Protein AF-0000000068957264 (afdb_homodimer)

Structure (mmCIF, N/CA/C/O backbone):
data_AF-0000000068957264-model_v1
#
loop_
_entity.id
_entity.type
_entity.pdbx_description
1 polymer Amidohydrolase
#
loop_
_atom_site.group_PDB
_atom_site.id
_atom_site.type_symbol
_atom_site.label_atom_id
_atom_site.label_alt_id
_atom_site.label_comp_id
_atom_site.label_asym_id
_atom_site.label_entity_id
_atom_site.label_seq_id
_atom_site.pdbx_PDB_ins_code
_atom_site.Cartn_x
_atom_site.Cartn_y
_atom_site.Cartn_z
_atom_site.occupancy
_atom_site.B_iso_or_equiv
_atom_site.auth_seq_id
_atom_site.auth_comp_id
_atom_site.auth_asym_id
_atom_site.auth_atom_id
_atom_site.pdbx_PDB_model_num
ATOM 1 N N . MET A 1 1 ? -30.234 2.955 11.898 1 55.25 1 MET A N 1
ATOM 2 C CA . MET A 1 1 ? -29.828 4.086 11.07 1 55.25 1 MET A CA 1
ATOM 3 C C . MET A 1 1 ? -28.438 3.869 10.5 1 55.25 1 MET A C 1
ATOM 5 O O . MET A 1 1 ? -27.562 3.332 11.18 1 55.25 1 MET A O 1
ATOM 9 N N . SER A 1 2 ? -28.219 4.117 9.203 1 70.31 2 SER A N 1
ATOM 10 C CA . SER A 1 2 ? -26.938 3.895 8.531 1 70.31 2 SER A CA 1
ATOM 11 C C . SER A 1 2 ? -25.844 4.762 9.141 1 70.31 2 SER A C 1
ATOM 13 O O . SER A 1 2 ? -26.094 5.895 9.555 1 70.31 2 SER A O 1
ATOM 15 N N . ARG A 1 3 ? -24.859 4.129 9.477 1 89.56 3 ARG A N 1
ATOM 16 C CA . ARG A 1 3 ? -23.719 4.848 10.047 1 89.56 3 ARG A CA 1
ATOM 17 C C . ARG A 1 3 ? -22.875 5.477 8.945 1 89.56 3 ARG A C 1
ATOM 19 O O . ARG A 1 3 ? -21.75 5.035 8.695 1 89.56 3 ARG A O 1
ATOM 26 N N . ASN A 1 4 ? -23.484 6.531 8.336 1 95.88 4 ASN A N 1
ATOM 27 C CA . ASN A 1 4 ? -22.812 7.266 7.27 1 95.88 4 ASN A CA 1
ATOM 28 C C . ASN A 1 4 ? -22.438 8.68 7.715 1 95.88 4 ASN A C 1
ATOM 30 O O . ASN A 1 4 ? -23.141 9.289 8.516 1 95.88 4 ASN A O 1
ATOM 34 N N . PHE A 1 5 ? -21.375 9.102 7.301 1 98 5 PHE A N 1
ATOM 35 C CA . PHE A 1 5 ? -20.969 10.484 7.52 1 98 5 PHE A CA 1
ATOM 36 C C . PHE A 1 5 ? -20.078 10.977 6.383 1 98 5 PHE A C 1
ATOM 38 O O . PHE A 1 5 ? -19.578 10.172 5.594 1 98 5 PHE A O 1
ATOM 45 N N . THR A 1 6 ? -19.984 12.281 6.258 1 98.5 6 THR A N 1
ATOM 46 C CA . THR A 1 6 ? -19.234 12.891 5.16 1 98.5 6 THR A CA 1
ATOM 47 C C . THR A 1 6 ? -17.906 13.453 5.656 1 98.5 6 THR A C 1
ATOM 49 O O . THR A 1 6 ? -17.844 14.086 6.711 1 98.5 6 THR A O 1
ATOM 52 N N . VAL A 1 7 ? -16.875 13.188 4.898 1 98.69 7 VAL A N 1
ATOM 53 C CA . VAL A 1 7 ? -15.539 13.703 5.184 1 98.69 7 VAL A CA 1
ATOM 54 C C . VAL A 1 7 ? -15.078 14.609 4.043 1 98.69 7 VAL A C 1
ATOM 56 O O . VAL A 1 7 ? -15.297 14.297 2.869 1 98.69 7 VAL A O 1
ATOM 59 N N . SER A 1 8 ? -14.516 15.734 4.379 1 98.94 8 SER A N 1
ATOM 60 C CA . SER A 1 8 ? -13.875 16.609 3.396 1 98.94 8 SER A CA 1
ATOM 61 C C . SER A 1 8 ? -12.398 16.797 3.709 1 98.94 8 SER A C 1
ATOM 63 O O . SER A 1 8 ? -12.023 16.984 4.867 1 98.94 8 SER A O 1
ATOM 65 N N . ALA A 1 9 ? -11.586 16.672 2.715 1 98.94 9 ALA A N 1
ATOM 66 C CA . ALA A 1 9 ? -10.156 16.953 2.826 1 98.94 9 ALA A CA 1
ATOM 67 C C . ALA A 1 9 ? -9.797 18.25 2.107 1 98.94 9 ALA A C 1
ATOM 69 O O . ALA A 1 9 ? -10.102 18.422 0.926 1 98.94 9 ALA A O 1
ATOM 70 N N . CYS A 1 10 ? -9.18 19.156 2.828 1 98.94 10 CYS A N 1
ATOM 71 C CA . CYS A 1 10 ? -8.75 20.438 2.281 1 98.94 10 CYS A CA 1
ATOM 72 C C . CYS A 1 10 ? -7.301 20.391 1.825 1 98.94 10 CYS A C 1
ATOM 74 O O . CYS A 1 10 ? -6.383 20.547 2.633 1 98.94 10 CYS A O 1
ATOM 76 N N . GLN A 1 11 ? -7.102 20.172 0.553 1 98.94 11 GLN A N 1
ATOM 77 C CA . GLN A 1 11 ? -5.75 20.281 0.013 1 98.94 11 GLN A CA 1
ATOM 78 C C . GLN A 1 11 ? -5.277 21.734 -0.002 1 98.94 11 GLN A C 1
ATOM 80 O O . GLN A 1 11 ? -5.789 22.547 -0.768 1 98.94 11 GLN A O 1
ATOM 85 N N . TYR A 1 12 ? -4.336 22.047 0.824 1 98.81 12 TYR A N 1
ATOM 86 C CA . TYR A 1 12 ? -3.877 23.406 1.085 1 98.81 12 TYR A CA 1
ATOM 87 C C . TYR A 1 12 ? -2.584 23.703 0.334 1 98.81 12 TYR A C 1
ATOM 89 O O . TYR A 1 12 ? -1.635 22.906 0.388 1 98.81 12 TYR A O 1
ATOM 97 N N . ILE A 1 13 ? -2.516 24.812 -0.377 1 98.62 13 ILE A N 1
ATOM 98 C CA . ILE A 1 13 ? -1.314 25.25 -1.086 1 98.62 13 ILE A CA 1
ATOM 99 C C . ILE A 1 13 ? -0.651 26.391 -0.325 1 98.62 13 ILE A C 1
ATOM 101 O O . ILE A 1 13 ? -1.209 27.484 -0.231 1 98.62 13 ILE A O 1
ATOM 105 N N . VAL A 1 14 ? 0.519 26.188 0.191 1 98.12 14 VAL A N 1
ATOM 106 C CA . VAL A 1 14 ? 1.249 27.172 0.968 1 98.12 14 VAL A CA 1
ATOM 107 C C . VAL A 1 14 ? 1.747 28.281 0.048 1 98.12 14 VAL A C 1
ATOM 109 O O . VAL A 1 14 ? 2.32 28.016 -1.01 1 98.12 14 VAL A O 1
ATOM 112 N N . THR A 1 15 ? 1.509 29.484 0.454 1 96.62 15 THR A N 1
ATOM 113 C CA . THR A 1 15 ? 1.99 30.688 -0.228 1 96.62 15 THR A CA 1
ATOM 114 C C . THR A 1 15 ? 2.502 31.703 0.777 1 96.62 15 THR A C 1
ATOM 116 O O . THR A 1 15 ? 2.295 31.562 1.983 1 96.62 15 THR A O 1
ATOM 119 N N . GLU A 1 16 ? 3.217 32.656 0.261 1 96.81 16 GLU A N 1
ATOM 120 C CA . GLU A 1 16 ? 3.576 33.781 1.132 1 96.81 16 GLU A CA 1
ATOM 121 C C . GLU A 1 16 ? 2.355 34.625 1.484 1 96.81 16 GLU A C 1
ATOM 123 O O . GLU A 1 16 ? 1.523 34.906 0.621 1 96.81 16 GLU A O 1
ATOM 128 N N . ILE A 1 17 ? 2.254 34.938 2.748 1 97.69 17 ILE A N 1
ATOM 129 C CA . ILE A 1 17 ? 1.162 35.781 3.215 1 97.69 17 ILE A CA 1
ATOM 130 C C . ILE A 1 17 ? 1.726 36.969 3.979 1 97.69 17 ILE A C 1
ATOM 132 O O . ILE A 1 17 ? 2.91 37 4.324 1 97.69 17 ILE A O 1
ATOM 136 N N . ASN A 1 18 ? 0.83 37.969 4.246 1 97.31 18 ASN A N 1
ATOM 137 C CA . ASN A 1 18 ? 1.313 39.219 4.855 1 97.31 18 ASN A CA 1
ATOM 138 C C . ASN A 1 18 ? 0.809 39.375 6.285 1 97.31 18 ASN A C 1
ATOM 140 O O . ASN A 1 18 ? 1.416 40.062 7.086 1 97.31 18 ASN A O 1
ATOM 144 N N . THR A 1 19 ? -0.306 38.844 6.559 1 98.12 19 THR A N 1
ATOM 145 C CA . THR A 1 19 ? -0.905 38.969 7.883 1 98.12 19 THR A CA 1
ATOM 146 C C . THR A 1 19 ? -1.527 37.625 8.32 1 98.12 19 THR A C 1
ATOM 148 O O . THR A 1 19 ? -1.755 36.75 7.488 1 98.12 19 THR A O 1
ATOM 151 N N . PHE A 1 20 ? -1.786 37.5 9.625 1 98.31 20 PHE A N 1
ATOM 152 C CA . PHE A 1 20 ? -2.514 36.312 10.117 1 98.31 20 PHE A CA 1
ATOM 153 C C . PHE A 1 20 ? -3.922 36.281 9.531 1 98.31 20 PHE A C 1
ATOM 155 O O . PHE A 1 20 ? -4.477 35.188 9.32 1 98.31 20 PHE A O 1
ATOM 162 N N . GLU A 1 21 ? -4.496 37.469 9.227 1 98.5 21 GLU A N 1
ATOM 163 C CA . GLU A 1 21 ? -5.816 37.531 8.609 1 98.5 21 GLU A CA 1
ATOM 164 C C . GLU A 1 21 ? -5.82 36.875 7.23 1 98.5 21 GLU A C 1
ATOM 166 O O . GLU A 1 21 ? -6.816 36.281 6.82 1 98.5 21 GLU A O 1
ATOM 171 N N . ASP A 1 22 ? -4.742 37.031 6.465 1 98.5 22 ASP A N 1
ATOM 172 C CA . ASP A 1 22 ? -4.625 36.312 5.188 1 98.5 22 ASP A CA 1
ATOM 173 C C . ASP A 1 22 ? -4.742 34.812 5.375 1 98.5 22 ASP A C 1
ATOM 175 O O . ASP A 1 22 ? -5.387 34.125 4.57 1 98.5 22 ASP A O 1
ATOM 179 N N . PHE A 1 23 ? -4.105 34.375 6.406 1 98.5 23 PHE A N 1
ATOM 180 C CA . PHE A 1 23 ? -4.172 32.969 6.758 1 98.5 23 PHE A CA 1
ATOM 181 C C . PHE A 1 23 ? -5.605 32.562 7.055 1 98.5 23 PHE A C 1
ATOM 183 O O . PHE A 1 23 ? -6.09 31.547 6.527 1 98.5 23 PHE A O 1
ATOM 190 N N . ILE A 1 24 ? -6.285 33.312 7.887 1 98.75 24 ILE A N 1
ATOM 191 C CA . ILE A 1 24 ? -7.672 33.031 8.258 1 98.75 24 ILE A CA 1
ATOM 192 C C . ILE A 1 24 ? -8.539 33 7 1 98.75 24 ILE A C 1
ATOM 194 O O . ILE A 1 24 ? -9.383 32.125 6.855 1 98.75 24 ILE A O 1
ATOM 198 N N . THR A 1 25 ? -8.328 33.906 6.133 1 98.56 25 THR A N 1
ATOM 199 C CA . THR A 1 25 ? -9.125 34 4.914 1 98.56 25 THR A CA 1
ATOM 200 C C . THR A 1 25 ? -8.969 32.75 4.066 1 98.56 25 THR A C 1
ATOM 202 O O . THR A 1 25 ? -9.953 32.188 3.58 1 98.56 25 THR A O 1
ATOM 205 N N . LYS A 1 26 ? -7.762 32.312 3.916 1 98.12 26 LYS A N 1
ATOM 206 C CA . LYS A 1 26 ? -7.5 31.109 3.141 1 98.12 26 LYS A CA 1
ATOM 207 C C . LYS A 1 26 ? -8.156 29.891 3.785 1 98.12 26 LYS A C 1
ATOM 209 O O . LYS A 1 26 ? -8.781 29.078 3.098 1 98.12 26 LYS A O 1
ATOM 214 N N . VAL A 1 27 ? -8.016 29.734 5.066 1 98.75 27 VAL A N 1
ATOM 215 C CA . VAL A 1 27 ? -8.617 28.625 5.809 1 98.75 27 VAL A CA 1
ATOM 216 C C . VAL A 1 27 ? -10.133 28.656 5.617 1 98.75 27 VAL A C 1
ATOM 218 O O . VAL A 1 27 ? -10.742 27.625 5.324 1 98.75 27 VAL A O 1
ATOM 221 N N . ARG A 1 28 ? -10.711 29.812 5.73 1 98.69 28 ARG A N 1
ATOM 222 C CA . ARG A 1 28 ? -12.164 29.938 5.652 1 98.69 28 ARG A CA 1
ATOM 223 C C . ARG A 1 28 ? -12.664 29.641 4.242 1 98.69 28 ARG A C 1
ATOM 225 O O . ARG A 1 28 ? -13.742 29.078 4.062 1 98.69 28 ARG A O 1
ATOM 232 N N . ILE A 1 29 ? -11.891 30.031 3.205 1 98.56 29 ILE A N 1
ATOM 233 C CA . ILE A 1 29 ? -12.25 29.688 1.832 1 98.56 29 ILE A CA 1
ATOM 234 C C . ILE A 1 29 ? -12.414 28.172 1.696 1 98.56 29 ILE A C 1
ATOM 236 O O . ILE A 1 29 ? -13.398 27.703 1.123 1 98.56 29 ILE A O 1
ATOM 240 N N . LEU A 1 30 ? -11.539 27.406 2.254 1 98.75 30 LEU A N 1
ATOM 241 C CA . LEU A 1 30 ? -11.586 25.938 2.176 1 98.75 30 LEU A CA 1
ATOM 242 C C . LEU A 1 30 ? -12.703 25.391 3.053 1 98.75 30 LEU A C 1
ATOM 244 O O . LEU A 1 30 ? -13.406 24.453 2.65 1 98.75 30 LEU A O 1
ATOM 248 N N . LEU A 1 31 ? -12.836 25.969 4.254 1 98.75 31 LEU A N 1
ATOM 249 C CA . LEU A 1 31 ? -13.906 25.531 5.137 1 98.75 31 LEU A CA 1
ATOM 250 C C . LEU A 1 31 ? -15.273 25.797 4.508 1 98.75 31 LEU A C 1
ATOM 252 O O . LEU A 1 31 ? -16.203 25 4.676 1 98.75 31 LEU A O 1
ATOM 256 N N . ASN A 1 32 ? -15.391 26.922 3.797 1 98.62 32 ASN A N 1
ATOM 257 C CA . ASN A 1 32 ? -16.641 27.234 3.117 1 98.62 32 ASN A CA 1
ATOM 258 C C . ASN A 1 32 ? -16.984 26.203 2.051 1 98.62 32 ASN A C 1
ATOM 260 O O . ASN A 1 32 ? -18.156 25.875 1.843 1 98.62 32 ASN A O 1
ATOM 264 N N . LYS A 1 33 ? -15.992 25.703 1.403 1 98.44 33 LYS A N 1
ATOM 265 C CA . LYS A 1 33 ? -16.188 24.688 0.375 1 98.44 33 LYS A CA 1
ATOM 266 C C . LYS A 1 33 ? -16.484 23.328 0.997 1 98.44 33 LYS A C 1
ATOM 268 O O . LYS A 1 33 ? -16.891 22.391 0.3 1 98.44 33 LYS A O 1
ATOM 273 N N . SER A 1 34 ? -16.281 23.188 2.281 1 98.12 34 SER A N 1
ATOM 274 C CA . SER A 1 34 ? -16.484 21.922 2.988 1 98.12 34 SER A CA 1
ATOM 275 C C . SER A 1 34 ? -17.781 21.922 3.775 1 98.12 34 SER A C 1
ATOM 277 O O . SER A 1 34 ? -17.969 21.109 4.688 1 98.12 34 SER A O 1
ATOM 279 N N . GLN A 1 35 ? -18.578 22.875 3.457 1 95.06 35 GLN A N 1
ATOM 280 C CA . GLN A 1 35 ? -19.859 22.969 4.168 1 95.06 35 GLN A CA 1
ATOM 281 C C . GLN A 1 35 ? -20.656 21.688 4.039 1 95.06 35 GLN A C 1
ATOM 283 O O . GLN A 1 35 ? -20.719 21.094 2.959 1 95.06 35 GLN A O 1
ATOM 288 N N . GLY A 1 36 ? -21.219 21.203 5.113 1 93.25 36 GLY A N 1
ATOM 289 C CA . GLY A 1 36 ? -22.031 20 5.094 1 93.25 36 GLY A CA 1
ATOM 290 C C . GLY A 1 36 ? -21.281 18.75 5.516 1 93.25 36 GLY A C 1
ATOM 291 O O . GLY A 1 36 ? -21.891 17.734 5.863 1 93.25 36 GLY A O 1
ATOM 292 N N . ALA A 1 37 ? -19.984 18.797 5.445 1 98 37 ALA A N 1
ATOM 293 C CA . ALA A 1 37 ? -19.203 17.656 5.906 1 98 37 ALA A CA 1
ATOM 294 C C . ALA A 1 37 ? -19.281 17.5 7.422 1 98 37 ALA A C 1
ATOM 296 O O . ALA A 1 37 ? -19.422 18.5 8.141 1 98 37 ALA A O 1
ATOM 297 N N . ASP A 1 38 ? -19.266 16.297 7.867 1 98.25 38 ASP A N 1
ATOM 298 C CA . ASP A 1 38 ? -19.219 16.031 9.297 1 98.25 38 ASP A CA 1
ATOM 299 C C . ASP A 1 38 ? -17.812 16.219 9.852 1 98.25 38 ASP A C 1
ATOM 301 O O . ASP A 1 38 ? -17.641 16.625 11 1 98.25 38 ASP A O 1
ATOM 305 N N . VAL A 1 39 ? -16.859 15.906 9.031 1 98.44 39 VAL A N 1
ATOM 306 C CA . VAL A 1 39 ? -15.438 15.992 9.375 1 98.44 39 VAL A CA 1
ATOM 307 C C . VAL A 1 39 ? -14.68 16.734 8.273 1 98.44 39 VAL A C 1
ATOM 309 O O . VAL A 1 39 ? -14.844 16.422 7.094 1 98.44 39 VAL A O 1
ATOM 312 N N . VAL A 1 40 ? -13.906 17.719 8.633 1 98.88 40 VAL A N 1
ATOM 313 C CA . VAL A 1 40 ? -13.023 18.422 7.711 1 98.88 40 VAL A CA 1
ATOM 314 C C . VAL A 1 40 ? -11.578 18.297 8.18 1 98.88 40 VAL A C 1
ATOM 316 O O . VAL A 1 40 ? -11.281 18.453 9.367 1 98.88 40 VAL A O 1
ATOM 319 N N . ILE A 1 41 ? -10.656 18.031 7.25 1 98.94 41 ILE A N 1
ATOM 320 C CA . ILE A 1 41 ? -9.273 17.812 7.66 1 98.94 41 ILE A CA 1
ATOM 321 C C . ILE A 1 41 ? -8.352 18.703 6.828 1 98.94 41 ILE A C 1
ATOM 323 O O . ILE A 1 41 ? -8.539 18.844 5.617 1 98.94 41 ILE A O 1
ATOM 327 N N . PHE A 1 42 ? -7.379 19.344 7.441 1 98.94 42 PHE A N 1
ATOM 328 C CA . PHE A 1 42 ? -6.293 20.094 6.832 1 98.94 42 PHE A CA 1
ATOM 329 C C . PHE A 1 42 ? -4.992 19.312 6.867 1 98.94 42 PHE A C 1
ATOM 331 O O . PHE A 1 42 ? -4.879 18.328 7.613 1 98.94 42 PHE A O 1
ATOM 338 N N . PRO A 1 43 ? -3.967 19.688 6.09 1 98.94 43 PRO A N 1
ATOM 339 C CA . PRO A 1 43 ? -2.744 18.891 5.953 1 98.94 43 PRO A CA 1
ATOM 340 C C . PRO A 1 43 ? -1.794 19.062 7.137 1 98.94 43 PRO A C 1
ATOM 342 O O . PRO A 1 43 ? -1.937 20 7.918 1 98.94 43 PRO A O 1
ATOM 345 N N . GLU A 1 44 ? -0.861 18.109 7.199 1 98.81 44 GLU A N 1
ATOM 346 C CA . GLU A 1 44 ? 0.281 18.234 8.102 1 98.81 44 GLU A CA 1
ATOM 347 C C . GLU A 1 44 ? 1.051 19.531 7.828 1 98.81 44 GLU A C 1
ATOM 349 O O . GLU A 1 44 ? 1.33 19.859 6.672 1 98.81 44 GLU A O 1
ATOM 354 N N . LEU A 1 45 ? 1.392 20.297 8.867 1 97.44 45 LEU A N 1
ATOM 355 C CA . LEU A 1 45 ? 2.332 21.422 8.828 1 97.44 45 LEU A CA 1
ATOM 356 C C . LEU A 1 45 ? 1.814 22.531 7.918 1 97.44 45 LEU A C 1
ATOM 358 O O . LEU A 1 45 ? 2.596 23.344 7.414 1 97.44 45 LEU A O 1
ATOM 362 N N . PHE A 1 46 ? 0.504 22.516 7.629 1 97.81 46 PHE A N 1
ATOM 363 C CA . PHE A 1 46 ? 0.029 23.547 6.719 1 97.81 46 PHE A CA 1
ATOM 364 C C . PHE A 1 46 ? 0.233 24.938 7.316 1 97.81 46 PHE A C 1
ATOM 366 O O . PHE A 1 46 ? 0.318 25.922 6.586 1 97.81 46 PHE A O 1
ATOM 373 N N . THR A 1 47 ? 0.477 25.062 8.633 1 97.94 47 THR A N 1
ATOM 374 C CA . THR A 1 47 ? 0.704 26.297 9.352 1 97.94 47 THR A CA 1
ATOM 375 C C . THR A 1 47 ? 2.119 26.812 9.109 1 97.94 47 THR A C 1
ATOM 377 O O . THR A 1 47 ? 2.453 27.938 9.492 1 97.94 47 THR A O 1
ATOM 380 N N . ILE A 1 48 ? 2.99 26.078 8.445 1 96.31 48 ILE A N 1
ATOM 381 C CA . ILE A 1 48 ? 4.316 26.578 8.109 1 96.31 48 ILE A CA 1
ATOM 382 C C . ILE A 1 48 ? 4.191 27.844 7.277 1 96.31 48 ILE A C 1
ATOM 384 O O . ILE A 1 48 ? 5.145 28.625 7.172 1 96.31 48 ILE A O 1
ATOM 388 N N . GLU A 1 49 ? 3.033 27.953 6.648 1 97.75 49 GLU A N 1
ATOM 389 C CA . GLU A 1 49 ? 2.752 29.188 5.938 1 97.75 49 GLU A CA 1
ATOM 390 C C . GLU A 1 49 ? 2.953 30.406 6.84 1 97.75 49 GLU A C 1
ATOM 392 O O . GLU A 1 49 ? 3.375 31.469 6.383 1 97.75 49 GLU A O 1
ATOM 397 N N . LEU A 1 50 ? 2.699 30.312 8.133 1 98.25 50 LEU A N 1
ATOM 398 C CA . LEU A 1 50 ? 2.812 31.406 9.109 1 98.25 50 LEU A CA 1
ATOM 399 C C . LEU A 1 50 ? 4.266 31.812 9.281 1 98.25 50 LEU A C 1
ATOM 401 O O . LEU A 1 50 ? 4.547 32.906 9.773 1 98.25 50 LEU A O 1
ATOM 405 N N . PHE A 1 51 ? 5.191 30.922 8.898 1 97.75 51 PHE A N 1
ATOM 406 C CA . PHE A 1 51 ? 6.609 31.266 8.938 1 97.75 51 PHE A CA 1
ATOM 407 C C . PHE A 1 51 ? 6.902 32.469 8.047 1 97.75 51 PHE A C 1
ATOM 409 O O . PHE A 1 51 ? 7.809 33.25 8.336 1 97.75 51 PHE A O 1
ATOM 416 N N . THR A 1 52 ? 6.09 32.656 7.031 1 97.69 52 THR A N 1
ATOM 417 C CA . THR A 1 52 ? 6.316 33.75 6.074 1 97.69 52 THR A CA 1
ATOM 418 C C . THR A 1 52 ? 5.977 35.094 6.695 1 97.69 52 THR A C 1
ATOM 420 O O . THR A 1 52 ? 6.273 36.125 6.113 1 97.69 52 THR A O 1
ATOM 423 N N . LEU A 1 53 ? 5.375 35.125 7.836 1 97.94 53 LEU A N 1
ATOM 424 C CA . LEU A 1 53 ? 5.055 36.375 8.539 1 97.94 53 LEU A CA 1
ATOM 425 C C . LEU A 1 53 ? 6.254 36.875 9.336 1 97.94 53 LEU A C 1
ATOM 427 O O . LEU A 1 53 ? 6.262 38 9.805 1 97.94 53 LEU A O 1
ATOM 431 N N . LEU A 1 54 ? 7.25 36 9.508 1 97.44 54 LEU A N 1
ATOM 432 C CA . LEU A 1 54 ? 8.414 36.375 10.297 1 97.44 54 LEU A CA 1
ATOM 433 C C . LEU A 1 54 ? 9.312 37.344 9.516 1 97.44 54 LEU A C 1
ATOM 435 O O . LEU A 1 54 ? 9.461 37.219 8.305 1 97.44 54 LEU A O 1
ATOM 439 N N . LYS A 1 55 ? 9.922 38.281 10.289 1 96.44 55 LYS A N 1
ATOM 440 C CA . LYS A 1 55 ? 10.875 39.188 9.664 1 96.44 55 LYS A CA 1
ATOM 441 C C . LYS A 1 55 ? 12.023 38.438 9.008 1 96.44 55 LYS A C 1
ATOM 443 O O . LYS A 1 55 ? 12.625 37.531 9.625 1 96.44 55 LYS A O 1
ATOM 448 N N . LYS A 1 56 ? 12.383 38.688 7.719 1 96.38 56 LYS A N 1
ATOM 449 C CA . LYS A 1 56 ? 13.469 38.094 6.945 1 96.38 56 LYS A CA 1
ATOM 450 C C . LYS A 1 56 ? 13.359 36.562 6.945 1 96.38 56 LYS A C 1
ATOM 452 O O . LYS A 1 56 ? 14.359 35.875 7.16 1 96.38 56 LYS A O 1
ATOM 457 N N . TRP A 1 57 ? 12.164 36.094 6.781 1 95.88 57 TRP A N 1
ATOM 458 C CA . TRP A 1 57 ? 11.93 34.656 6.891 1 95.88 57 TRP A CA 1
ATOM 459 C C . TRP A 1 57 ? 12.75 33.906 5.863 1 95.88 57 TRP A C 1
ATOM 461 O O . TRP A 1 57 ? 13.219 32.781 6.137 1 95.88 57 TRP A O 1
ATOM 471 N N . GLN A 1 58 ? 12.992 34.406 4.699 1 95.31 58 GLN A N 1
ATOM 472 C CA . GLN A 1 58 ? 13.695 33.719 3.617 1 95.31 58 GLN A CA 1
ATOM 473 C C . GLN A 1 58 ? 15.156 33.469 3.986 1 95.31 58 GLN A C 1
ATOM 475 O O . GLN A 1 58 ? 15.789 32.562 3.426 1 95.31 58 GLN A O 1
ATOM 480 N N . GLU A 1 59 ? 15.695 34.219 4.898 1 95.75 59 GLU A N 1
ATOM 481 C CA . GLU A 1 59 ? 17.094 34.125 5.285 1 95.75 59 GLU A CA 1
ATOM 482 C C . GLU A 1 59 ? 17.266 33.25 6.516 1 95.75 59 GLU A C 1
ATOM 484 O O . GLU A 1 59 ? 18.406 32.938 6.902 1 95.75 59 GLU A O 1
ATOM 489 N N . ARG A 1 60 ? 16.234 32.938 7.07 1 95.06 60 ARG A N 1
ATOM 490 C CA . ARG A 1 60 ? 16.297 32.125 8.281 1 95.06 60 ARG A CA 1
ATOM 491 C C . ARG A 1 60 ? 16.594 30.656 7.949 1 95.06 60 ARG A C 1
ATOM 493 O O . ARG A 1 60 ? 16.172 30.156 6.91 1 95.06 60 ARG A O 1
ATOM 500 N N . PRO A 1 61 ? 17.344 30.016 8.867 1 93.12 61 PRO A N 1
ATOM 501 C CA . PRO A 1 61 ? 17.547 28.578 8.664 1 93.12 61 PRO A CA 1
ATOM 502 C C . PRO A 1 61 ? 16.281 27.766 8.914 1 93.12 61 PRO A C 1
ATOM 504 O O . PRO A 1 61 ? 15.398 28.203 9.648 1 93.12 61 PRO A O 1
ATOM 507 N N . ILE A 1 62 ? 16.156 26.578 8.328 1 89.94 62 ILE A N 1
ATOM 508 C CA . ILE A 1 62 ? 15 25.703 8.438 1 89.94 62 ILE A CA 1
ATOM 509 C C . ILE A 1 62 ? 14.797 25.297 9.898 1 89.94 62 ILE A C 1
ATOM 511 O O . ILE A 1 62 ? 13.672 25.047 10.336 1 89.94 62 ILE A O 1
ATOM 515 N N . SER A 1 63 ? 15.852 25.297 10.68 1 89.75 63 SER A N 1
ATOM 516 C CA . SER A 1 63 ? 15.789 24.953 12.102 1 89.75 63 SER A CA 1
ATOM 517 C C . SER A 1 63 ? 14.93 25.953 12.867 1 89.75 63 SER A C 1
ATOM 519 O O . SER A 1 63 ? 14.508 25.688 13.992 1 89.75 63 SER A O 1
ATOM 521 N N . HIS A 1 64 ? 14.648 27.109 12.266 1 93.5 64 HIS A N 1
ATOM 522 C CA . HIS A 1 64 ? 13.828 28.125 12.914 1 93.5 64 HIS A CA 1
ATOM 523 C C . HIS A 1 64 ? 12.344 27.906 12.641 1 93.5 64 HIS A C 1
ATOM 525 O O . HIS A 1 64 ? 11.508 28.688 13.07 1 93.5 64 HIS A O 1
ATOM 531 N N . LEU A 1 65 ? 12.016 26.812 12.07 1 93.94 65 LEU A N 1
ATOM 532 C CA . LEU A 1 65 ? 10.625 26.562 11.719 1 93.94 65 LEU A CA 1
ATOM 533 C C . LEU A 1 65 ? 9.758 26.516 12.977 1 93.94 65 LEU A C 1
ATOM 535 O O . LEU A 1 65 ? 8.578 26.891 12.938 1 93.94 65 LEU A O 1
ATOM 539 N N . THR A 1 66 ? 10.297 26.141 14.102 1 94.5 66 THR A N 1
ATOM 540 C CA . THR A 1 66 ? 9.562 26.031 15.352 1 94.5 66 THR A CA 1
ATOM 541 C C . THR A 1 66 ? 9.117 27.406 15.852 1 94.5 66 THR A C 1
ATOM 543 O O . THR A 1 66 ? 8.273 27.5 16.734 1 94.5 66 THR A O 1
ATOM 546 N N . LEU A 1 67 ? 9.617 28.484 15.234 1 95.94 67 LEU A N 1
ATOM 547 C CA . LEU A 1 67 ? 9.234 29.844 15.633 1 95.94 67 LEU A CA 1
ATOM 548 C C . LEU A 1 67 ? 7.754 30.078 15.352 1 95.94 67 LEU A C 1
ATOM 550 O O . LEU A 1 67 ? 7.168 31.031 15.883 1 95.94 67 LEU A O 1
ATOM 554 N N . ILE A 1 68 ? 7.16 29.25 14.555 1 97.06 68 ILE A N 1
ATOM 555 C CA . ILE A 1 68 ? 5.734 29.406 14.289 1 97.06 68 ILE A CA 1
ATOM 556 C C . ILE A 1 68 ? 4.934 29.125 15.555 1 97.06 68 ILE A C 1
ATOM 558 O O . ILE A 1 68 ? 3.742 29.422 15.625 1 97.06 68 ILE A O 1
ATOM 562 N N . ASP A 1 69 ? 5.559 28.594 16.562 1 97.56 69 ASP A N 1
ATOM 563 C CA . ASP A 1 69 ? 4.926 28.359 17.844 1 97.56 69 ASP A CA 1
ATOM 564 C C . ASP A 1 69 ? 4.328 29.641 18.406 1 97.56 69 ASP A C 1
ATOM 566 O O . ASP A 1 69 ? 3.369 29.594 19.188 1 97.56 69 ASP A O 1
ATOM 570 N N . GLN A 1 70 ? 4.883 30.766 18.062 1 97.88 70 GLN A N 1
ATOM 571 C CA . GLN A 1 70 ? 4.379 32.062 18.547 1 97.88 70 GLN A CA 1
ATOM 572 C C . GLN A 1 70 ? 2.939 32.281 18.094 1 97.88 70 GLN A C 1
ATOM 574 O O . GLN A 1 70 ? 2.232 33.094 18.672 1 97.88 70 GLN A O 1
ATOM 579 N N . PHE A 1 71 ? 2.461 31.5 17.094 1 98.44 71 PHE A N 1
ATOM 580 C CA . PHE A 1 71 ? 1.109 31.656 16.562 1 98.44 71 PHE A CA 1
ATOM 581 C C . PHE A 1 71 ? 0.191 30.562 17.094 1 98.44 71 PHE A C 1
ATOM 583 O O . PHE A 1 71 ? -0.966 30.469 16.672 1 98.44 71 PHE A O 1
ATOM 590 N N . THR A 1 72 ? 0.609 29.734 18.016 1 98.5 72 THR A N 1
ATOM 591 C CA . THR A 1 72 ? -0.112 28.547 18.469 1 98.5 72 THR A CA 1
ATOM 592 C C . THR A 1 72 ? -1.472 28.922 19.047 1 98.5 72 THR A C 1
ATOM 594 O O . THR A 1 72 ? -2.492 28.344 18.688 1 98.5 72 THR A O 1
ATOM 597 N N . ASP A 1 73 ? -1.492 29.891 19.922 1 98.31 73 ASP A N 1
ATOM 598 C CA . ASP A 1 73 ? -2.744 30.281 20.562 1 98.31 73 ASP A CA 1
ATOM 599 C C . ASP A 1 73 ? -3.75 30.797 19.531 1 98.31 73 ASP A C 1
ATOM 601 O O . ASP A 1 73 ? -4.93 30.438 19.578 1 98.31 73 ASP A O 1
ATOM 605 N N . ALA A 1 74 ? -3.305 31.672 18.625 1 98.5 74 ALA A N 1
ATOM 606 C CA . ALA A 1 74 ? -4.176 32.219 17.594 1 98.5 74 ALA A CA 1
ATOM 607 C C . ALA A 1 74 ? -4.707 31.109 16.688 1 98.5 74 ALA A C 1
ATOM 609 O O . ALA A 1 74 ? -5.883 31.109 16.312 1 98.5 74 ALA A O 1
ATOM 610 N N . TYR A 1 75 ? -3.832 30.219 16.312 1 98.19 75 TYR A N 1
ATOM 611 C CA . TYR A 1 75 ? -4.168 29.062 15.5 1 98.19 75 TYR A CA 1
ATOM 612 C C . TYR A 1 75 ? -5.223 28.203 16.188 1 98.19 75 TYR A C 1
ATOM 614 O O . TYR A 1 75 ? -6.234 27.844 15.578 1 98.19 75 TYR A O 1
ATOM 622 N N . LYS A 1 76 ? -5.016 27.844 17.438 1 98.5 76 LYS A N 1
ATOM 623 C CA . LYS A 1 76 ? -5.953 27 18.172 1 98.5 76 LYS A CA 1
ATOM 624 C C . LYS A 1 76 ? -7.305 27.703 18.328 1 98.5 76 LYS A C 1
ATOM 626 O O . LYS A 1 76 ? -8.352 27.062 18.156 1 98.5 76 LYS A O 1
ATOM 631 N N . GLN A 1 77 ? -7.273 28.969 18.656 1 98.5 77 GLN A N 1
ATOM 632 C CA . GLN A 1 77 ? -8.508 29.734 18.828 1 98.5 77 GLN A CA 1
ATOM 633 C C . GLN A 1 77 ? -9.312 29.766 17.531 1 98.5 77 GLN A C 1
ATOM 635 O O . GLN A 1 77 ? -10.539 29.625 17.562 1 98.5 77 GLN A O 1
ATOM 640 N N . LEU A 1 78 ? -8.648 29.969 16.438 1 98.69 78 LEU A N 1
ATOM 641 C CA . LEU A 1 78 ? -9.297 30.016 15.133 1 98.69 78 LEU A CA 1
ATOM 642 C C . LEU A 1 78 ? -10.109 28.734 14.891 1 98.69 78 LEU A C 1
ATOM 644 O O . LEU A 1 78 ? -11.305 28.812 14.594 1 98.69 78 LEU A O 1
ATOM 648 N N . PHE A 1 79 ? -9.547 27.594 15.047 1 98.75 79 PHE A N 1
ATOM 649 C CA . PHE A 1 79 ? -10.195 26.359 14.656 1 98.75 79 PHE A CA 1
ATOM 650 C C . PHE A 1 79 ? -11.227 25.938 15.695 1 98.75 79 PHE A C 1
ATOM 652 O O . PHE A 1 79 ? -12.25 25.328 15.352 1 98.75 79 PHE A O 1
ATOM 659 N N . GLN A 1 80 ? -10.945 26.219 17 1 98.62 80 GLN A N 1
ATOM 660 C CA . GLN A 1 80 ? -11.977 26 18 1 98.62 80 GLN A CA 1
ATOM 661 C C . GLN A 1 80 ? -13.25 26.766 17.656 1 98.62 80 GLN A C 1
ATOM 663 O O . GLN A 1 80 ? -14.344 26.203 17.719 1 98.62 80 GLN A O 1
ATOM 668 N N . GLN A 1 81 ? -13.07 28.047 17.312 1 98.56 81 GLN A N 1
ATOM 669 C CA . GLN A 1 81 ? -14.203 28.891 16.969 1 98.56 81 GLN A CA 1
ATOM 670 C C . GLN A 1 81 ? -14.891 28.406 15.688 1 98.56 81 GLN A C 1
ATOM 672 O O . GLN A 1 81 ? -16.125 28.359 15.625 1 98.56 81 GLN A O 1
ATOM 677 N N . GLU A 1 82 ? -14.109 28.109 14.641 1 98.69 82 GLU A N 1
ATOM 678 C CA . GLU A 1 82 ? -14.68 27.641 13.383 1 98.69 82 GLU A CA 1
ATOM 679 C C . GLU A 1 82 ? -15.492 26.359 13.586 1 98.69 82 GLU A C 1
ATOM 681 O O . GLU A 1 82 ? -16.562 26.203 13 1 98.69 82 GLU A O 1
ATOM 686 N N . ALA A 1 83 ? -14.93 25.406 14.383 1 98.62 83 ALA A N 1
ATOM 687 C CA . ALA A 1 83 ? -15.641 24.156 14.641 1 98.62 83 ALA A CA 1
ATOM 688 C C . ALA A 1 83 ? -17 24.422 15.281 1 98.62 83 ALA A C 1
ATOM 690 O O . ALA A 1 83 ? -18 23.828 14.883 1 98.62 83 ALA A O 1
ATOM 691 N N . LYS A 1 84 ? -16.984 25.297 16.25 1 98.19 84 LYS A N 1
ATOM 692 C CA . LYS A 1 84 ? -18.203 25.656 16.969 1 98.19 84 LYS A CA 1
ATOM 693 C C . LYS A 1 84 ? -19.203 26.328 16.031 1 98.19 84 LYS A C 1
ATOM 695 O O . LYS A 1 84 ? -20.375 25.938 15.969 1 98.19 84 LYS A O 1
ATOM 700 N N . GLU A 1 85 ? -18.781 27.266 15.312 1 98.06 85 GLU A N 1
ATOM 701 C CA . GLU A 1 85 ? -19.656 28.078 14.461 1 98.06 85 GLU A CA 1
ATOM 702 C C . GLU A 1 85 ? -20.219 27.234 13.312 1 98.06 85 GLU A C 1
ATOM 704 O O . GLU A 1 85 ? -21.359 27.438 12.898 1 98.06 85 GLU A O 1
ATOM 709 N N . ARG A 1 86 ? -19.484 26.281 12.805 1 98.25 86 ARG A N 1
ATOM 710 C CA . ARG A 1 86 ? -19.875 25.547 11.617 1 98.25 86 ARG A CA 1
ATOM 711 C C . ARG A 1 86 ? -20.578 24.234 11.992 1 98.25 86 ARG A C 1
ATOM 713 O O . ARG A 1 86 ? -21.203 23.594 11.148 1 98.25 86 ARG A O 1
ATOM 720 N N . GLY A 1 87 ? -20.469 23.844 13.219 1 98 87 GLY A N 1
ATOM 721 C CA . GLY A 1 87 ? -21.078 22.594 13.656 1 98 87 GLY A CA 1
ATOM 722 C C . GLY A 1 87 ? -20.391 21.375 13.078 1 98 87 GLY A C 1
ATOM 723 O O . GLY A 1 87 ? -21.047 20.391 12.719 1 98 87 GLY A O 1
ATOM 724 N N . GLN A 1 88 ? -19.141 21.453 12.875 1 98.25 88 GLN A N 1
ATOM 725 C CA . GLN A 1 88 ? -18.344 20.406 12.25 1 98.25 88 GLN A CA 1
ATOM 726 C C . GLN A 1 88 ? -17.203 19.969 13.156 1 98.25 88 GLN A C 1
ATOM 728 O O . GLN A 1 88 ? -16.781 20.734 14.031 1 98.25 88 GLN A O 1
ATOM 733 N N . PHE A 1 89 ? -16.781 18.703 13.094 1 98.81 89 PHE A N 1
ATOM 734 C CA . PHE A 1 89 ? -15.461 18.344 13.609 1 98.81 89 PHE A CA 1
ATOM 735 C C . PHE A 1 89 ? -14.367 18.75 12.633 1 98.81 89 PHE A C 1
ATOM 737 O O . PHE A 1 89 ? -14.406 18.406 11.453 1 98.81 89 PHE A O 1
ATOM 744 N N . ILE A 1 90 ? -13.398 19.516 13.109 1 98.88 90 ILE A N 1
ATOM 745 C CA . ILE A 1 90 ? -12.344 20.016 12.234 1 98.88 90 ILE A CA 1
ATOM 746 C C . ILE A 1 90 ? -10.992 19.484 12.711 1 98.88 90 ILE A C 1
ATOM 748 O O . ILE A 1 90 ? -10.578 19.766 13.844 1 98.88 90 ILE A O 1
ATOM 752 N N . ILE A 1 91 ? -10.344 18.656 11.867 1 98.88 91 ILE A N 1
ATOM 753 C CA . ILE A 1 91 ? -8.945 18.297 12.016 1 98.88 91 ILE A CA 1
ATOM 754 C C . ILE A 1 91 ? -8.055 19.422 11.477 1 98.88 91 ILE A C 1
ATOM 756 O O . ILE A 1 91 ? -7.906 19.562 10.266 1 98.88 91 ILE A O 1
ATOM 760 N N . ALA A 1 92 ? -7.492 20.125 12.328 1 98.25 92 ALA A N 1
ATOM 761 C CA . ALA A 1 92 ? -6.777 21.359 11.977 1 98.25 92 ALA A CA 1
ATOM 762 C C . ALA A 1 92 ? -5.355 21.047 11.516 1 98.25 92 ALA A C 1
ATOM 764 O O . ALA A 1 92 ? -4.41 21.734 11.914 1 98.25 92 ALA A O 1
ATOM 765 N N . GLY A 1 93 ? -5.203 19.906 10.672 1 97.69 93 GLY A N 1
ATOM 766 C CA . GLY A 1 93 ? -3.865 19.516 10.266 1 97.69 93 GLY A CA 1
ATOM 767 C C . GLY A 1 93 ? -2.938 19.25 11.438 1 97.69 93 GLY A C 1
ATOM 768 O O . GLY A 1 93 ? -3.303 18.547 12.383 1 97.69 93 GLY A O 1
ATOM 769 N N . SER A 1 94 ? -1.693 19.656 11.266 1 98.06 94 SER A N 1
ATOM 770 C CA . SER A 1 94 ? -0.789 19.625 12.414 1 98.06 94 SER A CA 1
ATOM 771 C C . SER A 1 94 ? 0.073 20.875 12.477 1 98.06 94 SER A C 1
ATOM 773 O O . SER A 1 94 ? 0.111 21.656 11.523 1 98.06 94 SER A O 1
ATOM 775 N N . HIS A 1 95 ? 0.57 21.156 13.602 1 98 95 HIS A N 1
ATOM 776 C CA . HIS A 1 95 ? 1.307 22.359 13.953 1 98 95 HIS A CA 1
ATOM 777 C C . HIS A 1 95 ? 2.502 22.047 14.844 1 98 95 HIS A C 1
ATOM 779 O O . HIS A 1 95 ? 2.445 21.109 15.656 1 98 95 HIS A O 1
ATOM 785 N N . LEU A 1 96 ? 3.625 22.781 14.57 1 96.88 96 LEU A N 1
ATOM 786 C CA . LEU A 1 96 ? 4.75 22.688 15.5 1 96.88 96 LEU A CA 1
ATOM 787 C C . LEU A 1 96 ? 4.52 23.562 16.719 1 96.88 96 LEU A C 1
ATOM 789 O O . LEU A 1 96 ? 4.395 24.781 16.609 1 96.88 96 LEU A O 1
ATOM 793 N N . GLU A 1 97 ? 4.453 22.922 17.844 1 97.12 97 GLU A N 1
ATOM 794 C CA . GLU A 1 97 ? 4.203 23.703 19.062 1 97.12 97 GLU A CA 1
ATOM 795 C C . GLU A 1 97 ? 5.051 23.203 20.219 1 97.12 97 GLU A C 1
ATOM 797 O O . GLU A 1 97 ? 5.496 22.047 20.234 1 97.12 97 GLU A O 1
ATOM 802 N N . GLN A 1 98 ? 5.27 24.125 21.109 1 96.5 98 GLN A N 1
ATOM 803 C CA . GLN A 1 98 ? 6.008 23.781 22.312 1 96.5 98 GLN A CA 1
ATOM 804 C C . GLN A 1 98 ? 5.141 22.984 23.281 1 96.5 98 GLN A C 1
ATOM 806 O O . GLN A 1 98 ? 4.035 23.406 23.625 1 96.5 98 GLN A O 1
ATOM 811 N N . THR A 1 99 ? 5.688 21.828 23.672 1 95.19 99 THR A N 1
ATOM 812 C CA . THR A 1 99 ? 4.914 20.969 24.547 1 95.19 99 THR A CA 1
ATOM 813 C C . THR A 1 99 ? 5.594 20.844 25.906 1 95.19 99 THR A C 1
ATOM 815 O O . THR A 1 99 ? 5.047 20.219 26.828 1 95.19 99 THR A O 1
ATOM 818 N N . GLY A 1 100 ? 6.695 21.344 26.078 1 91.88 100 GLY A N 1
ATOM 819 C CA . GLY A 1 100 ? 7.488 21.359 27.297 1 91.88 100 GLY A CA 1
ATOM 820 C C . GLY A 1 100 ? 8.711 22.25 27.203 1 91.88 100 GLY A C 1
ATOM 821 O O . GLY A 1 100 ? 8.93 22.906 26.188 1 91.88 100 GLY A O 1
ATOM 822 N N . ALA A 1 101 ? 9.445 22.281 28.312 1 90.69 101 ALA A N 1
ATOM 823 C CA . ALA A 1 101 ? 10.656 23.094 28.297 1 90.69 101 ALA A CA 1
ATOM 824 C C . ALA A 1 101 ? 11.594 22.656 27.172 1 90.69 101 ALA A C 1
ATOM 826 O O . ALA A 1 101 ? 12.062 21.516 27.156 1 90.69 101 ALA A O 1
ATOM 827 N N . ASP A 1 102 ? 11.797 23.531 26.234 1 88.12 102 ASP A N 1
ATOM 828 C CA . ASP A 1 102 ? 12.68 23.312 25.094 1 88.12 102 ASP A CA 1
ATOM 829 C C . ASP A 1 102 ? 12.25 22.094 24.281 1 88.12 102 ASP A C 1
ATOM 831 O O . ASP A 1 102 ? 13.086 21.312 23.844 1 88.12 102 ASP A O 1
ATOM 835 N N . ARG A 1 103 ? 10.992 21.812 24.328 1 92.62 103 ARG A N 1
ATOM 836 C CA . ARG A 1 103 ? 10.453 20.656 23.609 1 92.62 103 ARG A CA 1
ATOM 837 C C . ARG A 1 103 ? 9.375 21.094 22.625 1 92.62 103 ARG A C 1
ATOM 839 O O . ARG A 1 103 ? 8.414 21.766 23 1 92.62 103 ARG A O 1
ATOM 846 N N . TYR A 1 104 ? 9.664 20.719 21.375 1 95.69 104 TYR A N 1
ATOM 847 C CA . TYR A 1 104 ? 8.68 20.969 20.328 1 95.69 104 TYR A CA 1
ATOM 848 C C . TYR A 1 104 ? 8.203 19.656 19.719 1 95.69 104 TYR A C 1
ATOM 850 O O . TYR A 1 104 ? 8.969 18.688 19.609 1 95.69 104 TYR A O 1
ATOM 858 N N . GLU A 1 105 ? 6.961 19.578 19.422 1 97.31 105 GLU A N 1
ATOM 859 C CA . GLU A 1 105 ? 6.375 18.422 18.766 1 97.31 105 GLU A CA 1
ATOM 860 C C . GLU A 1 105 ? 5.5 18.844 17.594 1 97.31 105 GLU A C 1
ATOM 862 O O . GLU A 1 105 ? 5.109 20 17.484 1 97.31 105 GLU A O 1
ATOM 867 N N . ASN A 1 106 ? 5.348 17.953 16.656 1 97.81 106 ASN A N 1
ATOM 868 C CA . ASN A 1 106 ? 4.344 18.062 15.602 1 97.81 106 ASN A CA 1
ATOM 869 C C . ASN A 1 106 ? 2.994 17.516 16.062 1 97.81 106 ASN A C 1
ATOM 871 O O . ASN A 1 106 ? 2.805 16.297 16.125 1 97.81 106 ASN A O 1
ATOM 875 N N . VAL A 1 107 ? 2.033 18.438 16.312 1 98.5 107 VAL A N 1
ATOM 876 C CA . VAL A 1 107 ? 0.805 18.047 17 1 98.5 107 VAL A CA 1
ATOM 877 C C . VAL A 1 107 ? -0.395 18.297 16.094 1 98.5 107 VAL A C 1
ATOM 879 O O . VAL A 1 107 ? -0.528 19.375 15.516 1 98.5 107 VAL A O 1
ATOM 882 N N . ALA A 1 108 ? -1.212 17.281 15.906 1 98.75 108 ALA A N 1
ATOM 883 C CA . ALA A 1 108 ? -2.492 17.422 15.211 1 98.75 108 ALA A CA 1
ATOM 884 C C . ALA A 1 108 ? -3.639 17.562 16.203 1 98.75 108 ALA A C 1
ATOM 886 O O . ALA A 1 108 ? -3.662 16.875 17.234 1 98.75 108 ALA A O 1
ATOM 887 N N . HIS A 1 109 ? -4.586 18.453 15.898 1 98.75 109 HIS A N 1
ATOM 888 C CA . HIS A 1 109 ? -5.715 18.75 16.781 1 98.75 109 HIS A CA 1
ATOM 889 C C . HIS A 1 109 ? -7.043 18.469 16.078 1 98.75 109 HIS A C 1
ATOM 891 O O . HIS A 1 109 ? -7.176 18.719 14.875 1 98.75 109 HIS A O 1
ATOM 897 N N . ILE A 1 110 ? -8 17.938 16.844 1 98.81 110 ILE A N 1
ATOM 898 C CA . ILE A 1 110 ? -9.406 17.875 16.438 1 98.81 110 ILE A CA 1
ATOM 899 C C . ILE A 1 110 ? -10.242 18.781 17.328 1 98.81 110 ILE A C 1
ATOM 901 O O . ILE A 1 110 ? -10.18 18.688 18.562 1 98.81 110 ILE A O 1
ATOM 905 N N . TRP A 1 111 ? -11.008 19.656 16.75 1 98.75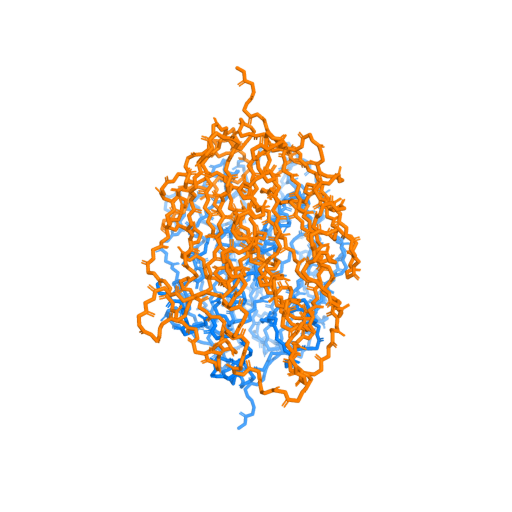 111 TRP A N 1
ATOM 906 C CA . TRP A 1 111 ? -12 20.438 17.484 1 98.75 111 TRP A CA 1
ATOM 907 C C . TRP A 1 111 ? -13.414 20.062 17.047 1 98.75 111 TRP A C 1
ATOM 909 O O . TRP A 1 111 ? -13.68 19.859 15.859 1 98.75 111 TRP A O 1
ATOM 919 N N . GLY A 1 112 ? -14.281 19.906 18.016 1 98.44 112 GLY A N 1
ATOM 920 C CA . GLY A 1 112 ? -15.672 19.609 17.734 1 98.44 112 GLY A CA 1
ATOM 921 C C . GLY A 1 112 ? -16.609 20.781 17.969 1 98.44 112 GLY A C 1
ATOM 922 O O . GLY A 1 112 ? -16.188 21.812 18.5 1 98.44 112 GLY A O 1
ATOM 923 N N . PRO A 1 113 ? -17.828 20.625 17.547 1 98 113 PRO A N 1
ATOM 924 C CA . PRO A 1 113 ? -18.781 21.734 17.609 1 98 113 PRO A CA 1
ATOM 925 C C . PRO A 1 113 ? -19.219 22.047 19.031 1 98 113 PRO A C 1
ATOM 927 O O . PRO A 1 113 ? -19.688 23.156 19.312 1 98 113 PRO A O 1
ATOM 930 N N . ASP A 1 114 ? -19.062 21.156 19.969 1 97.25 114 ASP A N 1
ATOM 931 C CA . ASP A 1 114 ? -19.531 21.375 21.328 1 97.25 114 ASP A CA 1
ATOM 932 C C . ASP A 1 114 ? -18.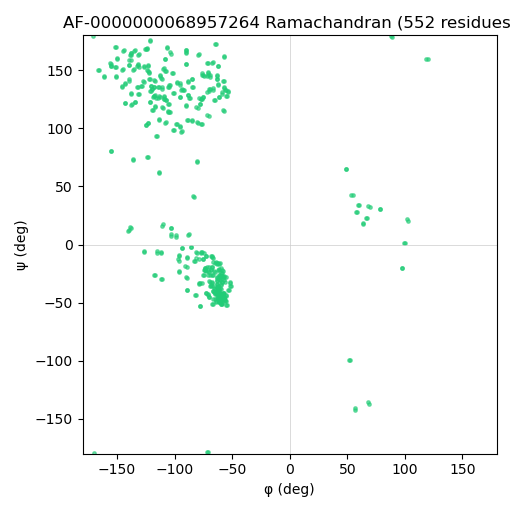375 21.562 22.297 1 97.25 114 ASP A C 1
ATOM 934 O O . ASP A 1 114 ? -18.5 21.312 23.5 1 97.25 114 ASP A O 1
ATOM 938 N N . GLY A 1 115 ? -17.25 21.844 21.734 1 95.94 115 GLY A N 1
ATOM 939 C CA . GLY A 1 115 ? -16.109 22.125 22.578 1 95.94 115 GLY A CA 1
ATOM 940 C C . GLY A 1 115 ? -15.172 20.953 22.75 1 95.94 115 GLY A C 1
ATOM 941 O O . GLY A 1 115 ? -14.156 21.047 23.438 1 95.94 115 GLY A O 1
ATOM 942 N N . GLU A 1 116 ? -15.484 19.812 22.094 1 97.5 116 GLU A N 1
ATOM 943 C CA . GLU A 1 116 ? -14.562 18.672 22.109 1 97.5 116 GLU A CA 1
ATOM 944 C C . GLU A 1 116 ? -13.188 19.062 21.578 1 97.5 116 GLU A C 1
ATOM 946 O O . GLU A 1 116 ? -13.094 19.844 20.609 1 97.5 116 GLU A O 1
ATOM 951 N N . HIS A 1 117 ? -12.195 18.531 22.219 1 98.56 117 HIS A N 1
ATOM 952 C CA . HIS A 1 117 ? -10.828 18.734 21.75 1 98.56 117 HIS A CA 1
ATOM 953 C C . HIS A 1 117 ? -9.977 17.484 21.953 1 98.56 117 HIS A C 1
ATOM 955 O O . HIS A 1 117 ? -9.93 16.938 23.062 1 98.56 117 HIS A O 1
ATOM 961 N N . TYR A 1 118 ? -9.438 16.969 20.906 1 98.56 118 TYR A N 1
ATOM 962 C CA . TYR A 1 118 ? -8.492 15.859 20.938 1 98.56 118 TYR A CA 1
ATOM 963 C C . TYR A 1 118 ? -7.18 16.25 20.25 1 98.56 118 TYR A C 1
ATOM 965 O O . TYR A 1 118 ? -7.152 17.156 19.422 1 98.56 118 TYR A O 1
ATOM 973 N N . ALA A 1 119 ? -6.109 15.609 20.641 1 98.5 119 ALA A N 1
ATOM 974 C CA . ALA A 1 119 ? -4.812 15.914 20.031 1 98.5 119 ALA A CA 1
ATOM 975 C C . ALA A 1 119 ? -3.955 14.656 19.922 1 98.5 119 ALA A C 1
ATOM 977 O O . ALA A 1 119 ? -4.125 13.711 20.703 1 98.5 119 ALA A O 1
ATOM 978 N N . HIS A 1 120 ? -3.125 14.594 18.984 1 98.75 120 HIS A N 1
ATOM 979 C CA . HIS A 1 120 ? -2.143 13.547 18.734 1 98.75 120 HIS A CA 1
ATOM 980 C C . HIS A 1 120 ? -0.775 14.141 18.406 1 98.75 120 HIS A C 1
ATOM 982 O O . HIS A 1 120 ? -0.649 14.969 17.516 1 98.75 120 HIS A O 1
ATOM 988 N N . SER A 1 121 ? 0.249 13.742 19.219 1 98.56 121 SER A N 1
ATOM 989 C CA . SER A 1 121 ? 1.636 14.078 18.906 1 98.56 121 SER A CA 1
ATOM 990 C C . SER A 1 121 ? 2.27 13.023 18 1 98.56 121 SER A C 1
ATOM 992 O O . SER A 1 121 ? 2.25 11.836 18.312 1 98.56 121 SER A O 1
ATOM 994 N N . LYS A 1 122 ? 2.846 13.492 16.922 1 98.19 122 LYS A N 1
ATOM 995 C CA . LYS A 1 122 ? 3.453 12.586 15.961 1 98.19 122 LYS A CA 1
ATOM 996 C C . LYS A 1 122 ? 4.477 11.672 16.625 1 98.19 122 LYS A C 1
ATOM 998 O O . LYS A 1 122 ? 5.406 12.148 17.281 1 98.19 122 LYS A O 1
ATOM 1003 N N . THR A 1 123 ? 4.305 10.367 16.391 1 97.69 123 THR A N 1
ATOM 1004 C CA . THR A 1 123 ? 5.121 9.406 17.125 1 97.69 123 THR A CA 1
ATOM 1005 C C . THR A 1 123 ? 6.34 9 16.297 1 97.69 123 THR A C 1
ATOM 1007 O O . THR A 1 123 ? 7.297 8.445 16.844 1 97.69 123 THR A O 1
ATOM 1010 N N . HIS A 1 124 ? 6.305 9.117 15.039 1 97.06 124 HIS A N 1
ATOM 1011 C CA . HIS A 1 124 ? 7.414 8.891 14.125 1 97.06 124 HIS A CA 1
ATOM 1012 C C . HIS A 1 124 ? 7.691 10.133 13.281 1 97.06 124 HIS A C 1
ATOM 1014 O O . HIS A 1 124 ? 6.969 10.406 12.32 1 97.06 124 HIS A O 1
ATOM 1020 N N . ILE A 1 125 ? 8.695 10.789 13.625 1 94.12 125 ILE A N 1
ATOM 1021 C CA . ILE A 1 125 ? 9.023 11.984 12.859 1 94.12 125 ILE A CA 1
ATOM 1022 C C . ILE A 1 125 ? 9.852 11.594 11.641 1 94.12 125 ILE A C 1
ATOM 1024 O O . ILE A 1 125 ? 10.672 10.664 11.703 1 94.12 125 ILE A O 1
ATOM 1028 N N . PHE A 1 126 ? 9.586 12.289 10.523 1 93.5 126 PHE A N 1
ATOM 1029 C CA . PHE A 1 126 ? 10.383 12.086 9.32 1 93.5 126 PHE A CA 1
ATOM 1030 C C . PHE A 1 126 ? 11.836 12.477 9.555 1 93.5 126 PHE A C 1
ATOM 1032 O O . PHE A 1 126 ? 12.117 13.453 10.258 1 93.5 126 PHE A O 1
ATOM 1039 N N . PRO A 1 127 ? 12.797 11.75 8.984 1 88.38 127 PRO A N 1
ATOM 1040 C CA . PRO A 1 127 ? 14.211 11.992 9.273 1 88.38 127 PRO A CA 1
ATOM 1041 C C . PRO A 1 127 ? 14.609 13.453 9.094 1 88.38 127 PRO A C 1
ATOM 1043 O O . PRO A 1 127 ? 15.352 14 9.906 1 88.38 127 PRO A O 1
ATOM 1046 N N . ALA A 1 128 ? 14.062 14.109 8.172 1 84.75 128 ALA A N 1
ATOM 1047 C CA . ALA A 1 128 ? 14.391 15.508 7.914 1 84.75 128 ALA A CA 1
ATOM 1048 C C . ALA A 1 128 ? 13.93 16.406 9.055 1 84.75 128 ALA A C 1
ATOM 1050 O O . ALA A 1 128 ? 14.508 17.453 9.305 1 84.75 128 ALA A O 1
ATOM 1051 N N . GLU A 1 129 ? 12.945 16 9.75 1 86.56 129 GLU A N 1
ATOM 1052 C CA . GLU A 1 129 ? 12.359 16.797 10.828 1 86.56 129 GLU A CA 1
ATOM 1053 C C . GLU A 1 129 ? 13.266 16.812 12.055 1 86.56 129 GLU A C 1
ATOM 1055 O O . GLU A 1 129 ? 13.102 17.656 12.938 1 86.56 129 GLU A O 1
ATOM 1060 N N . ARG A 1 130 ? 14.141 15.844 12.125 1 82.12 130 ARG A N 1
ATOM 1061 C CA . ARG A 1 130 ? 15.062 15.82 13.25 1 82.12 130 ARG A CA 1
ATOM 1062 C C . ARG A 1 130 ? 15.875 17.109 13.328 1 82.12 130 ARG A C 1
ATOM 1064 O O . ARG A 1 130 ? 16.219 17.562 14.422 1 82.12 130 ARG A O 1
ATOM 1071 N N . GLY A 1 131 ? 16.047 17.672 12.18 1 81.75 131 GLY A N 1
ATOM 1072 C CA . GLY A 1 131 ? 16.797 18.922 12.125 1 81.75 131 GLY A CA 1
ATOM 1073 C C . GLY A 1 131 ? 16.016 20.109 12.602 1 81.75 131 GLY A C 1
ATOM 1074 O O . GLY A 1 131 ? 16.562 21.203 12.758 1 81.75 131 GLY A O 1
ATOM 1075 N N . TRP A 1 132 ? 14.703 19.906 12.883 1 82.81 132 TRP A N 1
ATOM 1076 C CA . TRP A 1 132 ? 13.836 21 13.305 1 82.81 132 TRP A CA 1
ATOM 1077 C C . TRP A 1 132 ? 13.664 21.016 14.82 1 82.81 132 TRP A C 1
ATOM 1079 O O . TRP A 1 132 ? 12.859 21.781 15.352 1 82.81 132 TRP A O 1
ATOM 1089 N N . TYR A 1 133 ? 14.297 20.297 15.594 1 83.19 133 TYR A N 1
ATOM 1090 C CA . TYR A 1 133 ? 14.219 20.172 17.047 1 83.19 133 TYR A CA 1
ATOM 1091 C C . TYR A 1 133 ? 12.875 19.594 17.469 1 83.19 133 TYR A C 1
ATOM 1093 O O . TYR A 1 133 ? 12.367 19.922 18.547 1 83.19 133 TYR A O 1
ATOM 1101 N N . THR A 1 134 ? 12.281 18.938 16.625 1 91.56 134 THR A N 1
ATOM 1102 C CA . THR A 1 134 ? 11 18.297 16.922 1 91.56 134 THR A CA 1
ATOM 1103 C C . THR A 1 134 ? 11.211 16.938 17.578 1 91.56 134 THR A C 1
ATOM 1105 O O . THR A 1 134 ? 12.086 16.172 17.172 1 91.56 134 THR A O 1
ATOM 1108 N N . GLN A 1 135 ? 10.445 16.703 18.609 1 93.81 135 GLN A N 1
ATOM 1109 C CA . GLN A 1 135 ? 10.508 15.438 19.328 1 93.81 135 GLN A CA 1
ATOM 1110 C C . GLN A 1 135 ? 9.258 14.594 19.047 1 93.81 135 GLN A C 1
ATOM 1112 O O . GLN A 1 135 ? 8.227 15.117 18.641 1 93.81 135 GLN A O 1
ATOM 1117 N N . GLU A 1 136 ? 9.414 13.281 19.297 1 96.44 136 GLU A N 1
ATOM 1118 C CA . GLU A 1 136 ? 8.344 12.328 19 1 96.44 136 GLU A CA 1
ATOM 1119 C C . GLU A 1 136 ? 7.387 12.188 20.172 1 96.44 136 GLU A C 1
ATOM 1121 O O . GLU A 1 136 ? 7.809 12.211 21.328 1 96.44 136 GLU A O 1
ATOM 1126 N N . GLY A 1 137 ? 6.105 12.102 19.812 1 96.31 137 GLY A N 1
ATOM 1127 C CA . GLY A 1 137 ? 5.168 11.594 20.812 1 96.31 137 GLY A CA 1
ATOM 1128 C C . GLY A 1 137 ? 5.332 10.109 21.078 1 96.31 137 GLY A C 1
ATOM 1129 O O . GLY A 1 137 ? 6.223 9.469 20.531 1 96.31 137 GLY A O 1
ATOM 1130 N N . ASP A 1 138 ? 4.434 9.539 22.016 1 94.81 138 ASP A N 1
ATOM 1131 C CA . ASP A 1 138 ? 4.66 8.148 22.391 1 94.81 138 ASP A CA 1
ATOM 1132 C C . ASP A 1 138 ? 3.344 7.379 22.469 1 94.81 138 ASP A C 1
ATOM 1134 O O . ASP A 1 138 ? 3.289 6.285 23.031 1 94.81 138 ASP A O 1
ATOM 1138 N N . LYS A 1 139 ? 2.326 8 21.906 1 96.5 139 LYS A N 1
ATOM 1139 C CA . LYS A 1 139 ? 1.028 7.348 22.047 1 96.5 139 LYS A CA 1
ATOM 1140 C C . LYS A 1 139 ? 0.243 7.391 20.75 1 96.5 139 LYS A C 1
ATOM 1142 O O . LYS A 1 139 ? 0.162 8.438 20.094 1 96.5 139 LYS A O 1
ATOM 1147 N N . MET A 1 140 ? -0.257 6.172 20.375 1 97.88 140 MET A N 1
ATOM 1148 C CA . MET A 1 140 ? -1.248 6.07 19.297 1 97.88 140 MET A CA 1
ATOM 1149 C C . MET A 1 140 ? -2.65 5.898 19.875 1 97.88 140 MET A C 1
ATOM 1151 O O . MET A 1 140 ? -3.072 4.781 20.172 1 97.88 140 MET A O 1
ATOM 1155 N N . ALA A 1 141 ? -3.414 6.977 19.953 1 98.06 141 ALA A N 1
ATOM 1156 C CA . ALA A 1 141 ? -4.715 6.926 20.625 1 98.06 141 ALA A CA 1
ATOM 1157 C C . ALA A 1 141 ? -5.852 7.043 19.609 1 98.06 141 ALA A C 1
ATOM 1159 O O . ALA A 1 141 ? -5.688 7.652 18.547 1 98.06 141 ALA A O 1
ATOM 1160 N N . VAL A 1 142 ? -6.949 6.449 19.953 1 98.69 142 VAL A N 1
ATOM 1161 C CA . VAL A 1 142 ? -8.18 6.594 19.172 1 98.69 142 VAL A CA 1
ATOM 1162 C C . VAL A 1 142 ? -9.102 7.598 19.859 1 98.69 142 VAL A C 1
ATOM 1164 O O . VAL A 1 142 ? -9.078 7.742 21.078 1 98.69 142 VAL A O 1
ATOM 1167 N N . PHE A 1 143 ? -9.852 8.305 19.078 1 98.62 143 PHE A N 1
ATOM 1168 C CA . PHE A 1 143 ? -10.789 9.312 19.562 1 98.62 143 PHE A CA 1
ATOM 1169 C C . PHE A 1 143 ? -12.211 8.984 19.125 1 98.62 143 PHE A C 1
ATOM 1171 O O . PHE A 1 143 ? -12.453 8.688 17.938 1 98.62 143 PHE A O 1
ATOM 1178 N N . GLN A 1 144 ? -13.133 9.039 20.062 1 98.06 144 GLN A N 1
ATOM 1179 C CA . GLN A 1 144 ? -14.531 8.734 19.781 1 98.06 144 GLN A CA 1
ATOM 1180 C C . GLN A 1 144 ? -15.281 9.984 19.328 1 98.06 144 GLN A C 1
ATOM 1182 O O . GLN A 1 144 ? -15.539 10.883 20.125 1 98.06 144 GLN A O 1
ATOM 1187 N N . LEU A 1 145 ? -15.609 10.07 18.062 1 98 145 LEU A N 1
ATOM 1188 C CA . LEU A 1 145 ? -16.562 11.055 17.562 1 98 145 LEU A CA 1
ATOM 1189 C C . LEU A 1 145 ? -17.984 10.492 17.594 1 98 145 LEU A C 1
ATOM 1191 O O . LEU A 1 145 ? -18.172 9.289 17.781 1 98 145 LEU A O 1
ATOM 1195 N N . PRO A 1 146 ? -19.016 11.344 17.406 1 96.75 146 PRO A N 1
ATOM 1196 C CA . PRO A 1 146 ? -20.391 10.852 17.5 1 96.75 146 PRO A CA 1
ATOM 1197 C C . PRO A 1 146 ? -20.688 9.773 16.453 1 96.75 146 PRO A C 1
ATOM 1199 O O . PRO A 1 146 ? -21.531 8.898 16.688 1 96.75 146 PRO A O 1
ATOM 1202 N N . PHE A 1 147 ? -19.938 9.727 15.438 1 96.75 147 PHE A N 1
ATOM 1203 C CA . PHE A 1 147 ? -20.344 8.883 14.32 1 96.75 147 PHE A CA 1
ATOM 1204 C C . PHE A 1 147 ? -19.219 7.914 13.945 1 96.75 147 PHE A C 1
ATOM 1206 O O . PHE A 1 147 ? -19.422 7.008 13.133 1 96.75 147 PHE A O 1
ATOM 1213 N N . ALA A 1 148 ? -18.062 8.062 14.578 1 97.69 148 ALA A N 1
ATOM 1214 C CA . ALA A 1 148 ? -16.969 7.184 14.203 1 97.69 148 ALA A CA 1
ATOM 1215 C C . ALA A 1 148 ? -15.836 7.242 15.234 1 97.69 148 ALA A C 1
ATOM 1217 O O . ALA A 1 148 ? -15.633 8.273 15.875 1 97.69 148 ALA A O 1
ATOM 1218 N N . LYS A 1 149 ? -15.141 6.148 15.359 1 98.38 149 LYS A N 1
ATOM 1219 C CA . LYS A 1 149 ? -13.852 6.148 16.047 1 98.38 149 LYS A CA 1
ATOM 1220 C C . LYS A 1 149 ? -12.719 6.492 15.094 1 98.38 149 LYS A C 1
ATOM 1222 O O . LYS A 1 149 ? -12.539 5.832 14.062 1 98.38 149 LYS A O 1
ATOM 1227 N N . VAL A 1 150 ? -11.93 7.504 15.469 1 98.81 150 VAL A N 1
ATOM 1228 C CA . VAL A 1 150 ? -10.906 7.98 14.539 1 98.81 150 VAL A CA 1
ATOM 1229 C C . VAL A 1 150 ? -9.539 7.98 15.227 1 98.81 150 VAL A C 1
ATOM 1231 O O . VAL A 1 150 ? -9.461 7.926 16.453 1 98.81 150 VAL A O 1
ATOM 1234 N N . GLY A 1 151 ? -8.5 7.859 14.492 1 98.88 151 GLY A N 1
ATOM 1235 C CA . GLY A 1 151 ? -7.117 7.992 14.93 1 98.88 151 GLY A CA 1
ATOM 1236 C C . GLY A 1 151 ? -6.219 8.625 13.891 1 98.88 151 GLY A C 1
ATOM 1237 O O . GLY A 1 151 ? -6.617 8.781 12.734 1 98.88 151 GLY A O 1
ATOM 1238 N N . PHE A 1 152 ? -5.023 9.016 14.344 1 98.88 152 PHE A N 1
ATOM 1239 C CA . PHE A 1 152 ? -4.133 9.719 13.438 1 98.88 152 PHE A CA 1
ATOM 1240 C C . PHE A 1 152 ? -3.014 8.805 12.953 1 98.88 152 PHE A C 1
ATOM 1242 O O . PHE A 1 152 ? -2.473 8.016 13.727 1 98.88 152 PHE A O 1
ATOM 1249 N N . ASN A 1 153 ? -2.654 8.797 11.727 1 98.81 153 ASN A N 1
ATOM 1250 C CA . ASN A 1 153 ? -1.336 8.555 11.148 1 98.81 153 ASN A CA 1
ATOM 1251 C C . ASN A 1 153 ? -0.802 9.789 10.43 1 98.81 153 ASN A C 1
ATOM 1253 O O . ASN A 1 153 ? -1.033 9.969 9.234 1 98.81 153 ASN A O 1
ATOM 1257 N N . ILE A 1 154 ? -0.048 10.586 11.094 1 98.81 154 ILE A N 1
ATOM 1258 C CA . ILE A 1 154 ? 0.449 11.828 10.508 1 98.81 154 ILE A CA 1
ATOM 1259 C C . ILE A 1 154 ? 1.598 11.516 9.555 1 98.81 154 ILE A C 1
ATOM 1261 O O . ILE A 1 154 ? 2.723 11.25 9.984 1 98.81 154 ILE A O 1
ATOM 1265 N N . CYS A 1 155 ? 1.307 11.562 8.281 1 98.56 155 CYS A N 1
ATOM 1266 C CA . CYS A 1 155 ? 2.27 11.469 7.188 1 98.56 155 CYS A CA 1
ATOM 1267 C C . CYS A 1 155 ? 3.154 10.242 7.34 1 98.56 155 CYS A C 1
ATOM 1269 O O . CYS A 1 155 ? 2.707 9.117 7.113 1 98.56 155 CYS A O 1
ATOM 1271 N N . TYR A 1 156 ? 4.391 10.391 7.871 1 98.31 156 TYR A N 1
ATOM 1272 C CA . TYR A 1 156 ? 5.383 9.328 7.996 1 98.31 156 TYR A CA 1
ATOM 1273 C C . TYR A 1 156 ? 4.828 8.156 8.797 1 98.31 156 TYR A C 1
ATOM 1275 O O . TYR A 1 156 ? 5.172 7 8.531 1 98.31 156 TYR A O 1
ATOM 1283 N N . GLU A 1 157 ? 3.939 8.406 9.734 1 98.5 157 GLU A N 1
ATOM 1284 C CA . GLU A 1 157 ? 3.33 7.34 10.531 1 98.5 157 GLU A CA 1
ATOM 1285 C C . GLU A 1 157 ? 2.586 6.344 9.641 1 98.5 157 GLU A C 1
ATOM 1287 O O . GLU A 1 157 ? 2.502 5.16 9.969 1 98.5 157 GLU A O 1
ATOM 1292 N N . ALA A 1 158 ? 2.113 6.805 8.477 1 98.62 158 ALA A N 1
ATOM 1293 C CA . ALA A 1 158 ? 1.4 5.918 7.559 1 98.62 158 ALA A CA 1
ATOM 1294 C C . ALA A 1 158 ? 2.352 4.906 6.926 1 98.62 158 ALA A C 1
ATOM 1296 O O . ALA A 1 158 ? 1.92 3.863 6.43 1 98.62 158 ALA A O 1
ATOM 1297 N N . GLU A 1 159 ? 3.66 5.246 6.871 1 98.44 159 GLU A N 1
ATOM 1298 C CA . GLU A 1 159 ? 4.656 4.359 6.277 1 98.44 159 GLU A CA 1
ATOM 1299 C C . GLU A 1 159 ? 5.074 3.264 7.25 1 98.44 159 GLU A C 1
ATOM 1301 O O . GLU A 1 159 ? 5.816 2.35 6.887 1 98.44 159 GLU A O 1
ATOM 1306 N N . ILE A 1 160 ? 4.598 3.373 8.484 1 97.62 160 ILE A N 1
ATOM 1307 C CA . ILE A 1 160 ? 4.867 2.408 9.539 1 97.62 160 ILE A CA 1
ATOM 1308 C C . ILE A 1 160 ? 3.607 1.594 9.828 1 97.62 160 ILE A C 1
ATOM 1310 O O . ILE A 1 160 ? 2.711 2.057 10.539 1 97.62 160 ILE A O 1
ATOM 1314 N N . PRO A 1 161 ? 3.57 0.324 9.383 1 96.88 161 PRO A N 1
ATOM 1315 C CA . PRO A 1 161 ? 2.324 -0.44 9.484 1 96.88 161 PRO A CA 1
ATOM 1316 C C . PRO A 1 161 ? 1.842 -0.604 10.922 1 96.88 161 PRO A C 1
ATOM 1318 O O . PRO A 1 161 ? 0.635 -0.658 11.172 1 96.88 161 PRO A O 1
ATOM 1321 N N . GLU A 1 162 ? 2.727 -0.65 11.891 1 96.38 162 GLU A N 1
ATOM 1322 C CA . GLU A 1 162 ? 2.391 -0.837 13.297 1 96.38 162 GLU A CA 1
ATOM 1323 C C . GLU A 1 162 ? 1.556 0.326 13.82 1 96.38 162 GLU A C 1
ATOM 1325 O O . GLU A 1 162 ? 0.732 0.147 14.727 1 96.38 162 GLU A O 1
ATOM 1330 N N . CYS A 1 163 ? 1.763 1.532 13.281 1 98.12 163 CYS A N 1
ATOM 1331 C CA . CYS A 1 163 ? 0.984 2.691 13.703 1 98.12 163 CYS A CA 1
ATOM 1332 C C . CYS A 1 163 ? -0.499 2.488 13.414 1 98.12 163 CYS A C 1
ATOM 1334 O O . CYS A 1 163 ? -1.343 2.729 14.281 1 98.12 163 CYS A O 1
ATOM 1336 N N . ALA A 1 164 ? -0.809 2.002 12.234 1 98.06 164 ALA A N 1
ATOM 1337 C CA . ALA A 1 164 ? -2.201 1.732 11.875 1 98.06 164 ALA A CA 1
ATOM 1338 C C . ALA A 1 164 ? -2.74 0.53 12.648 1 98.06 164 ALA A C 1
ATOM 1340 O O . ALA A 1 164 ? -3.869 0.557 13.141 1 98.06 164 ALA A O 1
ATOM 1341 N N . ALA A 1 165 ? -1.907 -0.516 12.719 1 96.38 165 ALA A N 1
ATOM 1342 C CA . ALA A 1 165 ? -2.338 -1.736 13.398 1 96.38 165 ALA A CA 1
ATOM 1343 C C . ALA A 1 165 ? -2.725 -1.452 14.852 1 96.38 165 ALA A C 1
ATOM 1345 O O . ALA A 1 165 ? -3.717 -1.986 15.352 1 96.38 165 ALA A O 1
ATOM 1346 N N . THR A 1 166 ? -1.94 -0.647 15.516 1 97.5 166 THR A N 1
ATOM 1347 C CA . THR A 1 166 ? -2.203 -0.29 16.906 1 97.5 166 THR A CA 1
ATOM 1348 C C . THR A 1 166 ? -3.562 0.39 17.031 1 97.5 166 THR A C 1
ATOM 1350 O O . THR A 1 166 ? -4.312 0.109 17.969 1 97.5 166 THR A O 1
ATOM 1353 N N . LEU A 1 167 ? -3.895 1.273 16.172 1 98.62 167 LEU A N 1
ATOM 1354 C CA . LEU A 1 167 ? -5.176 1.967 16.188 1 98.62 167 LEU A CA 1
ATOM 1355 C C . LEU A 1 167 ? -6.32 0.994 15.914 1 98.62 167 LEU A C 1
ATOM 1357 O O . LEU A 1 167 ? -7.375 1.077 16.547 1 98.62 167 LEU A O 1
ATOM 1361 N N . VAL A 1 168 ? -6.09 0.091 14.984 1 97.62 168 VAL A N 1
ATOM 1362 C CA . VAL A 1 168 ? -7.113 -0.879 14.609 1 97.62 168 VAL A CA 1
ATOM 1363 C C . VAL A 1 168 ? -7.434 -1.786 15.789 1 97.62 168 VAL A C 1
ATOM 1365 O O . VAL A 1 168 ? -8.594 -2.117 16.031 1 97.62 168 VAL A O 1
ATOM 1368 N N . GLU A 1 169 ? -6.426 -2.174 16.5 1 96.94 169 GLU A N 1
ATOM 1369 C CA . GLU A 1 169 ? -6.617 -2.988 17.688 1 96.94 169 GLU A CA 1
ATOM 1370 C C . GLU A 1 169 ? -7.492 -2.27 18.719 1 96.94 169 GLU A C 1
ATOM 1372 O O . GLU A 1 169 ? -8.156 -2.91 19.531 1 96.94 169 GLU A O 1
ATOM 1377 N N . GLN A 1 170 ? -7.5 -0.979 18.641 1 98.31 170 GLN A N 1
ATOM 1378 C CA . GLN A 1 170 ? -8.297 -0.174 19.562 1 98.31 170 GLN A CA 1
ATOM 1379 C C . GLN A 1 170 ? -9.664 0.14 18.969 1 98.31 170 GLN A C 1
ATOM 1381 O O . GLN A 1 170 ? -10.461 0.853 19.594 1 98.31 170 GLN A O 1
ATOM 1386 N N . GLY A 1 171 ? -9.898 -0.279 17.75 1 98.12 171 GLY A N 1
ATOM 1387 C CA . GLY A 1 171 ? -11.234 -0.199 17.172 1 98.12 171 GLY A CA 1
ATOM 1388 C C . GLY A 1 171 ? -11.398 0.96 16.219 1 98.12 171 GLY A C 1
ATOM 1389 O O . GLY A 1 171 ? -12.523 1.361 15.906 1 98.12 171 GLY A O 1
ATOM 1390 N N . VAL A 1 172 ? -10.336 1.478 15.68 1 98.62 172 VAL A N 1
ATOM 1391 C CA . VAL A 1 172 ? -10.43 2.623 14.781 1 98.62 172 VAL A CA 1
ATOM 1392 C C . VAL A 1 172 ? -11.219 2.238 13.531 1 98.62 172 VAL A C 1
ATOM 1394 O O . VAL A 1 172 ? -11.148 1.094 13.078 1 98.62 172 VAL A O 1
ATOM 1397 N N . GLU A 1 173 ? -11.977 3.203 13.008 1 98.69 173 GLU A N 1
ATOM 1398 C CA . GLU A 1 173 ? -12.773 2.988 11.805 1 98.69 173 GLU A CA 1
ATOM 1399 C C . GLU A 1 173 ? -12.328 3.906 10.672 1 98.69 173 GLU A C 1
ATOM 1401 O O . GLU A 1 173 ? -12.508 3.586 9.492 1 98.69 173 GLU A O 1
ATOM 1406 N N . LEU A 1 174 ? -11.758 5.016 10.992 1 98.81 174 LEU A N 1
ATOM 1407 C CA . LEU A 1 174 ? -11.234 6.012 10.062 1 98.81 174 LEU A CA 1
ATOM 1408 C C . LEU A 1 174 ? -9.883 6.543 10.547 1 98.81 174 LEU A C 1
ATOM 1410 O O . LEU A 1 174 ? -9.773 7.035 11.672 1 98.81 174 LEU A O 1
ATOM 1414 N N . ILE A 1 175 ? -8.898 6.363 9.742 1 98.94 175 ILE A N 1
ATOM 1415 C CA . ILE A 1 175 ? -7.598 6.949 10.062 1 98.94 175 ILE A CA 1
ATOM 1416 C C . ILE A 1 175 ? -7.449 8.297 9.359 1 98.94 175 ILE A C 1
ATOM 1418 O O . ILE A 1 175 ? -7.742 8.414 8.164 1 98.94 175 ILE A O 1
ATOM 1422 N N . LEU A 1 176 ? -7.133 9.328 10.094 1 98.94 176 LEU A N 1
ATOM 1423 C CA . LEU A 1 176 ? -6.844 10.672 9.602 1 98.94 176 LEU A CA 1
ATOM 1424 C C . LEU A 1 176 ? -5.355 10.828 9.297 1 98.94 176 LEU A C 1
ATOM 1426 O O . LEU A 1 176 ? -4.52 10.695 10.195 1 98.94 176 LEU A O 1
ATOM 1430 N N . THR A 1 177 ? -5.016 11.133 8.031 1 98.94 177 THR A N 1
ATOM 1431 C CA . THR A 1 177 ? -3.613 11.219 7.645 1 98.94 177 THR A CA 1
ATOM 1432 C C . THR A 1 177 ? -3.305 12.578 7.031 1 98.94 177 THR A C 1
ATOM 1434 O O . THR A 1 177 ? -3.162 12.695 5.812 1 98.94 177 THR A O 1
ATOM 1437 N N . PRO A 1 178 ? -3.203 13.625 7.871 1 98.94 178 PRO A N 1
ATOM 1438 C CA . PRO A 1 178 ? -2.594 14.844 7.332 1 98.94 178 PRO A CA 1
ATOM 1439 C C . PRO A 1 178 ? -1.143 14.641 6.906 1 98.94 178 PRO A C 1
ATOM 1441 O O . PRO A 1 178 ? -0.38 13.969 7.605 1 98.94 178 PRO A O 1
ATOM 1444 N N . SER A 1 179 ? -0.792 15.195 5.766 1 98.88 179 SER A N 1
ATOM 1445 C CA . SER A 1 179 ? 0.521 14.867 5.223 1 98.88 179 SER A CA 1
ATOM 1446 C C . SER A 1 179 ? 1.164 16.078 4.555 1 98.88 179 SER A C 1
ATOM 1448 O O . SER A 1 179 ? 0.479 16.875 3.906 1 98.88 179 SER A O 1
ATOM 1450 N N . ALA A 1 180 ? 2.4 16.25 4.75 1 98.31 180 ALA A N 1
ATOM 1451 C CA . ALA A 1 180 ? 3.285 17.141 4.012 1 98.31 180 ALA A CA 1
ATOM 1452 C C . ALA A 1 180 ? 4.488 16.391 3.451 1 98.31 180 ALA A C 1
ATOM 1454 O O . ALA A 1 180 ? 5.422 16.062 4.184 1 98.31 180 ALA A O 1
ATOM 1455 N N . THR A 1 181 ? 4.488 16.094 2.18 1 97.81 181 THR A N 1
ATOM 1456 C CA . THR A 1 181 ? 5.562 15.383 1.5 1 97.81 181 THR A CA 1
ATOM 1457 C C . THR A 1 181 ? 6.301 16.297 0.533 1 97.81 181 THR A C 1
ATOM 1459 O O . THR A 1 181 ? 5.676 17 -0.272 1 97.81 181 THR A O 1
ATOM 1462 N N . PHE A 1 182 ? 7.582 16.234 0.58 1 94.19 182 PHE A N 1
ATOM 1463 C CA . PHE A 1 182 ? 8.383 17.281 -0.046 1 94.19 182 PHE A CA 1
ATOM 1464 C C . PHE A 1 182 ? 8.672 16.938 -1.503 1 94.19 182 PHE A C 1
ATOM 1466 O O . PHE A 1 182 ? 9.078 17.812 -2.279 1 94.19 182 PHE A O 1
ATOM 1473 N N . THR A 1 183 ? 8.57 15.711 -1.934 1 95.5 183 THR A N 1
ATOM 1474 C CA . THR A 1 183 ? 8.781 15.258 -3.303 1 95.5 183 THR A CA 1
ATOM 1475 C C . THR A 1 183 ? 7.621 14.375 -3.762 1 95.5 183 THR A C 1
ATOM 1477 O O . THR A 1 183 ? 6.785 13.969 -2.953 1 95.5 183 THR A O 1
ATOM 1480 N N . GLU A 1 184 ? 7.555 14.195 -5.078 1 97.88 184 GLU A N 1
ATOM 1481 C CA . GLU A 1 184 ? 6.562 13.258 -5.59 1 97.88 184 GLU A CA 1
ATOM 1482 C C . GLU A 1 184 ? 6.797 11.852 -5.043 1 97.88 184 GLU A C 1
ATOM 1484 O O . GLU A 1 184 ? 5.844 11.133 -4.723 1 97.88 184 GLU A O 1
ATOM 1489 N N . GLN A 1 185 ? 8.109 11.422 -4.895 1 98 185 GLN A N 1
ATOM 1490 C CA . GLN A 1 185 ? 8.43 10.141 -4.285 1 98 185 GLN A CA 1
ATOM 1491 C C . GLN A 1 185 ? 7.867 10.047 -2.871 1 98 185 GLN A C 1
ATOM 1493 O O . GLN A 1 185 ? 7.312 9.008 -2.484 1 98 185 GLN A O 1
ATOM 1498 N N . GLY A 1 186 ? 8.039 11.18 -2.156 1 98 186 GLY A N 1
ATOM 1499 C CA . GLY A 1 186 ? 7.492 11.203 -0.808 1 98 186 GLY A CA 1
ATOM 1500 C C . GLY A 1 186 ? 5.984 11.031 -0.77 1 98 186 GLY A C 1
ATOM 1501 O O . GLY A 1 186 ? 5.457 10.305 0.075 1 98 186 GLY A O 1
ATOM 1502 N N . PHE A 1 187 ? 5.348 11.695 -1.711 1 98.75 187 PHE A N 1
ATOM 1503 C CA . PHE A 1 187 ? 3.902 11.562 -1.823 1 98.75 187 PHE A CA 1
ATOM 1504 C C . PHE A 1 187 ? 3.512 10.109 -2.064 1 98.75 187 PHE A C 1
ATOM 1506 O O . PHE A 1 187 ? 2.627 9.578 -1.391 1 98.75 187 PHE A O 1
ATOM 1513 N N . TRP A 1 188 ? 4.125 9.453 -2.947 1 98.81 188 TRP A N 1
ATOM 1514 C CA . TRP A 1 188 ? 3.746 8.086 -3.314 1 98.81 188 TRP A CA 1
ATOM 1515 C C . TRP A 1 188 ? 4.066 7.113 -2.188 1 98.81 188 TRP A C 1
ATOM 1517 O O . TRP A 1 188 ? 3.35 6.129 -1.986 1 98.81 188 TRP A O 1
ATOM 1527 N N . ARG A 1 189 ? 5.133 7.324 -1.363 1 98.56 189 ARG A N 1
ATOM 1528 C CA . ARG A 1 189 ? 5.352 6.496 -0.184 1 98.56 189 ARG A CA 1
ATOM 1529 C C . ARG A 1 189 ? 4.129 6.504 0.728 1 98.56 189 ARG A C 1
ATOM 1531 O O . ARG A 1 189 ? 3.604 5.445 1.079 1 98.56 189 ARG A O 1
ATOM 1538 N N . VAL A 1 190 ? 3.678 7.676 0.979 1 98.88 190 VAL A N 1
ATOM 1539 C CA . VAL A 1 190 ? 2.564 7.805 1.913 1 98.88 190 VAL A CA 1
ATOM 1540 C C . VAL A 1 190 ? 1.291 7.246 1.279 1 98.88 190 VAL A C 1
ATOM 1542 O O . VAL A 1 190 ? 0.57 6.465 1.903 1 98.88 190 VAL A O 1
ATOM 1545 N N . ARG A 1 191 ? 1.044 7.605 0.025 1 98.94 191 ARG A N 1
ATOM 1546 C CA . ARG A 1 191 ? -0.183 7.219 -0.666 1 98.94 191 ARG A CA 1
ATOM 1547 C C . ARG A 1 191 ? -0.297 5.703 -0.772 1 98.94 191 ARG A C 1
ATOM 1549 O O . ARG A 1 191 ? -1.341 5.129 -0.454 1 98.94 191 ARG A O 1
ATOM 1556 N N . HIS A 1 192 ? 0.778 5.047 -1.229 1 98.88 192 HIS A N 1
ATOM 1557 C CA . HIS A 1 192 ? 0.765 3.59 -1.332 1 98.88 192 HIS A CA 1
ATOM 1558 C C . HIS A 1 192 ? 0.477 2.945 0.019 1 98.88 192 HIS A C 1
ATOM 1560 O O . HIS A 1 192 ? -0.319 2.006 0.106 1 98.88 192 HIS A O 1
ATOM 1566 N N . CYS A 1 193 ? 1.116 3.447 1.007 1 98.88 193 CYS A N 1
ATOM 1567 C CA . CYS A 1 193 ? 0.937 2.875 2.336 1 98.88 193 CYS A CA 1
ATOM 1568 C C . CYS A 1 193 ? -0.482 3.107 2.844 1 98.88 193 CYS A C 1
ATOM 1570 O O . CYS A 1 193 ? -1.077 2.225 3.463 1 98.88 193 CYS A O 1
ATOM 1572 N N . CYS A 1 194 ? -1.023 4.301 2.584 1 98.94 194 CYS A N 1
ATOM 1573 C CA . CYS A 1 194 ? -2.4 4.578 2.979 1 98.94 194 CYS A CA 1
ATOM 1574 C C . CYS A 1 194 ? -3.359 3.566 2.363 1 98.94 194 CYS A C 1
ATOM 1576 O O . CYS A 1 194 ? -4.25 3.059 3.045 1 98.94 194 CYS A O 1
ATOM 1578 N N . HIS A 1 195 ? -3.176 3.299 1.077 1 98.94 195 HIS A N 1
ATOM 1579 C CA . HIS A 1 195 ? -4.016 2.297 0.428 1 98.94 195 HIS A CA 1
ATOM 1580 C C . HIS A 1 195 ? -3.906 0.948 1.132 1 98.94 195 HIS A C 1
ATOM 1582 O O . HIS A 1 195 ? -4.922 0.296 1.392 1 98.94 195 HIS A O 1
ATOM 1588 N N . ALA A 1 196 ? -2.693 0.551 1.403 1 98.88 196 ALA A N 1
ATOM 1589 C CA . ALA A 1 196 ? -2.467 -0.75 2.027 1 98.88 196 ALA A CA 1
ATOM 1590 C C . ALA A 1 196 ? -3.111 -0.814 3.41 1 98.88 196 ALA A C 1
ATOM 1592 O O . ALA A 1 196 ? -3.664 -1.847 3.797 1 98.88 196 ALA A O 1
ATOM 1593 N N . ARG A 1 197 ? -3.016 0.323 4.18 1 98.81 197 ARG A N 1
ATOM 1594 C CA . ARG A 1 197 ? -3.652 0.351 5.492 1 98.81 197 ARG A CA 1
ATOM 1595 C C . ARG A 1 197 ? -5.148 0.078 5.383 1 98.81 197 ARG A C 1
ATOM 1597 O O . ARG 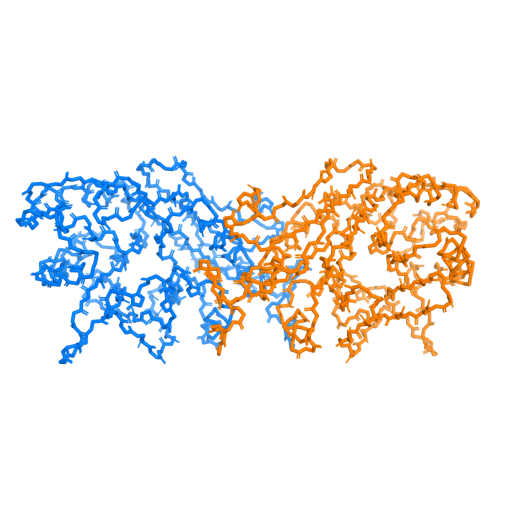A 1 197 ? -5.719 -0.639 6.207 1 98.81 197 ARG A O 1
ATOM 1604 N N . CYS A 1 198 ? -5.773 0.676 4.383 1 98.75 198 CYS A N 1
ATOM 1605 C CA . CYS A 1 198 ? -7.203 0.474 4.184 1 98.75 198 CYS A CA 1
ATOM 1606 C C . CYS A 1 198 ? -7.512 -0.993 3.906 1 98.75 198 CYS A C 1
ATOM 1608 O O . CYS A 1 198 ? -8.523 -1.519 4.383 1 98.75 198 CYS A O 1
ATOM 1610 N N . ILE A 1 199 ? -6.676 -1.625 3.162 1 98.5 199 ILE A N 1
ATOM 1611 C CA . ILE A 1 199 ? -6.902 -2.986 2.688 1 98.5 199 ILE A CA 1
ATOM 1612 C C . ILE A 1 199 ? -6.609 -3.979 3.812 1 98.5 199 ILE A C 1
ATOM 1614 O O . ILE A 1 199 ? -7.477 -4.773 4.188 1 98.5 199 ILE A O 1
ATOM 1618 N N . GLU A 1 200 ? -5.441 -3.906 4.438 1 97.81 200 GLU A N 1
ATOM 1619 C CA . GLU A 1 200 ? -4.969 -4.918 5.375 1 97.81 200 GLU A CA 1
ATOM 1620 C C . GLU A 1 200 ? -5.719 -4.832 6.703 1 97.81 200 GLU A C 1
ATOM 1622 O O . GLU A 1 200 ? -5.805 -5.82 7.438 1 97.81 200 GLU A O 1
ATOM 1627 N N . ASN A 1 201 ? -6.297 -3.65 6.984 1 97.94 201 ASN A N 1
ATOM 1628 C CA . ASN A 1 201 ? -7.008 -3.461 8.242 1 97.94 201 ASN A CA 1
ATOM 1629 C C . ASN A 1 201 ? -8.508 -3.291 8.023 1 97.94 201 ASN A C 1
ATOM 1631 O O . ASN A 1 201 ? -9.281 -3.229 8.984 1 97.94 201 ASN A O 1
ATOM 1635 N N . GLN A 1 202 ? -8.898 -3.209 6.742 1 97.62 202 GLN A N 1
ATOM 1636 C CA . GLN A 1 202 ? -10.281 -2.945 6.352 1 97.62 202 GLN A CA 1
ATOM 1637 C C . GLN A 1 202 ? -10.852 -1.757 7.121 1 97.62 202 GLN A C 1
ATOM 1639 O O . GLN A 1 202 ? -11.836 -1.896 7.844 1 97.62 202 GLN A O 1
ATOM 1644 N N . ILE A 1 203 ? -10.312 -0.653 6.883 1 98.5 203 ILE A N 1
ATOM 1645 C CA . ILE A 1 203 ? -10.719 0.63 7.449 1 98.5 203 ILE A CA 1
ATOM 1646 C C . ILE A 1 203 ? -10.766 1.688 6.348 1 98.5 203 ILE A C 1
ATOM 1648 O O . ILE A 1 203 ? -10.305 1.45 5.23 1 98.5 203 ILE A O 1
ATOM 1652 N N . TYR A 1 204 ? -11.375 2.863 6.656 1 98.88 204 TYR A N 1
ATOM 1653 C CA . TYR A 1 204 ? -11.297 4.039 5.797 1 98.88 204 TYR A CA 1
ATOM 1654 C C . TYR A 1 204 ? -10.102 4.91 6.172 1 98.88 204 TYR A C 1
ATOM 1656 O O . TYR A 1 204 ? -9.617 4.852 7.305 1 98.88 204 TYR A O 1
ATOM 1664 N N . LEU A 1 205 ? -9.641 5.645 5.266 1 98.94 205 LEU A N 1
ATOM 1665 C CA . LEU A 1 205 ? -8.539 6.57 5.523 1 98.94 205 LEU A CA 1
ATOM 1666 C C . LEU A 1 205 ? -8.695 7.844 4.699 1 98.94 205 LEU A C 1
ATOM 1668 O O . LEU A 1 205 ? -9.086 7.785 3.531 1 98.94 205 LEU A O 1
ATOM 1672 N N . VAL A 1 206 ? -8.484 8.992 5.277 1 98.94 206 VAL A N 1
ATOM 1673 C CA . VAL A 1 206 ? -8.422 10.25 4.535 1 98.94 206 VAL A CA 1
ATOM 1674 C C . VAL A 1 206 ? -6.988 10.781 4.531 1 98.94 206 VAL A C 1
ATOM 1676 O O . VAL A 1 206 ? -6.387 10.969 5.59 1 98.94 206 VAL A O 1
ATOM 1679 N N . HIS A 1 207 ? -6.434 10.883 3.359 1 98.94 207 HIS A N 1
ATOM 1680 C CA . HIS A 1 207 ? -5.105 11.43 3.117 1 98.94 207 HIS A CA 1
ATOM 1681 C C . HIS A 1 207 ? -5.184 12.891 2.668 1 98.94 207 HIS A C 1
ATOM 1683 O O . HIS A 1 207 ? -5.586 13.172 1.537 1 98.94 207 HIS A O 1
ATOM 1689 N N . CYS A 1 208 ? -4.875 13.812 3.543 1 98.94 208 CYS A N 1
ATOM 1690 C CA . CYS A 1 208 ? -4.945 15.234 3.234 1 98.94 208 CYS A CA 1
ATOM 1691 C C . CYS A 1 208 ? -3.549 15.812 3.041 1 98.94 208 CYS A C 1
ATOM 1693 O O . CYS A 1 208 ? -2.758 15.867 3.982 1 98.94 2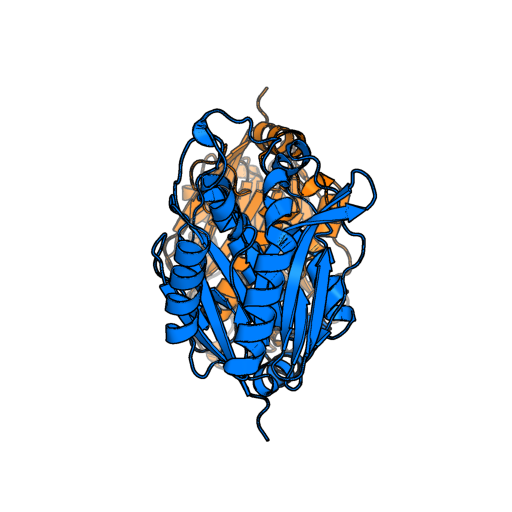08 CYS A O 1
ATOM 1695 N N . CYS A 1 209 ? -3.273 16.375 1.872 1 98.94 209 CYS A N 1
ATOM 1696 C CA . CYS A 1 209 ? -1.904 16.656 1.458 1 98.94 209 CYS A CA 1
ATOM 1697 C C . CYS A 1 209 ? -1.657 18.156 1.38 1 98.94 209 CYS A C 1
ATOM 1699 O O . CYS A 1 209 ? -2.537 18.906 0.969 1 98.94 209 CYS A O 1
ATOM 1701 N N . LEU A 1 210 ? -0.458 18.5 1.728 1 98.88 210 LEU A N 1
ATOM 1702 C CA . LEU A 1 210 ? 0.028 19.875 1.59 1 98.88 210 LEU A CA 1
ATOM 1703 C C . LEU A 1 210 ? 0.711 20.078 0.242 1 98.88 210 LEU A C 1
ATOM 1705 O O . LEU A 1 210 ? 1.476 19.219 -0.205 1 98.88 210 LEU A O 1
ATOM 1709 N N . GLY A 1 211 ? 0.373 21.125 -0.425 1 98.56 211 G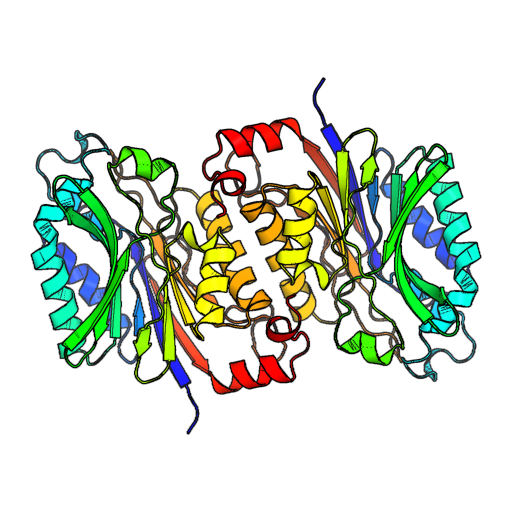LY A N 1
ATOM 1710 C CA . GLY A 1 211 ? 1.067 21.516 -1.641 1 98.56 211 GLY A CA 1
ATOM 1711 C C . GLY A 1 211 ? 1.68 22.906 -1.558 1 98.56 211 GLY A C 1
ATOM 1712 O O . GLY A 1 211 ? 1.56 23.578 -0.534 1 98.56 211 GLY A O 1
ATOM 1713 N N . GLY A 1 212 ? 2.41 23.266 -2.643 1 97.38 212 GLY A N 1
ATOM 1714 C CA . GLY A 1 212 ? 3.014 24.594 -2.723 1 97.38 212 GLY A CA 1
ATOM 1715 C C . GLY A 1 212 ? 4.527 24.547 -2.816 1 97.38 212 GLY A C 1
ATOM 1716 O O . GLY A 1 212 ? 5.145 23.516 -2.535 1 97.38 212 GLY A O 1
ATOM 1717 N N . ASN A 1 213 ? 5.047 25.641 -3.293 1 95 213 ASN A N 1
ATOM 1718 C CA . ASN A 1 213 ? 6.488 25.859 -3.363 1 95 213 ASN A CA 1
ATOM 1719 C C . ASN A 1 213 ? 6.867 27.266 -2.912 1 95 213 ASN A C 1
ATOM 1721 O O . ASN A 1 213 ? 7.297 28.094 -3.725 1 95 213 ASN A O 1
ATOM 1725 N N . PRO A 1 214 ? 6.785 27.484 -1.618 1 90.62 214 PRO A N 1
ATOM 1726 C CA . PRO A 1 214 ? 6.992 28.859 -1.131 1 90.62 214 PRO A CA 1
ATOM 1727 C C . PRO A 1 214 ? 8.438 29.328 -1.282 1 90.62 214 PRO A C 1
ATOM 1729 O O . PRO A 1 214 ? 8.695 30.531 -1.326 1 90.62 214 PRO A O 1
ATOM 1732 N N . GLY A 1 215 ? 9.352 28.375 -1.281 1 88 215 GLY A N 1
ATOM 1733 C CA . GLY A 1 215 ? 10.75 28.734 -1.448 1 88 215 GLY A CA 1
ATOM 1734 C C . GLY A 1 215 ? 11.445 29.062 -0.138 1 88 215 GLY A C 1
ATOM 1735 O O . GLY A 1 215 ? 10.844 28.953 0.932 1 88 215 GLY A O 1
ATOM 1736 N N . GLY A 1 216 ? 12.844 29.406 -0.292 1 87.06 216 GLY A N 1
ATOM 1737 C CA . GLY A 1 216 ? 13.633 29.641 0.909 1 87.06 216 GLY A CA 1
ATOM 1738 C C . GLY A 1 216 ? 13.859 28.375 1.72 1 87.06 216 GLY A C 1
ATOM 1739 O O . GLY A 1 216 ? 14.25 27.344 1.172 1 87.06 216 GLY A O 1
ATOM 1740 N N . PRO A 1 217 ? 13.695 28.656 3.092 1 88.25 217 PRO A N 1
ATOM 1741 C CA . PRO A 1 217 ? 13.945 27.469 3.895 1 88.25 217 PRO A CA 1
ATOM 1742 C C . PRO A 1 217 ? 12.758 26.5 3.898 1 88.25 217 PRO A C 1
ATOM 1744 O O . PRO A 1 217 ? 12.883 25.375 4.379 1 88.25 217 PRO A O 1
ATOM 1747 N N . LEU A 1 218 ? 11.586 27.016 3.395 1 91.06 218 LEU A N 1
ATOM 1748 C CA . LEU A 1 218 ? 10.406 26.172 3.391 1 91.06 218 LEU A CA 1
ATOM 1749 C C . LEU A 1 218 ? 10.445 25.188 2.227 1 91.06 218 LEU A C 1
ATOM 1751 O O . LEU A 1 218 ? 10.648 25.578 1.078 1 91.06 218 LEU A O 1
ATOM 1755 N N . PRO A 1 219 ? 10.305 24.016 2.615 1 88.5 219 PRO A N 1
ATOM 1756 C CA . PRO A 1 219 ? 10.367 23.016 1.554 1 88.5 219 PRO A CA 1
ATOM 1757 C C . PRO A 1 219 ? 9.141 23.031 0.644 1 88.5 219 PRO A C 1
ATOM 1759 O O . PRO A 1 219 ? 8.055 23.422 1.077 1 88.5 219 PRO A O 1
ATOM 1762 N N . GLY A 1 220 ? 9.406 22.688 -0.667 1 94.06 220 GLY A N 1
ATOM 1763 C CA . GLY A 1 220 ? 8.266 22.406 -1.525 1 94.06 220 GLY A CA 1
ATOM 1764 C C . GLY A 1 220 ? 7.52 21.141 -1.131 1 94.06 220 GLY A C 1
ATOM 1765 O O . GLY A 1 220 ? 8.086 20.266 -0.474 1 94.06 220 GLY A O 1
ATOM 1766 N N . CYS A 1 221 ? 6.215 21.078 -1.515 1 97.31 221 CYS A N 1
ATOM 1767 C CA . CYS A 1 221 ? 5.402 19.906 -1.207 1 97.31 221 CYS A CA 1
ATOM 1768 C C . CYS A 1 221 ? 4.664 19.422 -2.445 1 97.31 221 CYS A C 1
ATOM 1770 O O . CYS A 1 221 ? 4.461 20.172 -3.395 1 97.31 221 CYS A O 1
ATOM 1772 N N . TRP A 1 222 ? 4.363 18.188 -2.523 1 98.19 222 TRP A N 1
ATOM 1773 C CA . TRP A 1 222 ? 3.609 17.516 -3.574 1 98.19 222 TRP A CA 1
ATOM 1774 C C . TRP A 1 222 ? 2.287 16.969 -3.035 1 98.19 222 TRP A C 1
ATOM 1776 O O . TRP A 1 222 ? 2.268 16.234 -2.043 1 98.19 222 TRP A O 1
ATOM 1786 N N . ALA A 1 223 ? 1.119 17.359 -3.727 1 98.75 223 ALA A N 1
ATOM 1787 C CA . ALA A 1 223 ? -0.162 17.109 -3.07 1 98.75 223 ALA A CA 1
ATOM 1788 C C . ALA A 1 223 ? -1.149 16.453 -4.031 1 98.75 223 ALA A C 1
ATOM 1790 O O . ALA A 1 223 ? -1.263 16.859 -5.188 1 98.75 223 ALA A O 1
ATOM 1791 N N . ARG A 1 224 ? -1.81 15.5 -3.619 1 98.88 224 ARG A N 1
ATOM 1792 C CA . ARG A 1 224 ? -2.994 14.898 -4.219 1 98.88 224 ARG A CA 1
ATOM 1793 C C . ARG A 1 224 ? -3.84 14.188 -3.162 1 98.88 224 ARG A C 1
ATOM 1795 O O . ARG A 1 224 ? -3.768 12.969 -3.016 1 98.88 224 ARG A O 1
ATOM 1802 N N . SER A 1 225 ? -4.629 14.906 -2.422 1 98.94 225 SER A N 1
ATOM 1803 C CA . SER A 1 225 ? -5.43 14.398 -1.309 1 98.94 225 SER A CA 1
ATOM 1804 C C . SER A 1 225 ? -6.441 13.367 -1.78 1 98.94 225 SER A C 1
ATOM 1806 O O . SER A 1 225 ? -6.836 13.359 -2.949 1 98.94 225 SER A O 1
ATOM 1808 N N . SER A 1 226 ? -6.805 12.492 -0.856 1 98.94 226 SER A N 1
ATOM 1809 C CA . SER A 1 226 ? -7.734 11.438 -1.24 1 98.94 226 SER A CA 1
ATOM 1810 C C . SER A 1 226 ? -8.508 10.922 -0.034 1 98.94 226 SER A C 1
ATOM 1812 O O . SER A 1 226 ? -8.078 11.094 1.108 1 98.94 226 SER A O 1
ATOM 1814 N N . ILE A 1 227 ? -9.672 10.406 -0.276 1 98.94 227 ILE A N 1
ATOM 1815 C CA . ILE A 1 227 ? -10.453 9.578 0.64 1 98.94 227 ILE A CA 1
ATOM 1816 C C . ILE A 1 227 ? -10.469 8.133 0.143 1 98.94 227 ILE A C 1
ATOM 1818 O O . ILE A 1 227 ? -10.844 7.871 -1 1 98.94 227 ILE A O 1
ATOM 1822 N N . LEU A 1 228 ? -10.07 7.23 0.997 1 98.94 228 LEU A N 1
ATOM 1823 C CA . LEU A 1 228 ? -9.773 5.871 0.555 1 98.94 228 LEU A CA 1
ATOM 1824 C C . LEU A 1 228 ? -10.625 4.859 1.314 1 98.94 228 LEU A C 1
ATOM 1826 O O . LEU A 1 228 ? -10.977 5.082 2.475 1 98.94 228 LEU A O 1
ATOM 1830 N N . SER A 1 229 ? -10.961 3.801 0.675 1 98.75 229 SER A N 1
ATOM 1831 C CA . SER A 1 229 ? -11.648 2.637 1.221 1 98.75 229 SER A CA 1
ATOM 1832 C C . SER A 1 229 ? -10.852 1.359 0.989 1 98.75 229 SER A C 1
ATOM 1834 O O . SER A 1 229 ? -9.844 1.371 0.272 1 98.75 229 SER A O 1
ATOM 1836 N N . PRO A 1 230 ? -11.234 0.293 1.614 1 97.81 230 PRO A N 1
ATOM 1837 C CA . PRO A 1 230 ? -10.719 -0.988 1.129 1 97.81 230 PRO A CA 1
ATOM 1838 C C . PRO A 1 230 ? -11.047 -1.238 -0.341 1 97.81 230 PRO A C 1
ATOM 1840 O O . PRO A 1 230 ? -11.844 -0.505 -0.933 1 97.81 230 PRO A O 1
ATOM 1843 N N . CYS A 1 231 ? -10.352 -2.15 -1.001 1 97.5 231 CYS A N 1
ATOM 1844 C CA . CYS A 1 231 ? -10.641 -2.543 -2.377 1 97.5 231 CYS A CA 1
ATOM 1845 C C . CYS A 1 231 ? -11.523 -3.781 -2.418 1 97.5 231 CYS A C 1
ATOM 1847 O O . CYS A 1 231 ? -11.047 -4.898 -2.203 1 97.5 231 CYS A O 1
ATOM 1849 N N . ASP A 1 232 ? -12.711 -3.654 -2.641 1 95.88 232 ASP A N 1
ATOM 1850 C CA . ASP A 1 232 ? -13.672 -4.734 -2.826 1 95.88 232 ASP A CA 1
ATOM 1851 C C . ASP A 1 232 ? -14.828 -4.293 -3.723 1 95.88 232 ASP A C 1
ATOM 1853 O O . ASP A 1 232 ? -14.977 -3.104 -4.02 1 95.88 232 ASP A O 1
ATOM 1857 N N . VAL A 1 233 ? -15.633 -5.203 -4.117 1 92.06 233 VAL A N 1
ATOM 1858 C CA . VAL A 1 233 ? -16.641 -4.969 -5.148 1 92.06 233 VAL A CA 1
ATOM 1859 C C . VAL A 1 233 ? -17.719 -4.023 -4.617 1 92.06 233 VAL A C 1
ATOM 1861 O O . VAL A 1 233 ? -18.422 -3.375 -5.395 1 92.06 233 VAL A O 1
ATOM 1864 N N . VAL A 1 234 ? -17.844 -3.916 -3.334 1 94.69 234 VAL A N 1
ATOM 1865 C CA . VAL A 1 234 ? -18.906 -3.084 -2.76 1 94.69 234 VAL A CA 1
ATOM 1866 C C . VAL A 1 234 ? -18.547 -1.609 -2.932 1 94.69 234 VAL A C 1
ATOM 1868 O O . VAL A 1 234 ? -19.422 -0.743 -2.883 1 94.69 234 VAL A O 1
ATOM 1871 N N . TRP A 1 235 ? -17.297 -1.281 -3.102 1 95.88 235 TRP A N 1
ATOM 1872 C CA . TRP A 1 235 ? -16.891 0.08 -3.416 1 95.88 235 TRP A CA 1
ATOM 1873 C C . TRP A 1 235 ? -16.719 0.264 -4.922 1 95.88 235 TRP A C 1
ATOM 1875 O O . TRP A 1 235 ? -16.141 -0.592 -5.598 1 95.88 235 TRP A O 1
ATOM 1885 N N . LYS A 1 236 ? -17.141 1.335 -5.461 1 93.94 236 LYS A N 1
ATOM 1886 C CA . LYS A 1 236 ? -17.297 1.566 -6.895 1 93.94 236 LYS A CA 1
ATOM 1887 C C . LYS A 1 236 ? -15.93 1.605 -7.59 1 93.94 236 LYS A C 1
ATOM 1889 O O . LYS A 1 236 ? -15.75 1.003 -8.648 1 93.94 236 LYS A O 1
ATOM 1894 N N . ASN A 1 237 ? -15.055 2.377 -7.078 1 97.75 237 ASN A N 1
ATOM 1895 C CA . ASN A 1 237 ? -13.727 2.484 -7.676 1 97.75 237 ASN A CA 1
ATOM 1896 C C . ASN A 1 237 ? -12.852 1.285 -7.316 1 97.75 237 ASN A C 1
ATOM 1898 O O . ASN A 1 237 ? -12.578 1.037 -6.141 1 97.75 237 ASN A O 1
ATOM 1902 N N . PRO A 1 238 ? -12.352 0.508 -8.297 1 98 238 PRO A N 1
ATOM 1903 C CA . PRO A 1 238 ? -11.602 -0.716 -7.996 1 98 238 PRO A CA 1
ATOM 1904 C C . PRO A 1 238 ? -10.328 -0.45 -7.203 1 98 238 PRO A C 1
ATOM 1906 O O . PRO A 1 238 ? -9.82 -1.346 -6.52 1 98 238 PRO A O 1
ATOM 1909 N N . GLN A 1 239 ? -9.82 0.768 -7.27 1 98.56 239 GLN A N 1
ATOM 1910 C CA . GLN A 1 239 ? -8.578 1.097 -6.582 1 98.56 239 GLN A CA 1
ATOM 1911 C C . GLN A 1 239 ? -8.836 1.501 -5.133 1 98.56 239 GLN A C 1
ATOM 1913 O O . GLN A 1 239 ? -7.902 1.828 -4.398 1 98.56 239 GLN A O 1
ATOM 1918 N N . GLY A 1 240 ? -10.07 1.557 -4.703 1 98.62 240 GLY A N 1
ATOM 1919 C CA . GLY A 1 240 ? -10.406 1.954 -3.346 1 98.62 240 GLY A CA 1
ATOM 1920 C C . GLY A 1 240 ? -10.352 3.455 -3.133 1 98.62 240 GLY A C 1
ATOM 1921 O O . GLY A 1 240 ? -10 3.922 -2.049 1 98.62 240 GLY A O 1
ATOM 1922 N N . ILE A 1 241 ? -10.656 4.215 -4.223 1 98.88 241 ILE A N 1
ATOM 1923 C CA . ILE A 1 241 ? -10.648 5.668 -4.129 1 98.88 241 ILE A CA 1
ATOM 1924 C C . ILE A 1 241 ? -12.086 6.191 -4.121 1 98.88 241 ILE A C 1
ATOM 1926 O O . ILE A 1 241 ? -12.828 5.992 -5.086 1 98.88 241 ILE A O 1
ATOM 1930 N N . ILE A 1 242 ? -12.445 6.762 -3.01 1 98.75 242 ILE A N 1
ATOM 1931 C CA . ILE A 1 242 ? -13.781 7.348 -2.891 1 98.75 242 ILE A CA 1
ATOM 1932 C C . ILE A 1 242 ? -13.789 8.734 -3.527 1 98.75 242 ILE A C 1
ATOM 1934 O O . ILE A 1 242 ? -14.734 9.094 -4.234 1 98.75 242 ILE A O 1
ATOM 1938 N N . ALA A 1 243 ? -12.766 9.539 -3.279 1 98.75 243 ALA A N 1
ATOM 1939 C CA . ALA A 1 243 ? -12.57 10.867 -3.854 1 98.75 243 ALA A CA 1
ATOM 1940 C C . ALA A 1 243 ? -11.086 11.211 -3.949 1 98.75 243 ALA A C 1
ATOM 1942 O O . ALA A 1 243 ? -10.281 10.734 -3.148 1 98.75 243 ALA A O 1
ATOM 1943 N N . GLU A 1 244 ? -10.727 12.023 -4.852 1 98.81 244 GLU A N 1
ATOM 1944 C CA . GLU A 1 244 ? -9.328 12.406 -5.035 1 98.81 244 GLU A CA 1
ATOM 1945 C C . GLU A 1 244 ? -9.219 13.812 -5.605 1 98.81 244 GLU A C 1
ATOM 1947 O O . GLU A 1 244 ? -10 14.203 -6.473 1 98.81 244 GLU A O 1
ATOM 1952 N N . ALA A 1 245 ? -8.211 14.508 -5.168 1 98.88 245 ALA A N 1
ATOM 1953 C CA . ALA A 1 245 ? -8.008 15.891 -5.57 1 98.88 245 ALA A CA 1
ATOM 1954 C C . ALA A 1 245 ? -7.152 15.984 -6.832 1 98.88 245 ALA A C 1
ATOM 1956 O O . ALA A 1 245 ? -6.535 15 -7.242 1 98.88 245 ALA A O 1
ATOM 1957 N N . HIS A 1 246 ? -7.191 17.219 -7.441 1 98.5 246 HIS A N 1
ATOM 1958 C CA . HIS A 1 246 ? -6.242 17.516 -8.508 1 98.5 246 HIS A CA 1
ATOM 1959 C C . HIS A 1 246 ? -4.828 17.688 -7.965 1 98.5 246 HIS A C 1
ATOM 1961 O O . HIS A 1 246 ? -4.645 18.234 -6.871 1 98.5 246 HIS A O 1
ATOM 1967 N N . VAL A 1 247 ? -3.924 17.281 -8.75 1 98.69 247 VAL A N 1
ATOM 1968 C CA . VAL A 1 247 ? -2.523 17.297 -8.344 1 98.69 247 VAL A CA 1
ATOM 1969 C C . VAL A 1 247 ? -2.051 18.734 -8.164 1 98.69 247 VAL A C 1
ATOM 1971 O O . VAL A 1 247 ? -2.236 19.562 -9.047 1 98.69 247 VAL A O 1
ATOM 1974 N N . ASN A 1 248 ? -1.554 19.047 -7.039 1 98.56 248 ASN A N 1
ATOM 1975 C CA . ASN A 1 248 ? -0.812 20.25 -6.715 1 98.56 248 ASN A CA 1
ATOM 1976 C C . ASN A 1 248 ? -1.649 21.5 -6.961 1 98.56 248 ASN A C 1
ATOM 1978 O O . ASN A 1 248 ? -1.125 22.531 -7.395 1 98.56 248 ASN A O 1
ATOM 1982 N N . GLN A 1 249 ? -2.914 21.375 -6.73 1 98.31 249 GLN A N 1
ATOM 1983 C CA . GLN A 1 249 ? -3.85 22.5 -6.785 1 98.31 249 GLN A CA 1
ATOM 1984 C C . GLN A 1 249 ? -4.672 22.594 -5.504 1 98.31 249 GLN A C 1
ATOM 1986 O O . GLN A 1 249 ? -5.027 21.562 -4.914 1 98.31 249 GLN A O 1
ATOM 1991 N N . GLU A 1 250 ? -4.852 23.844 -5.109 1 98.38 250 GLU A N 1
ATOM 1992 C CA . GLU A 1 250 ? -5.805 23.984 -4.012 1 98.38 250 GLU A CA 1
ATOM 1993 C C . GLU A 1 250 ? -7.133 23.312 -4.344 1 98.38 250 GLU A C 1
ATOM 1995 O O . GLU A 1 250 ? -7.645 23.453 -5.457 1 98.38 250 GLU A O 1
ATOM 2000 N N . ASP A 1 251 ? -7.621 22.547 -3.477 1 98 251 ASP A N 1
ATOM 2001 C CA . ASP A 1 251 ? -8.781 21.719 -3.777 1 98 251 ASP A CA 1
ATOM 2002 C C . ASP A 1 251 ? -9.461 21.234 -2.494 1 98 251 ASP A C 1
ATOM 2004 O O . ASP A 1 251 ? -8.828 21.188 -1.436 1 98 251 ASP A O 1
ATOM 2008 N N . VAL A 1 252 ? -10.766 21.125 -2.49 1 98.81 252 VAL A N 1
ATOM 2009 C CA . VAL A 1 252 ? -11.5 20.422 -1.445 1 98.81 252 VAL A CA 1
ATOM 2010 C C . VAL A 1 252 ? -12.234 19.219 -2.045 1 98.81 252 VAL A C 1
ATOM 2012 O O . VAL A 1 252 ? -13.047 19.375 -2.963 1 98.81 252 VAL A O 1
ATOM 2015 N N . ILE A 1 253 ? -11.914 18.078 -1.589 1 98.88 253 ILE A N 1
ATOM 2016 C CA . ILE A 1 253 ? -12.641 16.875 -2.018 1 98.88 253 ILE A CA 1
ATOM 2017 C C . ILE A 1 253 ? -13.508 16.359 -0.873 1 98.88 253 ILE A C 1
ATOM 2019 O O . ILE A 1 253 ? -13.148 16.516 0.299 1 98.88 253 ILE A O 1
ATOM 2023 N N . SER A 1 254 ? -14.625 15.742 -1.199 1 98.75 254 SER A N 1
ATOM 2024 C CA . SER A 1 254 ? -15.547 15.203 -0.208 1 98.75 254 SER A CA 1
ATOM 2025 C C . SER A 1 254 ? -16.016 13.805 -0.602 1 98.75 254 SER A C 1
ATOM 2027 O O . SER A 1 254 ? -16.031 13.461 -1.784 1 98.75 254 SER A O 1
ATOM 2029 N N . GLY A 1 255 ? -16.328 13.016 0.369 1 97.94 255 GLY A N 1
ATOM 2030 C CA . GLY A 1 255 ? -16.844 11.68 0.153 1 97.94 255 GLY A CA 1
ATOM 2031 C C . GLY A 1 255 ? -17.656 11.156 1.327 1 97.94 255 GLY A C 1
ATOM 2032 O O . GLY A 1 255 ? -17.484 11.617 2.459 1 97.94 255 GLY A O 1
ATOM 2033 N N . GLU A 1 256 ? -18.5 10.25 1.013 1 97.5 256 GLU A N 1
ATOM 2034 C CA . GLU A 1 256 ? -19.312 9.594 2.037 1 97.5 256 GLU A CA 1
ATOM 2035 C C . GLU A 1 256 ? -18.672 8.297 2.516 1 97.5 256 GLU A C 1
ATOM 2037 O O . GLU A 1 256 ? -18.203 7.496 1.704 1 97.5 256 GLU A O 1
ATOM 2042 N N . ILE A 1 257 ? -18.641 8.148 3.793 1 97.75 257 ILE A N 1
ATOM 2043 C CA . ILE A 1 257 ? -18.156 6.93 4.434 1 97.75 257 ILE A CA 1
ATOM 2044 C C . ILE A 1 257 ? -19.328 6.176 5.051 1 97.75 257 ILE A C 1
ATOM 2046 O O . ILE A 1 257 ? -20.141 6.766 5.77 1 97.75 257 ILE A O 1
ATOM 2050 N N . ASN A 1 258 ? -19.453 4.961 4.738 1 97.44 258 ASN A N 1
ATOM 2051 C CA . ASN A 1 258 ? -20.484 4.086 5.285 1 97.44 258 ASN A CA 1
ATOM 2052 C C . ASN A 1 258 ? -19.891 2.984 6.152 1 97.44 258 ASN A C 1
ATOM 2054 O O . ASN A 1 258 ? -19.344 2.008 5.629 1 97.44 258 ASN A O 1
ATOM 2058 N N . LEU A 1 259 ? -20.078 3.1 7.43 1 97.88 259 LEU A N 1
ATOM 2059 C CA . LEU A 1 259 ? -19.438 2.166 8.344 1 97.88 259 LEU A CA 1
ATOM 2060 C C . LEU A 1 259 ? -20.125 0.81 8.32 1 97.88 259 LEU A C 1
ATOM 2062 O O . LEU A 1 259 ? -19.5 -0.218 8.602 1 97.88 259 LEU A O 1
ATOM 2066 N N . ASP A 1 260 ? -21.406 0.792 7.973 1 97.5 260 ASP A N 1
ATOM 2067 C CA . ASP A 1 260 ? -22.094 -0.49 7.844 1 97.5 260 ASP A CA 1
ATOM 2068 C C . ASP A 1 260 ? -21.453 -1.347 6.754 1 97.5 260 ASP A C 1
ATOM 2070 O O . ASP A 1 260 ? -21.266 -2.551 6.934 1 97.5 260 ASP A O 1
ATOM 2074 N N . VAL A 1 261 ? -21.156 -0.698 5.68 1 96.5 261 VAL A N 1
ATOM 2075 C CA . VAL A 1 261 ? -20.516 -1.382 4.562 1 96.5 261 VAL A CA 1
ATOM 2076 C C . VAL A 1 261 ? -19.156 -1.915 4.996 1 96.5 261 VAL A C 1
ATOM 2078 O O . VAL A 1 261 ? -18.75 -3.016 4.609 1 96.5 261 VAL A O 1
ATOM 2081 N N . LEU A 1 262 ? -18.469 -1.165 5.77 1 96.94 262 LEU A N 1
ATOM 2082 C CA . LEU A 1 262 ? -17.172 -1.58 6.281 1 96.94 262 LEU A CA 1
ATOM 2083 C C . LEU A 1 262 ? -17.297 -2.863 7.098 1 96.94 262 LEU A C 1
ATOM 2085 O O . LEU A 1 262 ? -16.547 -3.818 6.875 1 96.94 262 LEU A O 1
ATOM 2089 N N . TYR A 1 263 ? -18.188 -2.902 8.039 1 96.56 263 TYR A N 1
ATOM 2090 C CA . TYR A 1 263 ? -18.359 -4.051 8.922 1 96.56 263 TYR A CA 1
ATOM 2091 C C . TYR A 1 263 ? -18.875 -5.262 8.156 1 96.56 263 TYR A C 1
ATOM 2093 O O . TYR A 1 263 ? -18.484 -6.398 8.445 1 96.56 263 TYR A O 1
ATOM 2101 N N . GLU A 1 264 ? -19.734 -5.004 7.184 1 96.5 264 GLU A N 1
ATOM 2102 C CA . GLU A 1 264 ? -20.188 -6.09 6.32 1 96.5 264 GLU A CA 1
ATOM 2103 C C . GLU A 1 264 ? -19.031 -6.688 5.527 1 96.5 264 GLU A C 1
ATOM 2105 O O . GLU A 1 264 ? -18.938 -7.906 5.363 1 96.5 264 GLU A O 1
ATOM 2110 N N . ASN A 1 265 ? -18.188 -5.828 5.059 1 95.94 265 ASN A N 1
ATOM 2111 C CA . ASN A 1 265 ? -17.016 -6.277 4.297 1 95.94 265 ASN A CA 1
ATOM 2112 C C . ASN A 1 265 ? -16.062 -7.09 5.164 1 95.94 265 ASN A C 1
ATOM 2114 O O . ASN A 1 265 ? -15.461 -8.055 4.691 1 95.94 265 ASN A O 1
ATOM 2118 N N . ARG A 1 266 ? -15.859 -6.727 6.418 1 95.56 266 ARG A N 1
ATOM 2119 C CA . ARG A 1 266 ? -15.023 -7.48 7.352 1 95.56 266 ARG A CA 1
ATOM 2120 C C . ARG A 1 266 ? -15.539 -8.906 7.516 1 95.56 266 ARG A C 1
ATOM 2122 O O . ARG A 1 266 ? -14.75 -9.844 7.672 1 95.56 266 ARG A O 1
ATOM 2129 N N . LEU A 1 267 ? -16.844 -9.07 7.418 1 93.44 267 LEU A N 1
ATOM 2130 C CA . LEU A 1 267 ? -17.469 -10.352 7.707 1 93.44 267 LEU A CA 1
ATOM 2131 C C . LEU A 1 267 ? -17.547 -11.219 6.453 1 93.44 267 LEU A C 1
ATOM 2133 O O . LEU A 1 267 ? -17.344 -12.438 6.52 1 93.44 267 LEU A O 1
ATOM 2137 N N . GLY A 1 268 ? -17.844 -10.555 5.352 1 92.12 268 GLY A N 1
ATOM 2138 C CA . GLY A 1 268 ? -18.172 -11.383 4.203 1 92.12 268 GLY A CA 1
ATOM 2139 C C . GLY A 1 268 ? -17.594 -10.867 2.902 1 92.12 268 GLY A C 1
ATOM 2140 O O . GLY A 1 268 ? -18.031 -11.258 1.818 1 92.12 268 GLY A O 1
ATOM 2141 N N . GLY A 1 269 ? -16.766 -10.008 2.957 1 93.19 269 GLY A N 1
ATOM 2142 C CA . GLY A 1 269 ? -16.125 -9.523 1.746 1 93.19 269 GLY A CA 1
ATOM 2143 C C . GLY A 1 269 ? -15.273 -10.578 1.054 1 93.19 269 GLY A C 1
ATOM 2144 O O . GLY A 1 269 ? -15.148 -11.695 1.544 1 93.19 269 GLY A O 1
ATOM 2145 N N . ALA A 1 270 ? -14.781 -10.25 -0.158 1 93.44 270 ALA A N 1
ATOM 2146 C CA . ALA A 1 270 ? -13.938 -11.172 -0.91 1 93.44 270 ALA A CA 1
ATOM 2147 C C . ALA A 1 270 ? -12.68 -11.531 -0.124 1 93.44 270 ALA A C 1
ATOM 2149 O O . ALA A 1 270 ? -12.25 -12.688 -0.12 1 93.44 270 ALA A O 1
ATOM 2150 N N . ALA A 1 271 ? -12.086 -10.555 0.464 1 93.56 271 ALA A N 1
ATOM 2151 C CA . ALA A 1 271 ? -10.938 -10.703 1.35 1 93.56 271 ALA A CA 1
ATOM 2152 C C . ALA A 1 271 ? -11.266 -10.227 2.762 1 93.56 271 ALA A C 1
ATOM 2154 O O . ALA A 1 271 ? -11.711 -9.094 2.953 1 93.56 271 ALA A O 1
ATOM 2155 N N . THR A 1 272 ? -10.984 -11.109 3.73 1 94.5 272 THR A N 1
ATOM 2156 C CA . THR A 1 272 ? -11.289 -10.75 5.113 1 94.5 272 THR A CA 1
ATOM 2157 C C . THR A 1 272 ? -10.008 -10.602 5.922 1 94.5 272 THR A C 1
ATOM 2159 O O . THR A 1 272 ? -9.828 -11.258 6.949 1 94.5 272 THR A O 1
ATOM 2162 N N . THR A 1 273 ? -9.242 -9.648 5.473 1 94.69 273 THR A N 1
ATOM 2163 C CA . THR A 1 273 ? -7.898 -9.453 6.016 1 94.69 273 THR A CA 1
ATOM 2164 C C . THR A 1 273 ? -7.961 -9.078 7.492 1 94.69 273 THR A C 1
ATOM 2166 O O . THR A 1 273 ? -7.094 -9.461 8.273 1 94.69 273 THR A O 1
ATOM 2169 N N . PHE A 1 274 ? -8.992 -8.328 7.91 1 93.06 274 PHE A N 1
ATOM 2170 C CA . PHE A 1 274 ? -9.172 -7.922 9.297 1 93.06 274 PHE A CA 1
ATOM 2171 C C . PHE A 1 274 ? -9.125 -9.133 10.227 1 93.06 274 PHE A C 1
ATOM 2173 O O . PHE A 1 274 ? -8.5 -9.078 11.289 1 93.06 274 PHE A O 1
ATOM 2180 N N . LYS A 1 275 ? -9.695 -10.188 9.781 1 91.12 275 LYS A N 1
ATOM 2181 C CA . LYS A 1 275 ? -9.789 -11.414 10.578 1 91.12 275 LYS A CA 1
ATOM 2182 C C . LYS A 1 275 ? -8.586 -12.32 10.328 1 91.12 275 LYS A C 1
ATOM 2184 O O . LYS A 1 275 ? -8.188 -13.078 11.219 1 91.12 275 LYS A O 1
ATOM 2189 N N . ASP A 1 276 ? -7.988 -12.266 9.195 1 91.38 276 ASP A N 1
ATOM 2190 C CA . ASP A 1 276 ? -7.031 -13.266 8.742 1 91.38 276 ASP A CA 1
ATOM 2191 C C . ASP A 1 276 ? -5.613 -12.914 9.188 1 91.38 276 ASP A C 1
ATOM 2193 O O . ASP A 1 276 ? -4.711 -13.758 9.125 1 91.38 276 ASP A O 1
ATOM 2197 N N . ARG A 1 277 ? -5.457 -11.719 9.664 1 86.25 277 ARG A N 1
ATOM 2198 C CA . ARG A 1 277 ? -4.129 -11.336 10.133 1 86.25 277 ARG A CA 1
ATOM 2199 C C . ARG A 1 277 ? -3.73 -12.148 11.367 1 86.25 277 ARG A C 1
ATOM 2201 O O . ARG A 1 277 ? -4.559 -12.398 12.242 1 86.25 277 ARG A O 1
ATOM 2208 N N . ARG A 1 278 ? -2.494 -12.719 11.43 1 80.12 278 ARG A N 1
ATOM 2209 C CA . ARG A 1 278 ? -1.973 -13.477 12.562 1 80.12 278 ARG A CA 1
ATOM 2210 C C . ARG A 1 278 ? -0.448 -13.477 12.562 1 80.12 278 ARG A C 1
ATOM 2212 O O . ARG A 1 278 ? 0.181 -13.289 11.523 1 80.12 278 ARG A O 1
ATOM 2219 N N . MET B 1 1 ? 31.984 -5.773 -6.184 1 54.38 1 MET B N 1
ATOM 2220 C CA . MET B 1 1 ? 31.141 -5.996 -7.355 1 54.38 1 MET B CA 1
ATOM 2221 C C . MET B 1 1 ? 29.688 -5.676 -7.039 1 54.38 1 MET B C 1
ATOM 2223 O O . MET B 1 1 ? 29.203 -5.973 -5.949 1 54.38 1 MET B O 1
ATOM 2227 N N . SER B 1 2 ? 28.984 -4.91 -7.887 1 70.25 2 SER B N 1
ATOM 2228 C CA . SER B 1 2 ? 27.609 -4.492 -7.664 1 70.25 2 SER B CA 1
ATOM 2229 C C . SER B 1 2 ? 26.672 -5.691 -7.57 1 70.25 2 SER B C 1
ATOM 2231 O O . SER B 1 2 ? 26.859 -6.691 -8.266 1 70.25 2 SER B O 1
ATOM 2233 N N . ARG B 1 3 ? 25.984 -5.691 -6.559 1 89.5 3 ARG B N 1
ATOM 2234 C CA . ARG B 1 3 ? 25.031 -6.773 -6.367 1 89.5 3 ARG B CA 1
ATOM 2235 C C . ARG B 1 3 ? 23.75 -6.516 -7.164 1 89.5 3 ARG B C 1
ATOM 2237 O O . ARG B 1 3 ? 22.703 -6.219 -6.586 1 89.5 3 ARG B O 1
ATOM 2244 N N . ASN B 1 4 ? 23.938 -6.672 -8.523 1 95.81 4 ASN B N 1
ATOM 2245 C CA . ASN B 1 4 ? 22.812 -6.48 -9.438 1 95.81 4 ASN B CA 1
ATOM 2246 C C . ASN B 1 4 ? 22.391 -7.797 -10.086 1 95.81 4 ASN B C 1
ATOM 2248 O O . ASN B 1 4 ? 23.219 -8.672 -10.328 1 95.81 4 ASN B O 1
ATOM 2252 N N . PHE B 1 5 ? 21.188 -7.934 -10.266 1 98 5 PHE B N 1
ATOM 2253 C CA . PHE B 1 5 ? 20.656 -9.062 -11.008 1 98 5 PHE B CA 1
ATOM 2254 C C . PHE B 1 5 ? 19.359 -8.695 -11.711 1 98 5 PHE B C 1
ATOM 2256 O O . PHE B 1 5 ? 18.75 -7.668 -11.391 1 98 5 PHE B O 1
ATOM 2263 N N . THR B 1 6 ? 19.016 -9.477 -12.711 1 98.5 6 THR B N 1
ATOM 2264 C CA . THR B 1 6 ? 17.828 -9.195 -13.523 1 98.5 6 THR B CA 1
ATOM 2265 C C . THR B 1 6 ? 16.688 -10.148 -13.18 1 98.5 6 THR B C 1
ATOM 2267 O O . THR B 1 6 ? 16.922 -11.352 -13.023 1 98.5 6 THR B O 1
ATOM 2270 N N . VAL B 1 7 ? 15.523 -9.594 -13.055 1 98.69 7 VAL B N 1
ATOM 2271 C CA . VAL B 1 7 ? 14.312 -10.367 -12.797 1 98.69 7 VAL B CA 1
ATOM 2272 C C . VAL B 1 7 ? 13.336 -10.188 -13.953 1 98.69 7 VAL B C 1
ATOM 2274 O O . VAL B 1 7 ? 13.172 -9.086 -14.477 1 98.69 7 VAL B O 1
ATOM 2277 N N . SER B 1 8 ? 12.75 -11.273 -14.398 1 98.88 8 SER B N 1
ATOM 2278 C CA . SER B 1 8 ? 11.672 -11.219 -15.375 1 98.88 8 SER B CA 1
ATOM 2279 C C . SER B 1 8 ? 10.391 -11.828 -14.82 1 98.88 8 SER B C 1
ATOM 2281 O O . SER B 1 8 ? 10.422 -12.859 -14.148 1 98.88 8 SER B O 1
ATOM 2283 N N . ALA B 1 9 ? 9.305 -11.156 -15.008 1 98.94 9 ALA B N 1
ATOM 2284 C CA . ALA B 1 9 ? 7.984 -11.656 -14.641 1 98.94 9 ALA B CA 1
ATOM 2285 C C . ALA B 1 9 ? 7.18 -12.031 -15.883 1 98.94 9 ALA B C 1
ATOM 2287 O O . ALA B 1 9 ? 7.012 -11.219 -16.797 1 98.94 9 ALA B O 1
ATOM 2288 N N . CYS B 1 10 ? 6.727 -13.258 -15.93 1 98.94 10 CYS B N 1
ATOM 2289 C CA . CYS B 1 10 ? 5.922 -13.766 -17.031 1 98.94 10 CYS B CA 1
ATOM 2290 C C . CYS B 1 10 ? 4.434 -13.625 -16.734 1 98.94 10 CYS B C 1
ATOM 2292 O O . CYS B 1 10 ? 3.852 -14.477 -16.062 1 98.94 10 CYS B O 1
ATOM 2294 N N . GLN B 1 11 ? 3.834 -12.594 -17.25 1 98.94 11 GLN B N 1
ATOM 2295 C CA . GLN B 1 11 ? 2.381 -12.492 -17.156 1 98.94 11 GLN B CA 1
ATOM 2296 C C . GLN B 1 11 ? 1.697 -13.508 -18.078 1 98.94 11 GLN B C 1
ATOM 2298 O O . GLN B 1 11 ? 1.762 -13.391 -19.297 1 98.94 11 GLN B O 1
ATOM 2303 N N . TYR B 1 12 ? 1.073 -14.461 -17.484 1 98.81 12 TYR B N 1
ATOM 2304 C CA . TYR B 1 12 ? 0.52 -15.617 -18.172 1 98.81 12 TYR B CA 1
ATOM 2305 C C . TYR B 1 12 ? -0.985 -15.477 -18.359 1 98.81 12 TYR B C 1
ATOM 2307 O O . TYR B 1 12 ? -1.71 -15.156 -17.406 1 98.81 12 TYR B O 1
ATOM 2315 N N . ILE B 1 13 ? -1.494 -15.695 -19.578 1 98.69 13 ILE B N 1
ATOM 2316 C CA . ILE B 1 13 ? -2.922 -15.656 -19.875 1 98.69 13 ILE B CA 1
ATOM 2317 C C . ILE B 1 13 ? -3.455 -17.078 -20.062 1 98.69 13 ILE B C 1
ATOM 2319 O O . ILE B 1 13 ? -3.094 -17.766 -21.016 1 98.69 13 ILE B O 1
ATOM 2323 N N . VAL B 1 14 ? -4.316 -17.516 -19.172 1 98.19 14 VAL B N 1
ATOM 2324 C CA . VAL B 1 14 ? -4.879 -18.859 -19.203 1 98.19 14 VAL B CA 1
ATOM 2325 C C . VAL B 1 14 ? -5.844 -18.984 -20.375 1 98.19 14 VAL B C 1
ATOM 2327 O O . VAL B 1 14 ? -6.699 -18.125 -20.578 1 98.19 14 VAL B O 1
ATOM 2330 N N . THR B 1 15 ? -5.676 -20.031 -21.109 1 96.75 15 THR B N 1
ATOM 2331 C CA . THR B 1 15 ? -6.555 -20.391 -22.219 1 96.75 15 THR B CA 1
ATOM 2332 C C . THR B 1 15 ? -6.844 -21.891 -22.219 1 96.75 15 THR B C 1
ATOM 2334 O O . THR B 1 15 ? -6.207 -22.656 -21.484 1 96.75 15 THR B O 1
ATOM 2337 N N . GLU B 1 16 ? -7.844 -22.25 -22.969 1 96.94 16 GLU B N 1
ATOM 2338 C CA . GLU B 1 16 ? -8.055 -23.688 -23.156 1 96.94 16 GLU B CA 1
ATOM 2339 C C . GLU B 1 16 ? -6.945 -24.297 -24.016 1 96.94 16 GLU B C 1
ATOM 2341 O O . GLU B 1 16 ? -6.539 -23.703 -25.031 1 96.94 16 GLU B O 1
ATOM 2346 N N . ILE B 1 17 ? -6.445 -25.406 -23.562 1 97.75 17 ILE B N 1
ATOM 2347 C CA . ILE B 1 17 ? -5.414 -26.125 -24.297 1 97.75 17 ILE B CA 1
ATOM 2348 C C . ILE B 1 17 ? -5.863 -27.562 -24.547 1 97.75 17 ILE B C 1
ATOM 2350 O O . ILE B 1 17 ? -6.832 -28.031 -23.953 1 97.75 17 ILE B O 1
ATOM 2354 N N . ASN B 1 18 ? -5.105 -28.281 -25.438 1 97.44 18 ASN B N 1
ATOM 2355 C CA . ASN B 1 18 ? -5.539 -29.609 -25.828 1 97.44 18 ASN B CA 1
ATOM 2356 C C . ASN B 1 18 ? -4.594 -30.688 -25.297 1 97.44 18 ASN B C 1
ATOM 2358 O O . ASN B 1 18 ? -4.992 -31.844 -25.125 1 97.44 18 ASN B O 1
ATOM 2362 N N . THR B 1 19 ? -3.377 -30.359 -25.156 1 98.12 19 THR B N 1
ATOM 2363 C CA . THR B 1 19 ? -2.379 -31.312 -24.688 1 98.12 19 THR B CA 1
ATOM 2364 C C . THR B 1 19 ? -1.437 -30.656 -23.672 1 98.12 19 THR B C 1
ATOM 2366 O O . THR B 1 19 ? -1.38 -29.438 -23.578 1 98.12 19 THR B O 1
ATOM 2369 N N . PHE B 1 20 ? -0.715 -31.5 -22.906 1 98.38 20 PHE B N 1
ATOM 2370 C CA . PHE B 1 20 ? 0.321 -30.984 -22.031 1 98.38 20 PHE B CA 1
ATOM 2371 C C . PHE B 1 20 ? 1.418 -30.281 -22.828 1 98.38 20 PHE B C 1
ATOM 2373 O O . PHE B 1 20 ? 2.027 -29.328 -22.344 1 98.38 20 PHE B O 1
ATOM 2380 N N . GLU B 1 21 ? 1.646 -30.734 -24.078 1 98.5 21 GLU B N 1
ATOM 2381 C CA . GLU B 1 21 ? 2.635 -30.109 -24.953 1 98.5 21 GLU B CA 1
ATOM 2382 C C . GLU B 1 21 ? 2.254 -28.656 -25.266 1 98.5 21 GLU B C 1
ATOM 2384 O O . GLU B 1 21 ? 3.127 -27.797 -25.422 1 98.5 21 GLU B O 1
ATOM 2389 N N . ASP B 1 22 ? 0.966 -28.359 -25.422 1 98.5 22 ASP B N 1
ATOM 2390 C CA . ASP B 1 22 ? 0.521 -26.984 -25.609 1 98.5 22 ASP B CA 1
ATOM 2391 C C . ASP B 1 22 ? 0.946 -26.109 -24.438 1 98.5 22 ASP B C 1
ATOM 2393 O O . ASP B 1 22 ? 1.368 -24.969 -24.625 1 98.5 22 ASP B O 1
ATOM 2397 N N . PHE B 1 23 ? 0.797 -26.703 -23.281 1 98.44 23 PHE B N 1
ATOM 2398 C CA . PHE B 1 23 ? 1.219 -26.016 -22.062 1 98.44 23 PHE B CA 1
ATOM 2399 C C . PHE B 1 23 ? 2.715 -25.719 -22.094 1 98.44 23 PHE B C 1
ATOM 2401 O O . PHE B 1 23 ? 3.139 -24.594 -21.844 1 98.44 23 PHE B O 1
ATOM 2408 N N . ILE B 1 24 ? 3.512 -26.734 -22.422 1 98.75 24 ILE B N 1
ATOM 2409 C CA . ILE B 1 24 ? 4.961 -26.594 -22.5 1 98.75 24 ILE B CA 1
ATOM 2410 C C . ILE B 1 24 ? 5.324 -25.5 -23.5 1 98.75 24 ILE B C 1
ATOM 2412 O O . ILE B 1 24 ? 6.191 -24.672 -23.234 1 98.75 24 ILE B O 1
ATOM 2416 N N . THR B 1 25 ? 4.676 -25.5 -24.594 1 98.56 25 THR B N 1
ATOM 2417 C CA . THR B 1 25 ? 4.957 -24.531 -25.656 1 98.56 25 THR B CA 1
ATOM 2418 C C . THR B 1 25 ? 4.723 -23.109 -25.156 1 98.56 25 THR B C 1
ATOM 2420 O O . THR B 1 25 ? 5.551 -22.219 -25.375 1 98.56 25 THR B O 1
ATOM 2423 N N . LYS B 1 26 ? 3.625 -22.922 -24.5 1 98.12 26 LYS B N 1
ATOM 2424 C CA . LYS B 1 26 ? 3.311 -21.594 -23.969 1 98.12 26 LYS B CA 1
ATOM 2425 C C . LYS B 1 26 ? 4.344 -21.156 -22.938 1 98.12 26 LYS B C 1
ATOM 2427 O O . LYS B 1 26 ? 4.812 -20.016 -22.953 1 98.12 26 LYS B O 1
ATOM 2432 N N . VAL B 1 27 ? 4.688 -22.016 -22.016 1 98.75 27 VAL B N 1
ATOM 2433 C CA . VAL B 1 27 ? 5.691 -21.75 -21 1 98.75 27 VAL B CA 1
ATOM 2434 C C . VAL B 1 27 ? 7.016 -21.375 -21.656 1 98.75 27 VAL B C 1
ATOM 2436 O O . VAL B 1 27 ? 7.641 -20.375 -21.281 1 98.75 27 VAL B O 1
ATOM 2439 N N . ARG B 1 28 ? 7.398 -22.109 -22.641 1 98.69 28 ARG B N 1
ATOM 2440 C CA . ARG B 1 28 ? 8.688 -21.891 -23.297 1 98.69 28 ARG B CA 1
ATOM 2441 C C . ARG B 1 28 ? 8.695 -20.578 -24.078 1 98.69 28 ARG B C 1
ATOM 2443 O O . ARG B 1 28 ? 9.719 -19.906 -24.141 1 98.69 28 ARG B O 1
ATOM 2450 N N . ILE B 1 29 ? 7.555 -20.203 -24.688 1 98.56 29 ILE B N 1
ATOM 2451 C CA . ILE B 1 29 ? 7.457 -18.906 -25.359 1 98.56 29 ILE B CA 1
ATOM 2452 C C . ILE B 1 29 ? 7.812 -17.797 -24.375 1 98.56 29 ILE B C 1
ATOM 2454 O O . ILE B 1 29 ? 8.586 -16.891 -24.703 1 98.56 29 ILE B O 1
ATOM 2458 N N . LEU B 1 30 ? 7.32 -17.844 -23.172 1 98.75 30 LEU B N 1
ATOM 2459 C CA . LEU B 1 30 ? 7.574 -16.812 -22.156 1 98.75 30 LEU B CA 1
ATOM 2460 C C . LEU B 1 30 ? 9.008 -16.906 -21.641 1 98.75 30 LEU B C 1
ATOM 2462 O O . LEU B 1 30 ? 9.664 -15.891 -21.438 1 98.75 30 LEU B O 1
ATOM 2466 N N . LEU B 1 31 ? 9.461 -18.156 -21.422 1 98.75 31 LEU B N 1
ATOM 2467 C CA . LEU B 1 31 ? 10.836 -18.328 -20.969 1 98.75 31 LEU B CA 1
ATOM 2468 C C . LEU B 1 31 ? 11.828 -17.812 -22.016 1 98.75 31 LEU B C 1
ATOM 2470 O O . LEU B 1 31 ? 12.875 -17.266 -21.672 1 98.75 31 LEU B O 1
ATOM 2474 N N . ASN B 1 32 ? 11.5 -18.016 -23.297 1 98.62 32 ASN B N 1
ATOM 2475 C CA . ASN B 1 32 ? 12.359 -17.516 -24.359 1 98.62 32 ASN B CA 1
ATOM 2476 C C . ASN B 1 32 ? 12.461 -15.984 -24.328 1 98.62 32 ASN B C 1
ATOM 2478 O O . ASN B 1 32 ? 13.516 -15.43 -24.641 1 98.62 32 ASN B O 1
ATOM 2482 N N . LYS B 1 33 ? 11.406 -15.359 -23.984 1 98.38 33 LYS B N 1
ATOM 2483 C CA . LYS B 1 33 ? 11.391 -13.906 -23.891 1 98.38 33 LYS B CA 1
ATOM 2484 C C . LYS B 1 33 ? 12.109 -13.422 -22.641 1 98.38 33 LYS B C 1
ATOM 2486 O O . LYS B 1 33 ? 12.383 -12.227 -22.5 1 98.38 33 LYS B O 1
ATOM 2491 N N . SER B 1 34 ? 12.406 -14.312 -21.734 1 98.12 34 SER B N 1
ATOM 2492 C CA . SER B 1 34 ? 13.047 -13.977 -20.469 1 98.12 34 SER B CA 1
ATOM 2493 C C . SER B 1 34 ? 14.531 -14.336 -20.484 1 98.12 34 SER B C 1
ATOM 2495 O O . SER B 1 34 ? 15.156 -14.445 -19.422 1 98.12 34 SER B O 1
ATOM 2497 N N . GLN B 1 35 ? 15 -14.578 -21.641 1 95.06 35 GLN B N 1
ATOM 2498 C CA . GLN B 1 35 ? 16.406 -14.945 -21.75 1 95.06 35 GLN B CA 1
ATOM 2499 C C . GLN B 1 35 ? 17.312 -13.867 -21.156 1 95.06 35 GLN B C 1
ATOM 2501 O O . GLN B 1 35 ? 17.078 -12.672 -21.359 1 95.06 35 GLN B O 1
ATOM 2506 N N . GLY B 1 36 ? 18.297 -14.25 -20.391 1 93.25 36 GLY B N 1
ATOM 2507 C CA . GLY B 1 36 ? 19.234 -13.312 -19.797 1 93.25 36 GLY B CA 1
ATOM 2508 C C . GLY B 1 36 ? 18.891 -12.938 -18.359 1 93.25 36 GLY B C 1
ATOM 2509 O O . GLY B 1 36 ? 19.734 -12.43 -17.625 1 93.25 36 GLY B O 1
ATOM 2510 N N . ALA B 1 37 ? 17.656 -13.141 -17.984 1 98 37 ALA B N 1
ATOM 2511 C CA . ALA B 1 37 ? 17.281 -12.867 -16.594 1 98 37 ALA B CA 1
ATOM 2512 C C . ALA B 1 37 ? 17.922 -13.875 -15.641 1 98 37 ALA B C 1
ATOM 2514 O O . ALA B 1 37 ? 18.141 -15.031 -16 1 98 37 ALA B O 1
ATOM 2515 N N . ASP B 1 38 ? 18.281 -13.414 -14.5 1 98.19 38 ASP B N 1
ATOM 2516 C CA . ASP B 1 38 ? 18.781 -14.297 -13.453 1 98.19 38 ASP B CA 1
ATOM 2517 C C . ASP B 1 38 ? 17.656 -15.062 -12.781 1 98.19 38 ASP B C 1
ATOM 2519 O O . ASP B 1 38 ? 17.828 -16.203 -12.359 1 98.19 38 ASP B O 1
ATOM 2523 N N . VAL B 1 39 ? 16.516 -14.43 -12.68 1 98.44 39 VAL B N 1
ATOM 2524 C CA . VAL B 1 39 ? 15.328 -14.984 -12.047 1 98.44 39 VAL B CA 1
ATOM 2525 C C . VAL B 1 39 ? 14.117 -14.773 -12.953 1 98.44 39 VAL B C 1
ATOM 2527 O O . VAL B 1 39 ? 13.898 -13.672 -13.461 1 98.44 39 VAL B O 1
ATOM 2530 N N . VAL B 1 40 ? 13.367 -15.812 -13.203 1 98.94 40 VAL B N 1
ATOM 2531 C CA . VAL B 1 40 ? 12.109 -15.734 -13.945 1 98.94 40 VAL B CA 1
ATOM 2532 C C . VAL B 1 40 ? 10.961 -16.234 -13.07 1 98.94 40 VAL B C 1
ATOM 2534 O O . VAL B 1 40 ? 11.086 -17.266 -12.406 1 98.94 40 VAL B O 1
ATOM 2537 N N . ILE B 1 41 ? 9.836 -15.531 -13.078 1 98.94 41 ILE B N 1
ATOM 2538 C CA . ILE B 1 41 ? 8.742 -15.922 -12.195 1 98.94 41 ILE B CA 1
ATOM 2539 C C . ILE B 1 41 ? 7.453 -16.047 -13 1 98.94 41 ILE B C 1
ATOM 2541 O O . ILE B 1 41 ? 7.176 -15.211 -13.867 1 98.94 41 ILE B O 1
ATOM 2545 N N . PHE B 1 42 ? 6.672 -17.078 -12.766 1 98.94 42 PHE B N 1
ATOM 2546 C CA . PHE B 1 42 ? 5.332 -17.297 -13.289 1 98.94 42 PHE B CA 1
ATOM 2547 C C . PHE B 1 42 ? 4.281 -17.016 -12.219 1 98.94 42 PHE B C 1
ATOM 2549 O O . PHE B 1 42 ? 4.602 -16.953 -11.031 1 98.94 42 PHE B O 1
ATOM 2556 N N . PRO B 1 43 ? 2.996 -16.875 -12.586 1 98.94 43 PRO B N 1
ATOM 2557 C CA . PRO B 1 43 ? 1.953 -16.453 -11.648 1 98.94 43 PRO B CA 1
ATOM 2558 C C . PRO B 1 43 ? 1.471 -17.594 -10.758 1 98.94 43 PRO B C 1
ATOM 2560 O O . PRO B 1 43 ? 1.718 -18.766 -11.055 1 98.94 43 PRO B O 1
ATOM 2563 N N . GLU B 1 44 ? 0.794 -17.172 -9.68 1 98.81 44 GLU B N 1
ATOM 2564 C CA . GLU B 1 44 ? 0.038 -18.109 -8.859 1 98.81 44 GLU B CA 1
ATOM 2565 C C . GLU B 1 44 ? -0.983 -18.891 -9.695 1 98.81 44 GLU B C 1
ATOM 2567 O O . GLU B 1 44 ? -1.708 -18.297 -10.5 1 98.81 44 GLU B O 1
ATOM 2572 N N . LEU B 1 45 ? -1.059 -20.219 -9.547 1 97.5 45 LEU B N 1
ATOM 2573 C CA . LEU B 1 45 ? -2.127 -21.062 -10.062 1 97.5 45 LEU B CA 1
ATOM 2574 C C . LEU B 1 45 ? -2.158 -21.031 -11.586 1 97.5 45 LEU B C 1
ATOM 2576 O O . LEU B 1 45 ? -3.189 -21.328 -12.195 1 97.5 45 LEU B O 1
ATOM 2580 N N . PHE B 1 46 ? -1.055 -20.594 -12.211 1 97.94 46 PHE B N 1
ATOM 2581 C CA . PHE B 1 46 ? -1.113 -20.516 -13.664 1 97.94 46 PHE B CA 1
ATOM 2582 C C . PHE B 1 46 ? -1.32 -21.906 -14.266 1 97.94 46 PHE B C 1
ATOM 2584 O O . PHE B 1 46 ? -1.822 -22.031 -15.383 1 97.94 46 PHE B O 1
ATOM 2591 N N . THR B 1 47 ? -1.089 -23 -13.508 1 98 47 THR B N 1
ATOM 2592 C CA . THR B 1 47 ? -1.248 -24.375 -13.938 1 98 47 THR B CA 1
ATOM 2593 C C . THR B 1 47 ? -2.723 -24.781 -13.953 1 98 47 THR B C 1
ATOM 2595 O O . THR B 1 47 ? -3.078 -25.859 -14.438 1 98 47 THR B O 1
ATOM 2598 N N . ILE B 1 48 ? -3.641 -23.953 -13.477 1 96.44 48 ILE B N 1
ATOM 2599 C CA . ILE B 1 48 ? -5.062 -24.266 -13.57 1 96.44 48 ILE B CA 1
ATOM 2600 C C . ILE B 1 48 ? -5.453 -24.438 -15.031 1 96.44 48 ILE B C 1
ATOM 2602 O O . ILE B 1 48 ? -6.492 -25.031 -15.336 1 96.44 48 ILE B O 1
ATOM 2606 N N . GLU B 1 49 ? -4.629 -23.844 -15.883 1 97.88 49 GLU B N 1
ATOM 2607 C CA . GLU B 1 49 ? -4.824 -24.078 -17.312 1 97.88 49 GLU B CA 1
ATOM 2608 C C . GLU B 1 49 ? -4.887 -25.578 -17.609 1 97.88 49 GLU B C 1
ATOM 2610 O O . GLU B 1 49 ? -5.613 -26 -18.516 1 97.88 49 GLU B O 1
ATOM 2615 N N . LEU B 1 50 ? -4.172 -26.438 -16.891 1 98.31 50 LEU B N 1
ATOM 2616 C CA . LEU B 1 50 ? -4.113 -27.875 -17.109 1 98.31 50 LEU B CA 1
ATOM 2617 C C . LEU B 1 50 ? -5.457 -28.531 -16.797 1 98.31 50 LEU B C 1
ATOM 2619 O O . LEU B 1 50 ? -5.723 -29.656 -17.219 1 98.31 50 LEU B O 1
ATOM 2623 N N . PHE B 1 51 ? -6.305 -27.828 -16.016 1 97.88 51 PHE B N 1
ATOM 2624 C CA . PHE B 1 51 ? -7.652 -28.312 -15.742 1 97.88 51 PHE B CA 1
ATOM 2625 C C . PHE B 1 51 ? -8.438 -28.484 -17.031 1 97.88 51 PHE B C 1
ATOM 2627 O O . PHE B 1 51 ? -9.305 -29.359 -17.125 1 97.88 51 PHE B O 1
ATOM 2634 N N . THR B 1 52 ? -8.086 -27.719 -18.047 1 97.81 52 THR B N 1
ATOM 2635 C CA . THR B 1 52 ? -8.812 -27.766 -19.312 1 97.81 52 THR B CA 1
ATOM 2636 C C . THR B 1 52 ? -8.508 -29.047 -20.078 1 97.81 52 THR B C 1
ATOM 2638 O O . THR B 1 52 ? -9.156 -29.359 -21.078 1 97.81 52 THR B O 1
ATOM 2641 N N . LEU B 1 53 ? -7.551 -29.812 -19.672 1 98.06 53 LEU B N 1
ATOM 2642 C CA . LEU B 1 53 ? -7.211 -31.094 -20.297 1 98.06 53 LEU B CA 1
ATOM 2643 C C . LEU B 1 53 ? -8.117 -32.188 -19.781 1 98.06 53 LEU B C 1
ATOM 2645 O O . LEU B 1 53 ? -8.156 -33.281 -20.344 1 98.06 53 LEU B O 1
ATOM 2649 N N . LEU B 1 54 ? -8.844 -31.938 -18.688 1 97.56 54 LEU B N 1
ATOM 2650 C CA . LEU B 1 54 ? -9.703 -32.969 -18.109 1 97.56 54 LEU B CA 1
ATOM 2651 C C . LEU B 1 54 ? -10.969 -33.156 -18.938 1 97.56 54 LEU B C 1
ATOM 2653 O O . LEU B 1 54 ? -11.516 -32.188 -19.484 1 97.56 54 LEU B O 1
ATOM 2657 N N . LYS B 1 55 ? -11.414 -34.438 -18.953 1 96.56 55 LYS B N 1
ATOM 2658 C CA . LYS B 1 55 ? -12.672 -34.719 -19.656 1 96.56 55 LYS B CA 1
ATOM 2659 C C . LYS B 1 55 ? -13.82 -33.906 -19.062 1 96.56 55 LYS B C 1
ATOM 2661 O O . LYS B 1 55 ? -14.008 -33.906 -17.844 1 96.56 55 LYS B O 1
ATOM 2666 N N . LYS B 1 56 ? -14.656 -33.188 -19.875 1 96.56 56 LYS B N 1
ATOM 2667 C CA . LYS B 1 56 ? -15.82 -32.406 -19.484 1 96.56 56 LYS B CA 1
ATOM 2668 C C . LYS B 1 56 ? -15.469 -31.406 -18.406 1 96.56 56 LYS B C 1
ATOM 2670 O O . LYS B 1 56 ? -16.188 -31.266 -17.422 1 96.56 56 LYS B O 1
ATOM 2675 N N . TRP B 1 57 ? -14.352 -30.781 -18.578 1 96.12 57 TRP B N 1
ATOM 2676 C CA . TRP B 1 57 ? -13.852 -29.891 -17.547 1 96.12 57 TRP B CA 1
ATOM 2677 C C . TRP B 1 57 ? -14.844 -28.766 -17.281 1 96.12 57 TRP B C 1
ATOM 2679 O O . TRP B 1 57 ? -14.992 -28.312 -16.141 1 96.12 57 TRP B O 1
ATOM 2689 N N . GLN B 1 58 ? -15.555 -28.266 -18.234 1 95.5 58 GLN B N 1
ATOM 2690 C CA . GLN B 1 58 ? -16.469 -27.125 -18.094 1 95.5 58 GLN B CA 1
ATOM 2691 C C . GLN B 1 58 ? -17.625 -27.469 -17.172 1 95.5 58 GLN B C 1
ATOM 2693 O O . GLN B 1 58 ? -18.25 -26.578 -16.594 1 95.5 58 GLN B O 1
ATOM 2698 N N . GLU B 1 59 ? -17.938 -28.734 -17.016 1 96.06 59 GLU B N 1
ATOM 2699 C CA . GLU B 1 59 ? -19.078 -29.188 -16.234 1 96.06 59 GLU B CA 1
ATOM 2700 C C . GLU B 1 59 ? -18.656 -29.562 -14.812 1 96.06 59 GLU B C 1
ATOM 2702 O O . GLU B 1 59 ? -19.516 -29.828 -13.961 1 96.06 59 GLU B O 1
ATOM 2707 N N . ARG B 1 60 ? -17.469 -29.594 -14.617 1 95.31 60 ARG B N 1
ATOM 2708 C CA . ARG B 1 60 ? -16.969 -29.969 -13.297 1 95.31 60 ARG B CA 1
ATOM 2709 C C . ARG B 1 60 ? -17.125 -28.828 -12.305 1 95.31 60 ARG B C 1
ATOM 2711 O O . ARG B 1 60 ? -17.016 -27.656 -12.68 1 95.31 60 ARG B O 1
ATOM 2718 N N . PRO B 1 61 ? -17.359 -29.219 -11.031 1 93.62 61 PRO B N 1
ATOM 2719 C CA . PRO B 1 61 ? -17.391 -28.156 -10.016 1 93.62 61 PRO B CA 1
ATOM 2720 C C . PRO B 1 61 ? -16 -27.594 -9.727 1 93.62 61 PRO B C 1
ATOM 2722 O O . PRO B 1 61 ? -14.992 -28.266 -9.953 1 93.62 61 PRO B O 1
ATOM 2725 N N . ILE B 1 62 ? -15.891 -26.375 -9.242 1 90.5 62 ILE B N 1
ATOM 2726 C CA . ILE B 1 62 ? -14.641 -25.688 -8.938 1 90.5 62 ILE B CA 1
ATOM 2727 C C . ILE B 1 62 ? -13.867 -26.469 -7.883 1 90.5 62 ILE B C 1
ATOM 2729 O O . ILE B 1 62 ? -12.633 -26.438 -7.855 1 90.5 62 ILE B O 1
ATOM 2733 N N . SER B 1 63 ? -14.555 -27.234 -7.051 1 90.25 63 SER B N 1
ATOM 2734 C CA . SER B 1 63 ? -13.93 -28.047 -6.016 1 90.25 63 SER B CA 1
ATOM 2735 C C . SER B 1 63 ? -13.039 -29.125 -6.621 1 90.25 63 SER B C 1
ATOM 2737 O O . SER B 1 63 ? -12.203 -29.703 -5.926 1 90.25 63 SER B O 1
ATOM 2739 N N . HIS B 1 64 ? -13.18 -29.375 -7.914 1 93.81 64 HIS B N 1
ATOM 2740 C CA . HIS B 1 64 ? -12.367 -30.375 -8.586 1 93.81 64 HIS B CA 1
ATOM 2741 C C . HIS B 1 64 ? -11.062 -29.781 -9.102 1 93.81 64 HIS B C 1
ATOM 2743 O O . HIS B 1 64 ? -10.266 -30.469 -9.742 1 93.81 64 HIS B O 1
ATOM 2749 N N . LEU B 1 65 ? -10.781 -28.594 -8.766 1 94.12 65 LEU B N 1
ATOM 2750 C CA . LEU B 1 65 ? -9.578 -27.953 -9.266 1 94.12 65 LEU B CA 1
ATOM 2751 C C . LEU B 1 65 ? -8.328 -28.703 -8.82 1 94.12 65 LEU B C 1
ATOM 2753 O O . LEU B 1 65 ? -7.324 -28.719 -9.531 1 94.12 65 LEU B O 1
ATOM 2757 N N . THR B 1 66 ? -8.367 -29.375 -7.703 1 94.56 66 THR B N 1
ATOM 2758 C CA . THR B 1 66 ? -7.227 -30.094 -7.156 1 94.56 66 THR B CA 1
ATOM 2759 C C . THR B 1 66 ? -6.871 -31.297 -8.039 1 94.56 66 THR B C 1
ATOM 2761 O O . THR B 1 66 ? -5.797 -31.875 -7.895 1 94.56 66 THR B O 1
ATOM 2764 N N . LEU B 1 67 ? -7.727 -31.625 -9.008 1 96 67 LEU B N 1
ATOM 2765 C CA . LEU B 1 67 ? -7.457 -32.75 -9.906 1 96 67 LEU B CA 1
ATOM 2766 C C . LEU B 1 67 ? -6.238 -32.438 -10.781 1 96 67 LEU B C 1
ATOM 2768 O O . LEU B 1 67 ? -5.672 -33.375 -11.383 1 96 67 LEU B O 1
ATOM 2772 N N . ILE B 1 68 ? -5.828 -31.219 -10.844 1 97.19 68 ILE B N 1
ATOM 2773 C CA . ILE B 1 68 ? -4.641 -30.891 -11.625 1 97.19 68 ILE B CA 1
ATOM 2774 C C . ILE B 1 68 ? -3.406 -31.5 -10.969 1 97.19 68 ILE B C 1
ATOM 2776 O O . ILE B 1 68 ? -2.336 -31.562 -11.578 1 97.19 68 ILE B O 1
ATOM 2780 N N . ASP B 1 69 ? -3.537 -32 -9.781 1 97.62 69 ASP B N 1
ATOM 2781 C CA . ASP B 1 69 ? -2.455 -32.688 -9.086 1 97.62 69 ASP B CA 1
ATOM 2782 C C . ASP B 1 69 ? -1.925 -33.875 -9.922 1 97.62 69 ASP B C 1
ATOM 2784 O O . ASP B 1 69 ? -0.765 -34.25 -9.781 1 97.62 69 ASP B O 1
ATOM 2788 N N . GLN B 1 70 ? -2.75 -34.438 -10.766 1 97.94 70 GLN B N 1
ATOM 2789 C CA . GLN B 1 70 ? -2.324 -35.531 -11.602 1 97.94 70 GLN B CA 1
ATOM 2790 C C . GLN B 1 70 ? -1.193 -35.125 -12.539 1 97.94 70 GLN B C 1
ATOM 2792 O O . GLN B 1 70 ? -0.478 -35.969 -13.078 1 97.94 70 GLN B O 1
ATOM 2797 N N . PHE B 1 71 ? -0.982 -33.781 -12.719 1 98.44 71 PHE B N 1
ATOM 2798 C CA . PHE B 1 71 ? 0.05 -33.281 -13.617 1 98.44 71 PHE B CA 1
ATOM 2799 C C . PHE B 1 71 ? 1.264 -32.781 -12.828 1 98.44 71 PHE B C 1
ATOM 2801 O O . PHE B 1 71 ? 2.199 -32.219 -13.398 1 98.44 71 PHE B O 1
ATOM 2808 N N . THR B 1 72 ? 1.343 -33 -11.531 1 98.5 72 THR B N 1
ATOM 2809 C CA . THR B 1 72 ? 2.361 -32.438 -10.648 1 98.5 72 THR B CA 1
ATOM 2810 C C . THR B 1 72 ? 3.754 -32.875 -11.078 1 98.5 72 THR B C 1
ATOM 2812 O O . THR B 1 72 ? 4.664 -32.062 -11.211 1 98.5 72 THR B O 1
ATOM 2815 N N . ASP B 1 73 ? 3.916 -34.156 -11.289 1 98.31 73 ASP B N 1
ATOM 2816 C CA . ASP B 1 73 ? 5.23 -34.688 -11.648 1 98.31 73 ASP B CA 1
ATOM 2817 C C . ASP B 1 73 ? 5.711 -34.094 -12.977 1 98.31 73 ASP B C 1
ATOM 2819 O O . ASP B 1 73 ? 6.871 -33.688 -13.102 1 98.31 73 ASP B O 1
ATOM 2823 N N . ALA B 1 74 ? 4.844 -34.062 -13.984 1 98.5 74 ALA B N 1
ATOM 2824 C CA . ALA B 1 74 ? 5.191 -33.531 -15.289 1 98.5 74 ALA B CA 1
ATOM 2825 C C . ALA B 1 74 ? 5.543 -32.031 -15.18 1 98.5 74 ALA B C 1
ATOM 2827 O O . ALA B 1 74 ? 6.496 -31.578 -15.805 1 98.5 74 ALA B O 1
ATOM 2828 N N . TYR B 1 75 ? 4.75 -31.328 -14.438 1 98.19 75 TYR B N 1
ATOM 2829 C CA . TYR B 1 75 ? 4.957 -29.906 -14.172 1 98.19 75 TYR B CA 1
ATOM 2830 C C . TYR B 1 75 ? 6.312 -29.672 -13.508 1 98.19 75 TYR B C 1
ATOM 2832 O O . TYR B 1 75 ? 7.09 -28.828 -13.961 1 98.19 75 TYR B O 1
ATOM 2840 N N . LYS B 1 76 ? 6.625 -30.406 -12.461 1 98.5 76 LYS B N 1
ATOM 2841 C CA . LYS B 1 76 ? 7.887 -30.234 -11.742 1 98.5 76 LYS B CA 1
ATOM 2842 C C . LYS B 1 76 ? 9.078 -30.594 -12.633 1 98.5 76 LYS B C 1
ATOM 2844 O O . LYS B 1 76 ? 10.086 -29.875 -12.641 1 98.5 76 LYS B O 1
ATOM 2849 N N . GLN B 1 77 ? 8.953 -31.672 -13.367 1 98.5 77 GLN B N 1
ATOM 2850 C CA . GLN B 1 77 ? 10.023 -32.094 -14.266 1 98.5 77 GLN B CA 1
ATOM 2851 C C . GLN B 1 77 ? 10.305 -31.016 -15.32 1 98.5 77 GLN B C 1
ATOM 2853 O O . GLN B 1 77 ? 11.461 -30.734 -15.633 1 98.5 77 GLN B O 1
ATOM 2858 N N . LEU B 1 78 ? 9.266 -30.453 -15.867 1 98.75 78 LEU B N 1
ATOM 2859 C CA . LEU B 1 78 ? 9.398 -29.406 -16.875 1 98.75 78 LEU B CA 1
ATOM 2860 C C . LEU B 1 78 ? 10.266 -28.266 -16.375 1 98.75 78 LEU B C 1
ATOM 2862 O O . LEU B 1 78 ? 11.25 -27.891 -17.016 1 98.75 78 LEU B O 1
ATOM 2866 N N . PHE B 1 79 ? 9.992 -27.734 -15.242 1 98.75 79 PHE B N 1
ATOM 2867 C CA . PHE B 1 79 ? 10.656 -26.516 -14.781 1 98.75 79 PHE B CA 1
ATOM 2868 C C . PHE B 1 79 ? 12.039 -26.828 -14.234 1 98.75 79 PHE B C 1
ATOM 2870 O O . PHE B 1 79 ? 12.961 -26.016 -14.352 1 98.75 79 PHE B O 1
ATOM 2877 N N . GLN B 1 80 ? 12.195 -28.031 -13.602 1 98.62 80 GLN B N 1
ATOM 2878 C CA . GLN B 1 80 ? 13.539 -28.453 -13.227 1 98.62 80 GLN B CA 1
ATOM 2879 C C . GLN B 1 80 ? 14.461 -28.5 -14.438 1 98.62 80 GLN B C 1
ATOM 2881 O O . GLN B 1 80 ? 15.586 -27.984 -14.383 1 98.62 80 GLN B O 1
ATOM 2886 N N . GLN B 1 81 ? 13.969 -29.094 -15.516 1 98.56 81 GLN B N 1
ATOM 2887 C CA . GLN B 1 81 ? 14.75 -29.219 -16.734 1 98.56 81 GLN B CA 1
ATOM 2888 C C . GLN B 1 81 ? 15.008 -27.844 -17.359 1 98.56 81 GLN B C 1
ATOM 2890 O O . GLN B 1 81 ? 16.125 -27.547 -17.797 1 98.56 81 GLN B O 1
ATOM 2895 N N . GLU B 1 82 ? 13.977 -27 -17.469 1 98.69 82 GLU B N 1
ATOM 2896 C CA . GLU B 1 82 ? 14.133 -25.672 -18.047 1 98.69 82 GLU B CA 1
ATOM 2897 C C . GLU B 1 82 ? 15.156 -24.844 -17.281 1 98.69 82 GLU B C 1
ATOM 2899 O O . GLU B 1 82 ? 15.969 -24.141 -17.875 1 98.69 82 GLU B O 1
ATOM 2904 N N . ALA B 1 83 ? 15.07 -24.906 -15.914 1 98.62 83 ALA B N 1
ATOM 2905 C CA . ALA B 1 83 ? 16.031 -24.156 -15.102 1 98.62 83 ALA B CA 1
ATOM 2906 C C . ALA B 1 83 ? 17.453 -24.578 -15.406 1 98.62 83 ALA B C 1
ATOM 2908 O O . ALA B 1 83 ? 18.344 -23.734 -15.547 1 98.62 83 ALA B O 1
ATOM 2909 N N . LYS B 1 84 ? 17.641 -25.875 -15.484 1 98.19 84 LYS B N 1
ATOM 2910 C CA . LYS B 1 84 ? 18.969 -26.422 -15.773 1 98.19 84 LYS B CA 1
ATOM 2911 C C . LYS B 1 84 ? 19.438 -26.016 -17.156 1 98.19 84 LYS B C 1
ATOM 2913 O O . LYS B 1 84 ? 20.562 -25.516 -17.312 1 98.19 84 LYS B O 1
ATOM 2918 N N . GLU B 1 85 ? 18.641 -26.172 -18.125 1 98.06 85 GLU B N 1
ATOM 2919 C CA . GLU B 1 85 ? 19.016 -25.922 -19.516 1 98.06 85 GLU B CA 1
ATOM 2920 C C . GLU B 1 85 ? 19.266 -24.438 -19.766 1 98.06 85 GLU B C 1
ATOM 2922 O O . GLU B 1 85 ? 20.141 -24.078 -20.547 1 98.06 85 GLU B O 1
ATOM 2927 N N . ARG B 1 86 ? 18.578 -23.562 -19.078 1 98.25 86 ARG B N 1
ATOM 2928 C CA . ARG B 1 86 ? 18.641 -22.125 -19.359 1 98.25 86 ARG B CA 1
ATOM 2929 C C . ARG B 1 86 ? 19.625 -21.438 -18.422 1 98.25 86 ARG B C 1
ATOM 2931 O O . AR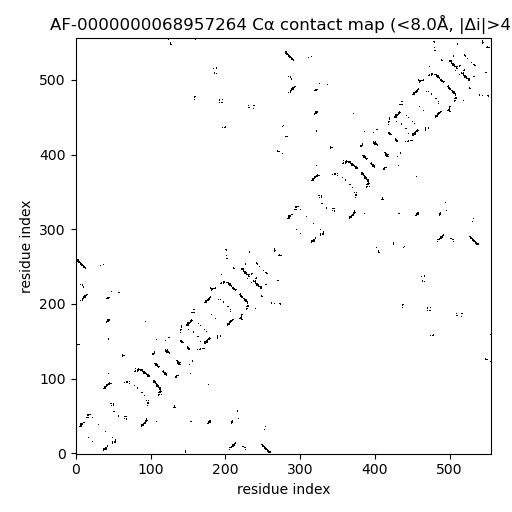G B 1 86 ? 20.016 -20.297 -18.656 1 98.25 86 ARG B O 1
ATOM 2938 N N . GLY B 1 87 ? 20.031 -22.109 -17.422 1 98 87 GLY B N 1
ATOM 2939 C CA . GLY B 1 87 ? 20.938 -21.5 -16.453 1 98 87 GLY B CA 1
ATOM 2940 C C . GLY B 1 87 ? 20.312 -20.391 -15.641 1 98 87 GLY B C 1
ATOM 2941 O O . GLY B 1 87 ? 20.953 -19.375 -15.367 1 98 87 GLY B O 1
ATOM 2942 N N . GLN B 1 88 ? 19.062 -20.516 -15.375 1 98.19 88 GLN B N 1
ATOM 2943 C CA . GLN B 1 88 ? 18.297 -19.5 -14.672 1 98.19 88 GLN B CA 1
ATOM 2944 C C . GLN B 1 88 ? 17.625 -20.078 -13.43 1 98.19 88 GLN B C 1
ATOM 2946 O O . GLN B 1 88 ? 17.422 -21.281 -13.336 1 98.19 88 GLN B O 1
ATOM 2951 N N . PHE B 1 89 ? 17.422 -19.266 -12.391 1 98.81 89 PHE B N 1
ATOM 2952 C CA . PHE B 1 89 ? 16.453 -19.609 -11.352 1 98.81 89 PHE B CA 1
ATOM 2953 C C . PHE B 1 89 ? 15.031 -19.359 -11.836 1 98.81 89 PHE B C 1
ATOM 2955 O O . PHE B 1 89 ? 14.711 -18.25 -12.273 1 98.81 89 PHE B O 1
ATOM 2962 N N . ILE B 1 90 ? 14.188 -20.359 -11.773 1 98.88 90 ILE B N 1
ATOM 2963 C CA . ILE B 1 90 ? 12.82 -20.219 -12.266 1 98.88 90 ILE B CA 1
ATOM 2964 C C . ILE B 1 90 ? 11.836 -20.453 -11.125 1 98.88 90 ILE B C 1
ATOM 2966 O O . ILE B 1 90 ? 11.812 -21.531 -10.523 1 98.88 90 ILE B O 1
ATOM 2970 N N . ILE B 1 91 ? 11.07 -19.406 -10.773 1 98.88 91 ILE B N 1
ATOM 2971 C CA . ILE B 1 91 ? 9.891 -19.516 -9.922 1 98.88 91 ILE B CA 1
ATOM 2972 C C . ILE B 1 91 ? 8.703 -20 -10.742 1 98.88 91 ILE B C 1
ATOM 2974 O O . ILE B 1 91 ? 8.109 -19.219 -11.5 1 98.88 91 ILE B O 1
ATOM 2978 N N . ALA B 1 92 ? 8.375 -21.172 -10.57 1 98.25 92 ALA B N 1
ATOM 2979 C CA . ALA B 1 92 ? 7.391 -21.828 -11.422 1 98.25 92 ALA B CA 1
ATOM 2980 C C . ALA B 1 92 ? 5.973 -21.531 -10.945 1 98.25 92 ALA B C 1
ATOM 2982 O O . ALA B 1 92 ? 5.129 -22.438 -10.875 1 98.25 92 ALA B O 1
ATOM 2983 N N . GLY B 1 93 ? 5.719 -20.188 -10.547 1 97.69 93 GLY B N 1
ATOM 2984 C CA . GLY B 1 93 ? 4.41 -19.844 -10.016 1 97.69 93 GLY B CA 1
ATOM 2985 C C . GLY B 1 93 ? 4.012 -20.688 -8.812 1 97.69 93 GLY B C 1
ATOM 2986 O O . GLY B 1 93 ? 4.789 -20.828 -7.867 1 97.69 93 GLY B O 1
ATOM 2987 N N . SER B 1 94 ? 2.752 -21.047 -8.789 1 98.12 94 SER B N 1
ATOM 2988 C CA . SER B 1 94 ? 2.328 -22.016 -7.785 1 98.12 94 SER B CA 1
ATOM 2989 C C . SER B 1 94 ? 1.343 -23.031 -8.367 1 98.12 94 SER B C 1
ATOM 2991 O O . SER B 1 94 ? 0.839 -22.844 -9.477 1 98.12 94 SER B O 1
ATOM 2993 N N . HIS B 1 95 ? 1.234 -24.109 -7.742 1 98.06 95 HIS B N 1
ATOM 2994 C CA . HIS B 1 95 ? 0.478 -25.281 -8.172 1 98.06 95 HIS B CA 1
ATOM 2995 C C . HIS B 1 95 ? -0.256 -25.922 -7.004 1 98.06 95 HIS B C 1
ATOM 2997 O O . HIS B 1 95 ? 0.238 -25.906 -5.871 1 98.06 95 HIS B O 1
ATOM 3003 N N . LEU B 1 96 ? -1.504 -26.406 -7.312 1 97 96 LEU B N 1
ATOM 3004 C CA . LEU B 1 96 ? -2.193 -27.203 -6.309 1 97 96 LEU B CA 1
ATOM 3005 C C . LEU B 1 96 ? -1.692 -28.641 -6.332 1 97 96 LEU B C 1
ATOM 3007 O O . LEU B 1 96 ? -1.813 -29.328 -7.348 1 97 96 LEU B O 1
ATOM 3011 N N . GLU B 1 97 ? -1.127 -29.047 -5.234 1 97.25 97 GLU B N 1
ATOM 3012 C CA . GLU B 1 97 ? -0.599 -30.406 -5.211 1 97.25 97 GLU B CA 1
ATOM 3013 C C . GLU B 1 97 ? -0.88 -31.078 -3.871 1 97.25 97 GLU B C 1
ATOM 3015 O O . GLU B 1 97 ? -1.091 -30.406 -2.861 1 97.25 97 GLU B O 1
ATOM 3020 N N . GLN B 1 98 ? -0.925 -32.375 -3.959 1 96.5 98 GLN B N 1
ATOM 3021 C CA . GLN B 1 98 ? -1.112 -33.156 -2.752 1 96.5 98 GLN B CA 1
ATOM 3022 C C . GLN B 1 98 ? 0.165 -33.219 -1.918 1 96.5 98 GLN B C 1
ATOM 3024 O O . GLN B 1 98 ? 1.233 -33.562 -2.428 1 96.5 98 GLN B O 1
ATOM 3029 N N . THR B 1 99 ? -0.007 -32.844 -0.657 1 95.25 99 THR B N 1
ATOM 3030 C CA . THR B 1 99 ? 1.165 -32.781 0.21 1 95.25 99 THR B CA 1
ATOM 3031 C C . THR B 1 99 ? 1.053 -33.812 1.331 1 95.25 99 THR B C 1
ATOM 3033 O O . THR B 1 99 ? 1.99 -34 2.111 1 95.25 99 THR B O 1
ATOM 3036 N N . GLY B 1 100 ? 0.008 -34.438 1.461 1 91.81 100 GLY B N 1
ATOM 3037 C CA . GLY B 1 100 ? -0.285 -35.5 2.432 1 91.81 100 GLY B CA 1
ATOM 3038 C C . GLY B 1 100 ? -1.588 -36.219 2.154 1 91.81 100 GLY B C 1
ATOM 3039 O O . GLY B 1 100 ? -2.262 -35.938 1.161 1 91.81 100 GLY B O 1
ATOM 3040 N N . ALA B 1 101 ? -1.872 -37.156 3.021 1 90.69 101 ALA B N 1
ATOM 3041 C CA . ALA B 1 101 ? -3.127 -37.906 2.848 1 90.69 101 ALA B CA 1
ATOM 3042 C C . ALA B 1 101 ? -4.32 -36.938 2.855 1 90.69 101 ALA B C 1
ATOM 3044 O O . ALA B 1 101 ? -4.574 -36.25 3.855 1 90.69 101 ALA B O 1
ATOM 3045 N N . ASP B 1 102 ? -4.969 -36.875 1.753 1 88.19 102 ASP B N 1
ATOM 3046 C CA . ASP B 1 102 ? -6.156 -36.031 1.564 1 88.19 102 ASP B CA 1
ATOM 3047 C C . ASP B 1 102 ? -5.852 -34.562 1.843 1 88.19 102 ASP B C 1
ATOM 3049 O O . ASP B 1 102 ? -6.652 -33.875 2.465 1 88.19 102 ASP B O 1
ATOM 3053 N N . ARG B 1 103 ? -4.637 -34.188 1.643 1 92.62 103 ARG B N 1
ATOM 3054 C CA . ARG B 1 103 ? -4.211 -32.812 1.883 1 92.62 103 ARG B CA 1
ATOM 3055 C C . ARG B 1 103 ? -3.648 -32.188 0.613 1 92.62 103 ARG B C 1
ATOM 3057 O O . ARG B 1 103 ? -2.74 -32.75 -0.009 1 92.62 103 ARG B O 1
ATOM 3064 N N . TYR B 1 104 ? -4.309 -31.078 0.272 1 95.75 104 TYR B N 1
ATOM 3065 C CA . TYR B 1 104 ? -3.822 -30.312 -0.86 1 95.75 104 TYR B CA 1
ATOM 3066 C C . TYR B 1 104 ? -3.383 -28.922 -0.418 1 95.75 104 TYR B C 1
ATOM 3068 O O . TYR B 1 104 ? -3.977 -28.328 0.491 1 95.75 104 TYR B O 1
ATOM 3076 N N . GLU B 1 105 ? -2.33 -28.453 -0.971 1 97.38 105 GLU B N 1
ATOM 3077 C CA . GLU B 1 105 ? -1.83 -27.109 -0.706 1 97.38 105 GLU B CA 1
ATOM 3078 C C . GLU B 1 105 ? -1.516 -26.375 -2.004 1 97.38 105 GLU B C 1
ATOM 3080 O O . GLU B 1 105 ? -1.395 -26.984 -3.062 1 97.38 105 GLU B O 1
ATOM 3085 N N . ASN B 1 106 ? -1.557 -25.078 -1.94 1 97.88 106 ASN B N 1
ATOM 3086 C CA . ASN B 1 106 ? -1.024 -24.203 -2.982 1 97.88 106 ASN B CA 1
ATOM 3087 C C . ASN B 1 106 ? 0.47 -23.953 -2.795 1 97.88 106 ASN B C 1
ATOM 3089 O O . ASN B 1 106 ? 0.871 -23.188 -1.923 1 97.88 106 ASN B O 1
ATOM 3093 N N . VAL B 1 107 ? 1.296 -24.594 -3.674 1 98.5 107 VAL B N 1
ATOM 3094 C CA . VAL B 1 107 ? 2.732 -24.625 -3.422 1 98.5 107 VAL B CA 1
ATOM 3095 C C . VAL B 1 107 ? 3.475 -23.922 -4.555 1 98.5 107 VAL B C 1
ATOM 3097 O O . VAL B 1 107 ? 3.217 -24.188 -5.734 1 98.5 107 VAL B O 1
ATOM 3100 N N . ALA B 1 108 ? 4.324 -22.984 -4.199 1 98.75 108 ALA B N 1
ATOM 3101 C CA . ALA B 1 108 ? 5.238 -22.359 -5.148 1 98.75 108 ALA B CA 1
ATOM 3102 C C . ALA B 1 108 ? 6.621 -23 -5.082 1 98.75 108 ALA B C 1
ATOM 3104 O O . ALA B 1 108 ? 7.117 -23.312 -3.998 1 98.75 108 ALA B O 1
ATOM 3105 N N . HIS B 1 109 ? 7.25 -23.188 -6.258 1 98.75 109 HIS B N 1
ATOM 3106 C CA . HIS B 1 109 ? 8.555 -23.828 -6.363 1 98.75 109 HIS B CA 1
ATOM 3107 C C . HIS B 1 109 ? 9.57 -22.922 -7.035 1 98.75 109 HIS B C 1
ATOM 3109 O O . HIS B 1 109 ? 9.227 -22.172 -7.953 1 98.75 109 HIS B O 1
ATOM 3115 N N . ILE B 1 110 ? 10.805 -22.984 -6.551 1 98.88 110 ILE B N 1
ATOM 3116 C CA . ILE B 1 110 ? 11.961 -22.406 -7.223 1 98.88 110 ILE B CA 1
ATOM 3117 C C . ILE B 1 110 ? 12.898 -23.531 -7.676 1 98.88 110 ILE B C 1
ATOM 3119 O O . ILE B 1 110 ? 13.297 -24.375 -6.875 1 98.88 110 ILE B O 1
ATOM 3123 N N . TRP B 1 111 ? 13.258 -23.531 -8.93 1 98.75 111 TRP B N 1
ATOM 3124 C CA . TRP B 1 111 ? 14.297 -24.422 -9.445 1 98.75 111 TRP B CA 1
ATOM 3125 C C . TRP B 1 111 ? 15.508 -23.625 -9.914 1 98.75 111 TRP B C 1
ATOM 3127 O O . TRP B 1 111 ? 15.359 -22.562 -10.547 1 98.75 111 TRP B O 1
ATOM 3137 N N . GLY B 1 112 ? 16.672 -24.094 -9.562 1 98.44 112 GLY B N 1
ATOM 3138 C CA . GLY B 1 112 ? 17.906 -23.469 -9.984 1 98.44 112 GLY B CA 1
ATOM 3139 C C . GLY B 1 112 ? 18.641 -24.25 -11.039 1 98.44 112 GLY B C 1
ATOM 3140 O O . GLY B 1 11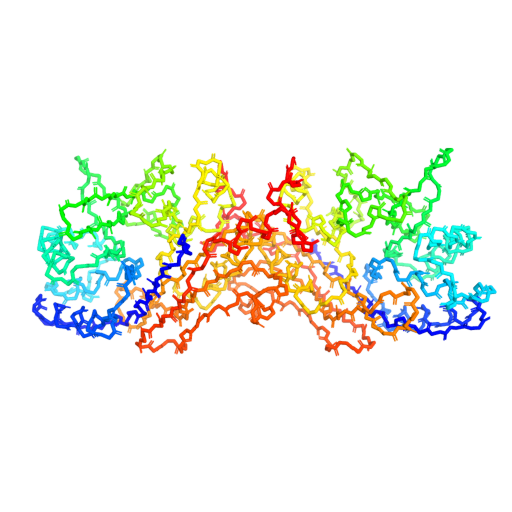2 ? 18.281 -25.391 -11.352 1 98.44 112 GLY B O 1
ATOM 3141 N N . PRO B 1 113 ? 19.641 -23.625 -11.609 1 98 113 PRO B N 1
ATOM 3142 C CA . PRO B 1 113 ? 20.375 -24.234 -12.727 1 98 113 PRO B CA 1
ATOM 3143 C C . PRO B 1 113 ? 21.234 -25.422 -12.297 1 98 113 PRO B C 1
ATOM 3145 O O . PRO B 1 113 ? 21.578 -26.281 -13.125 1 98 113 PRO B O 1
ATOM 3148 N N . ASP B 1 114 ? 21.562 -25.562 -11.039 1 97.19 114 ASP B N 1
ATOM 3149 C CA . ASP B 1 114 ? 22.453 -26.625 -10.578 1 97.19 114 ASP B CA 1
ATOM 3150 C C . ASP B 1 114 ? 21.688 -27.656 -9.75 1 97.19 114 ASP B C 1
ATOM 3152 O O . ASP B 1 114 ? 22.281 -28.344 -8.914 1 97.19 114 ASP B O 1
ATOM 3156 N N . GLY B 1 115 ? 20.422 -27.609 -9.875 1 95.88 115 GLY B N 1
ATOM 3157 C CA . GLY B 1 115 ? 19.625 -28.609 -9.188 1 95.88 115 GLY B CA 1
ATOM 3158 C C . GLY B 1 115 ? 19.016 -28.109 -7.891 1 95.88 115 GLY B C 1
ATOM 3159 O O . GLY B 1 115 ? 18.312 -28.844 -7.207 1 95.88 115 GLY B O 1
ATOM 3160 N N . GLU B 1 116 ? 19.25 -26.828 -7.535 1 97.5 116 GLU B N 1
ATOM 3161 C CA . GLU B 1 116 ? 18.594 -26.266 -6.363 1 97.5 116 GLU B CA 1
ATOM 3162 C C . GLU B 1 116 ? 17.078 -26.344 -6.48 1 97.5 116 GLU B C 1
ATOM 3164 O O . GLU B 1 116 ? 16.516 -26.172 -7.57 1 97.5 116 GLU B O 1
ATOM 3169 N N . HIS B 1 117 ? 16.469 -26.641 -5.371 1 98.56 117 HIS B N 1
ATOM 3170 C CA . HIS B 1 117 ? 15.016 -26.656 -5.309 1 98.56 117 HIS B CA 1
ATOM 3171 C C . HIS B 1 117 ? 14.516 -26.141 -3.967 1 98.56 117 HIS B C 1
ATOM 3173 O O . HIS B 1 117 ? 14.953 -26.594 -2.912 1 98.56 117 HIS B O 1
ATOM 3179 N N . TYR B 1 118 ? 13.727 -25.109 -3.984 1 98.56 118 TYR B N 1
ATOM 3180 C CA . TYR B 1 118 ? 13.047 -24.562 -2.82 1 98.56 118 TYR B CA 1
ATOM 3181 C C . TYR B 1 118 ? 11.539 -24.531 -3.031 1 98.56 118 TYR B C 1
ATOM 3183 O O . TYR B 1 118 ? 11.062 -24.516 -4.172 1 98.56 118 TYR B O 1
ATOM 3191 N N . ALA B 1 119 ? 10.789 -24.578 -1.971 1 98.5 119 ALA B N 1
ATOM 3192 C CA . ALA B 1 119 ? 9.336 -24.547 -2.078 1 98.5 119 ALA B CA 1
ATOM 3193 C C . ALA B 1 119 ? 8.719 -23.797 -0.91 1 98.5 119 ALA B C 1
ATOM 3195 O O . ALA B 1 119 ? 9.297 -23.719 0.173 1 98.5 119 ALA B O 1
ATOM 3196 N N . HIS B 1 120 ? 7.629 -23.203 -1.118 1 98.75 120 HIS B N 1
ATOM 3197 C CA . HIS B 1 120 ? 6.809 -22.484 -0.141 1 98.75 120 HIS B CA 1
ATOM 3198 C C . HIS B 1 120 ? 5.336 -22.859 -0.28 1 98.75 120 HIS B C 1
ATOM 3200 O O . HIS B 1 120 ? 4.762 -22.75 -1.366 1 98.75 120 HIS B O 1
ATOM 3206 N N . SER B 1 121 ? 4.746 -23.359 0.824 1 98.56 121 SER B N 1
ATOM 3207 C CA . SER B 1 121 ? 3.305 -23.578 0.889 1 98.56 121 SER B CA 1
ATOM 3208 C C . SER B 1 121 ? 2.578 -22.328 1.372 1 98.56 121 SER B C 1
ATOM 3210 O O . SER B 1 121 ? 2.908 -21.766 2.426 1 98.56 121 SER B O 1
ATOM 3212 N N . LYS B 1 122 ? 1.583 -21.938 0.621 1 98.19 122 LYS B N 1
ATOM 3213 C CA . LYS B 1 122 ? 0.832 -20.734 0.949 1 98.19 122 LYS B CA 1
ATOM 3214 C C . LYS B 1 122 ? 0.283 -20.797 2.371 1 98.19 122 LYS B C 1
ATOM 3216 O O . LYS B 1 122 ? -0.422 -21.734 2.729 1 98.19 122 LYS B O 1
ATOM 3221 N N . THR B 1 123 ? 0.577 -19.734 3.131 1 97.69 123 THR B N 1
ATOM 3222 C CA . THR B 1 123 ? 0.247 -19.781 4.551 1 97.69 123 THR B CA 1
ATOM 3223 C C . THR B 1 123 ? -1.099 -19.109 4.816 1 97.69 123 THR B C 1
ATOM 3225 O O . THR B 1 123 ? -1.694 -19.297 5.879 1 97.69 123 THR B O 1
ATOM 3228 N N . HIS B 1 124 ? -1.536 -18.266 3.994 1 97 124 HIS B N 1
ATOM 3229 C CA . HIS B 1 124 ? -2.848 -17.625 4.023 1 97 124 HIS B CA 1
ATOM 3230 C C . HIS B 1 124 ? -3.604 -17.859 2.721 1 97 124 HIS B C 1
ATOM 3232 O O . HIS B 1 124 ? -3.326 -17.203 1.711 1 97 124 HIS B O 1
ATOM 3238 N N . ILE B 1 125 ? -4.512 -18.703 2.797 1 94.06 125 ILE B N 1
ATOM 3239 C CA . ILE B 1 125 ? -5.293 -18.969 1.594 1 94.06 125 ILE B CA 1
ATOM 3240 C C . ILE B 1 125 ? -6.422 -17.953 1.47 1 94.06 125 ILE B C 1
ATOM 3242 O O . ILE B 1 125 ? -6.996 -17.531 2.475 1 94.06 125 ILE B O 1
ATOM 3246 N N . PHE B 1 126 ? -6.684 -17.547 0.219 1 93.44 126 PHE B N 1
ATOM 3247 C CA . PHE B 1 126 ? -7.809 -16.656 -0.046 1 93.44 126 PHE B CA 1
ATOM 3248 C C . PHE B 1 126 ? -9.125 -17.328 0.312 1 93.44 126 PHE B C 1
ATOM 3250 O O . PHE B 1 126 ? -9.305 -18.531 0.09 1 93.44 126 PHE B O 1
ATOM 3257 N N . PRO B 1 127 ? -10.094 -16.594 0.872 1 88.5 127 PRO B N 1
ATOM 3258 C CA . PRO B 1 127 ? -11.336 -17.203 1.354 1 88.5 127 PRO B CA 1
ATOM 3259 C C . PRO B 1 127 ? -12.008 -18.094 0.306 1 88.5 127 PRO B C 1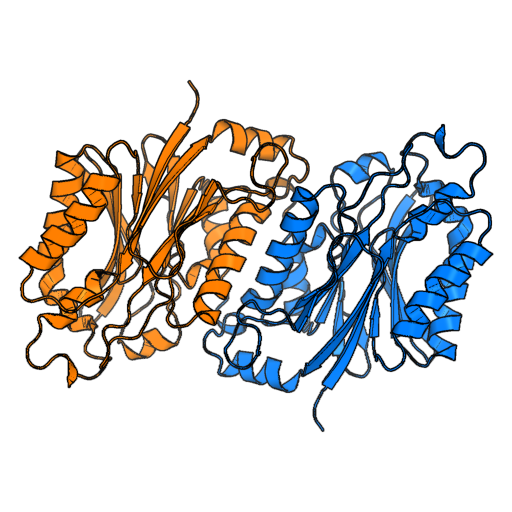
ATOM 3261 O O . PRO B 1 127 ? -12.5 -19.172 0.632 1 88.5 127 PRO B O 1
ATOM 3264 N N . ALA B 1 128 ? -11.938 -17.734 -0.899 1 84.75 128 ALA B N 1
ATOM 3265 C CA . ALA B 1 128 ? -12.562 -18.516 -1.963 1 84.75 128 ALA B CA 1
ATOM 3266 C C . ALA B 1 128 ? -11.883 -19.859 -2.131 1 84.75 128 ALA B C 1
ATOM 3268 O O . ALA B 1 128 ? -12.508 -20.828 -2.566 1 84.75 128 ALA B O 1
ATOM 3269 N N . GLU B 1 129 ? -10.664 -19.953 -1.784 1 86.56 129 GLU B N 1
ATOM 3270 C CA . GLU B 1 129 ? -9.875 -21.172 -1.962 1 86.56 129 GLU B CA 1
ATOM 3271 C C . GLU B 1 129 ? -10.281 -22.25 -0.957 1 86.56 129 GLU B C 1
ATOM 3273 O O . GLU B 1 129 ? -9.961 -23.422 -1.131 1 86.56 129 GLU B O 1
ATOM 3278 N N . ARG B 1 130 ? -10.914 -21.812 0.109 1 82.12 130 ARG B N 1
ATOM 3279 C CA . ARG B 1 130 ? -11.367 -22.781 1.098 1 82.12 130 ARG B CA 1
ATOM 3280 C C . ARG B 1 130 ? -12.297 -23.812 0.466 1 82.12 130 ARG B C 1
ATOM 3282 O O . ARG B 1 130 ? -12.305 -24.969 0.874 1 82.12 130 ARG B O 1
ATOM 3289 N N . GLY B 1 131 ? -12.953 -23.359 -0.533 1 82.06 131 GLY B N 1
ATOM 3290 C CA . GLY B 1 131 ? -13.867 -24.25 -1.227 1 82.06 131 GLY B CA 1
ATOM 3291 C C . GLY B 1 131 ? -13.164 -25.266 -2.111 1 82.06 131 GLY B C 1
ATOM 3292 O O . GLY B 1 131 ? -13.789 -26.188 -2.627 1 82.06 131 GLY B O 1
ATOM 3293 N N . TRP B 1 132 ? -11.828 -25.125 -2.27 1 83.12 132 TRP B N 1
ATOM 3294 C CA . TRP B 1 132 ? -11.055 -26.016 -3.135 1 83.12 132 TRP B CA 1
ATOM 3295 C C . TRP B 1 132 ? -10.367 -27.109 -2.32 1 83.12 132 TRP B C 1
ATOM 3297 O O . TRP B 1 132 ? -9.578 -27.891 -2.859 1 83.12 132 TRP B O 1
ATOM 3307 N N . TYR B 1 133 ? -10.555 -27.281 -1.103 1 83.31 133 TYR B N 1
ATOM 3308 C CA . TYR B 1 133 ? -9.961 -28.25 -0.191 1 83.31 133 TYR B CA 1
ATOM 3309 C C . TYR B 1 133 ? -8.469 -27.969 0.002 1 83.31 133 TYR B C 1
ATOM 3311 O O . TYR B 1 133 ? -7.684 -28.891 0.203 1 83.31 133 TYR B O 1
ATOM 3319 N N . THR B 1 134 ? -8.109 -26.828 -0.227 1 91.62 134 THR B N 1
ATOM 3320 C CA . THR B 1 134 ? -6.715 -26.422 -0.037 1 91.62 134 THR B CA 1
ATOM 3321 C C . THR B 1 134 ? -6.453 -26.047 1.419 1 91.62 134 THR B C 1
ATOM 3323 O O . THR B 1 134 ? -7.281 -25.391 2.055 1 91.62 134 THR B O 1
ATOM 3326 N N . GLN B 1 135 ? -5.336 -26.531 1.905 1 93.88 135 GLN B N 1
ATOM 3327 C CA . GLN B 1 135 ? -4.934 -26.234 3.273 1 93.88 135 GLN B CA 1
ATOM 3328 C C . GLN B 1 135 ? -3.744 -25.281 3.299 1 93.88 135 GLN B C 1
ATOM 3330 O O . GLN B 1 135 ? -3.021 -25.141 2.309 1 93.88 135 GLN B O 1
ATOM 3335 N N . GLU B 1 136 ? -3.582 -24.641 4.457 1 96.38 136 GLU B N 1
ATOM 3336 C CA . GLU B 1 136 ? -2.549 -23.609 4.605 1 96.38 136 GLU B CA 1
ATOM 3337 C C . GLU B 1 136 ? -1.226 -24.234 5.051 1 96.38 136 GLU B C 1
ATOM 3339 O O . GLU B 1 136 ? -1.21 -25.172 5.848 1 96.38 136 GLU B O 1
ATOM 3344 N N . GLY B 1 137 ? -0.151 -23.688 4.465 1 96.38 137 GLY B N 1
ATOM 3345 C CA . GLY B 1 137 ? 1.148 -23.938 5.07 1 96.38 137 GLY B CA 1
ATOM 3346 C C . GLY B 1 137 ? 1.345 -23.203 6.383 1 96.38 137 GLY B C 1
ATOM 3347 O O . GLY B 1 137 ? 0.436 -22.516 6.859 1 96.38 137 GLY B O 1
ATOM 3348 N N . ASP B 1 138 ? 2.6 -23.375 7.016 1 94.81 138 ASP B N 1
ATOM 3349 C CA . ASP B 1 138 ? 2.764 -22.781 8.344 1 94.81 138 ASP B CA 1
ATOM 3350 C C . ASP B 1 138 ? 4.129 -22.125 8.492 1 94.81 138 ASP B C 1
ATOM 3352 O O . ASP B 1 138 ? 4.562 -21.812 9.602 1 94.81 138 ASP B O 1
ATOM 3356 N N . LYS B 1 139 ? 4.762 -21.938 7.355 1 96.5 139 LYS B N 1
ATOM 3357 C CA . LYS B 1 139 ? 6.117 -21.406 7.457 1 96.5 139 LYS B CA 1
ATOM 3358 C C . LYS B 1 139 ? 6.367 -20.344 6.398 1 96.5 139 LYS B C 1
ATOM 3360 O O . LYS B 1 139 ? 6.039 -20.531 5.227 1 96.5 139 LYS B O 1
ATOM 3365 N N . MET B 1 140 ? 6.887 -19.188 6.91 1 97.81 140 MET B N 1
ATOM 3366 C CA . MET B 1 140 ? 7.434 -18.172 6.02 1 97.81 140 MET B CA 1
ATOM 3367 C C . MET B 1 140 ? 8.953 -18.234 5.977 1 97.81 140 MET B C 1
ATOM 3369 O O . MET B 1 140 ? 9.633 -17.656 6.824 1 97.81 140 MET B O 1
ATOM 3373 N N . ALA B 1 141 ? 9.516 -18.875 4.961 1 98.06 141 ALA B N 1
ATOM 3374 C CA . ALA B 1 141 ? 10.953 -19.109 4.91 1 98.06 141 ALA B CA 1
ATOM 3375 C C . ALA B 1 141 ? 11.617 -18.25 3.844 1 98.06 141 ALA B C 1
ATOM 3377 O O . ALA B 1 141 ? 10.984 -17.875 2.85 1 98.06 141 ALA B O 1
ATOM 3378 N N . VAL B 1 142 ? 12.852 -17.953 4.082 1 98.69 142 VAL B N 1
ATOM 3379 C CA . VAL B 1 142 ? 13.68 -17.266 3.096 1 98.69 142 VAL B CA 1
ATOM 3380 C C . VAL B 1 142 ? 14.609 -18.266 2.414 1 98.69 142 VAL B C 1
ATOM 3382 O O . VAL B 1 142 ? 15.008 -19.266 3.018 1 98.69 142 VAL B O 1
ATOM 3385 N N . PHE B 1 143 ? 14.898 -18.016 1.188 1 98.62 143 PHE B N 1
ATOM 3386 C CA . PHE B 1 143 ? 15.766 -18.875 0.383 1 98.62 143 PHE B CA 1
ATOM 3387 C C . PHE B 1 143 ? 16.969 -18.094 -0.127 1 98.62 143 PHE B C 1
ATOM 3389 O O . PHE B 1 143 ? 16.828 -17 -0.669 1 98.62 143 PHE B O 1
ATOM 3396 N N . GLN B 1 144 ? 18.141 -18.688 0.033 1 98.06 144 GLN B N 1
ATOM 3397 C CA . GLN B 1 144 ? 19.375 -18.047 -0.399 1 98.06 144 GLN B CA 1
ATOM 3398 C C . GLN B 1 144 ? 19.703 -18.406 -1.846 1 98.06 144 GLN B C 1
ATOM 3400 O O . GLN B 1 144 ? 20.078 -19.531 -2.143 1 98.06 144 GLN B O 1
ATOM 3405 N N . LEU B 1 145 ? 19.531 -17.453 -2.75 1 97.94 145 LEU B N 1
ATOM 3406 C CA . LEU B 1 145 ? 20.078 -17.578 -4.102 1 97.94 145 LEU B CA 1
ATOM 3407 C C . LEU B 1 145 ? 21.484 -16.984 -4.172 1 97.94 145 LEU B C 1
ATOM 3409 O O . LEU B 1 145 ? 21.938 -16.312 -3.24 1 97.94 145 LEU B O 1
ATOM 3413 N N . PRO B 1 146 ? 22.234 -17.25 -5.262 1 96.75 146 PRO B N 1
ATOM 3414 C CA . PRO B 1 146 ? 23.609 -16.75 -5.332 1 96.75 146 PRO B CA 1
ATOM 3415 C C . PRO B 1 146 ? 23.703 -15.234 -5.25 1 96.75 146 PRO B C 1
ATOM 3417 O O . PRO B 1 146 ? 24.703 -14.695 -4.762 1 96.75 146 PRO B O 1
ATOM 3420 N N . PHE B 1 147 ? 22.656 -14.578 -5.527 1 96.62 147 PHE B N 1
ATOM 3421 C CA . PHE B 1 147 ? 22.766 -13.133 -5.688 1 96.62 147 PHE B CA 1
ATOM 3422 C C . PHE B 1 147 ? 21.766 -12.414 -4.785 1 96.62 147 PHE B C 1
ATOM 3424 O O . PHE B 1 147 ? 21.812 -11.195 -4.648 1 96.62 147 PHE B O 1
ATOM 3431 N N . ALA B 1 148 ? 20.906 -13.172 -4.133 1 97.69 148 ALA B N 1
ATOM 3432 C CA . ALA B 1 148 ? 19.906 -12.5 -3.303 1 97.69 148 ALA B CA 1
ATOM 3433 C C . ALA B 1 148 ? 19.219 -13.484 -2.363 1 97.69 148 ALA B C 1
ATOM 3435 O O . ALA B 1 148 ? 19.078 -14.672 -2.686 1 97.69 148 ALA B O 1
ATOM 3436 N N . LYS B 1 149 ? 18.797 -12.984 -1.23 1 98.38 149 LYS B N 1
ATOM 3437 C CA . LYS B 1 149 ? 17.859 -13.703 -0.381 1 98.38 149 LYS B CA 1
ATOM 3438 C C . LYS B 1 149 ? 16.406 -13.414 -0.793 1 98.38 149 LYS B C 1
ATOM 3440 O O . LYS B 1 149 ? 15.992 -12.25 -0.835 1 98.38 149 LYS B O 1
ATOM 3445 N N . VAL B 1 150 ? 15.656 -14.484 -1.039 1 98.81 150 VAL B N 1
ATOM 3446 C CA . VAL B 1 150 ? 14.312 -14.289 -1.562 1 98.81 150 VAL B CA 1
ATOM 3447 C C . VAL B 1 150 ? 13.297 -15.023 -0.684 1 98.81 150 VAL B C 1
ATOM 3449 O O . VAL B 1 150 ? 13.672 -15.906 0.088 1 98.81 150 VAL B O 1
ATOM 3452 N N . GLY B 1 151 ? 12.094 -14.57 -0.641 1 98.88 151 GLY B N 1
ATOM 3453 C CA . GLY B 1 151 ? 10.953 -15.211 0.002 1 98.88 151 GLY B CA 1
ATOM 3454 C C . GLY B 1 151 ? 9.656 -15.008 -0.747 1 98.88 151 GLY B C 1
ATOM 3455 O O . GLY B 1 151 ? 9.586 -14.188 -1.666 1 98.88 151 GLY B O 1
ATOM 3456 N N . PHE B 1 152 ? 8.656 -15.789 -0.344 1 98.88 152 PHE B N 1
ATOM 3457 C CA . PHE B 1 152 ? 7.395 -15.727 -1.073 1 98.88 152 PHE B CA 1
ATOM 3458 C C . PHE B 1 152 ? 6.348 -14.953 -0.282 1 98.88 152 PHE B C 1
ATOM 3460 O O . PHE B 1 152 ? 6.254 -15.094 0.938 1 98.88 152 PHE B O 1
ATOM 3467 N N . ASN B 1 153 ? 5.578 -14.109 -0.858 1 98.81 153 ASN B N 1
ATOM 3468 C CA . ASN B 1 153 ? 4.203 -13.742 -0.544 1 98.81 153 ASN B CA 1
ATOM 3469 C C . ASN B 1 153 ? 3.25 -14.117 -1.677 1 98.81 153 ASN B C 1
ATOM 3471 O O . ASN B 1 153 ? 3 -13.305 -2.572 1 98.81 153 ASN B O 1
ATOM 3475 N N . ILE B 1 154 ? 2.668 -15.242 -1.615 1 98.81 154 ILE B N 1
ATOM 3476 C CA . ILE B 1 154 ? 1.795 -15.703 -2.689 1 98.81 154 ILE B CA 1
ATOM 3477 C C . ILE B 1 154 ? 0.45 -14.984 -2.607 1 98.81 154 ILE B C 1
ATOM 3479 O O . ILE B 1 154 ? -0.386 -15.312 -1.763 1 98.81 154 ILE B O 1
ATOM 3483 N N . CYS B 1 155 ? 0.258 -14.039 -3.477 1 98.56 155 CYS B N 1
ATOM 3484 C CA . CYS B 1 155 ? -0.997 -13.328 -3.699 1 98.56 155 CYS B CA 1
ATOM 3485 C C . CYS B 1 155 ? -1.554 -12.781 -2.391 1 98.56 155 CYS B C 1
ATOM 3487 O O . CYS B 1 155 ? -1.045 -11.789 -1.862 1 98.56 155 CYS B O 1
ATOM 3489 N N . TYR B 1 156 ? -2.529 -13.469 -1.76 1 98.38 156 TYR B N 1
ATOM 3490 C CA . TYR B 1 156 ? -3.223 -13.039 -0.554 1 98.38 156 TYR B CA 1
ATOM 3491 C C . TYR B 1 156 ? -2.236 -12.758 0.574 1 98.38 156 TYR B C 1
ATOM 3493 O O . TYR B 1 156 ? -2.455 -11.867 1.396 1 98.38 156 TYR B O 1
ATOM 3501 N N . GLU B 1 157 ? -1.121 -13.469 0.627 1 98.5 157 GLU B N 1
ATOM 3502 C CA . GLU B 1 157 ? -0.104 -13.258 1.652 1 98.5 157 GLU B CA 1
ATOM 3503 C C . GLU B 1 157 ? 0.433 -11.828 1.612 1 98.5 157 GLU B C 1
ATOM 3505 O O . GLU B 1 157 ? 0.825 -11.273 2.643 1 98.5 157 GLU B O 1
ATOM 3510 N N . ALA B 1 158 ? 0.372 -11.195 0.429 1 98.62 158 ALA B N 1
ATOM 3511 C CA . ALA B 1 158 ? 0.85 -9.82 0.308 1 98.62 158 ALA B CA 1
ATOM 3512 C C . ALA B 1 158 ? -0.083 -8.844 1.027 1 98.62 158 ALA B C 1
ATOM 3514 O O . ALA B 1 158 ? 0.312 -7.727 1.358 1 98.62 158 ALA B O 1
ATOM 3515 N N . GLU B 1 159 ? -1.359 -9.25 1.215 1 98.44 159 GLU B N 1
ATOM 3516 C CA . GLU B 1 159 ? -2.344 -8.398 1.88 1 98.44 159 GLU B CA 1
ATOM 3517 C C . GLU B 1 159 ? -2.201 -8.477 3.398 1 98.44 159 GLU B C 1
ATOM 3519 O O . GLU B 1 159 ? -2.869 -7.738 4.125 1 98.44 159 GLU B O 1
ATOM 3524 N N . ILE B 1 160 ? -1.343 -9.367 3.85 1 97.56 160 ILE B N 1
ATOM 3525 C CA . ILE B 1 160 ? -1.054 -9.57 5.266 1 97.56 160 ILE B CA 1
ATOM 3526 C C . ILE B 1 160 ? 0.343 -9.039 5.586 1 97.56 160 ILE B C 1
ATOM 3528 O O . ILE B 1 160 ? 1.342 -9.719 5.336 1 97.56 160 ILE B O 1
ATOM 3532 N N . PRO B 1 161 ? 0.424 -7.875 6.242 1 96.94 161 PRO B N 1
ATOM 3533 C CA . PRO B 1 161 ? 1.73 -7.238 6.418 1 96.94 161 PRO B CA 1
ATOM 3534 C C . PRO B 1 161 ? 2.713 -8.109 7.195 1 96.94 161 PRO B C 1
ATOM 3536 O O . PRO B 1 161 ? 3.92 -8.055 6.953 1 96.94 161 PRO B O 1
ATOM 3539 N N . GLU B 1 162 ? 2.25 -8.938 8.102 1 96.44 162 GLU B N 1
ATOM 3540 C CA . GLU B 1 162 ? 3.09 -9.797 8.938 1 96.44 162 GLU B CA 1
ATOM 3541 C C . GLU B 1 162 ? 3.854 -10.805 8.086 1 96.44 162 GLU B C 1
ATOM 3543 O O . GLU B 1 162 ? 4.961 -11.219 8.438 1 96.44 162 GLU B O 1
ATOM 3548 N N . CYS B 1 163 ? 3.275 -11.227 6.957 1 98.19 163 CYS B N 1
ATOM 3549 C CA . CYS B 1 163 ? 3.949 -12.164 6.066 1 98.19 163 CYS B CA 1
ATOM 3550 C C . CYS B 1 163 ? 5.242 -11.57 5.523 1 98.19 163 CYS B C 1
ATOM 3552 O O . CYS B 1 163 ? 6.285 -12.227 5.539 1 98.19 163 CYS B O 1
ATOM 3554 N N . ALA B 1 164 ? 5.188 -10.336 5.09 1 98.06 164 ALA B N 1
ATOM 3555 C CA . ALA B 1 164 ? 6.387 -9.672 4.59 1 98.06 164 ALA B CA 1
ATOM 3556 C C . ALA B 1 164 ? 7.355 -9.359 5.727 1 98.06 164 ALA B C 1
ATOM 3558 O O . ALA B 1 164 ? 8.562 -9.555 5.594 1 98.06 164 ALA B O 1
ATOM 3559 N N . ALA B 1 165 ? 6.785 -8.867 6.844 1 96.5 165 ALA B N 1
ATOM 3560 C CA . ALA B 1 165 ? 7.625 -8.492 7.98 1 96.5 165 ALA B CA 1
ATOM 3561 C C . ALA B 1 165 ? 8.445 -9.68 8.469 1 96.5 165 ALA B C 1
ATOM 3563 O O . ALA B 1 165 ? 9.625 -9.539 8.797 1 96.5 165 ALA B O 1
ATOM 3564 N N . THR B 1 166 ? 7.828 -10.828 8.539 1 97.62 166 THR B N 1
ATOM 3565 C CA . THR B 1 166 ? 8.5 -12.047 8.984 1 97.62 166 THR B CA 1
ATOM 3566 C C . THR B 1 166 ? 9.688 -12.367 8.078 1 97.62 166 THR B C 1
ATOM 3568 O O . THR B 1 166 ? 10.758 -12.742 8.562 1 97.62 166 THR B O 1
ATOM 3571 N N . LEU B 1 167 ? 9.539 -12.258 6.816 1 98.69 167 LEU B N 1
ATOM 3572 C CA . LEU B 1 167 ? 10.609 -12.5 5.855 1 98.69 167 LEU B CA 1
ATOM 3573 C C . LEU B 1 167 ? 11.727 -11.477 6.012 1 98.69 167 LEU B C 1
ATOM 3575 O O . LEU B 1 167 ? 12.914 -11.828 5.949 1 98.69 167 LEU B O 1
ATOM 3579 N N . VAL B 1 168 ? 11.336 -10.242 6.219 1 97.62 168 VAL B N 1
ATOM 3580 C CA . VAL B 1 168 ? 12.305 -9.156 6.352 1 97.62 168 VAL B CA 1
ATOM 3581 C C . VAL B 1 168 ? 13.172 -9.383 7.59 1 97.62 168 VAL B C 1
ATOM 3583 O O . VAL B 1 168 ? 14.383 -9.148 7.562 1 97.62 168 VAL B O 1
ATOM 3586 N N . GLU B 1 169 ? 12.547 -9.805 8.641 1 96.94 169 GLU B N 1
ATOM 3587 C CA . GLU B 1 169 ? 13.281 -10.125 9.859 1 96.94 169 GLU B CA 1
ATOM 3588 C C . GLU B 1 169 ? 14.328 -11.203 9.609 1 96.94 169 GLU B C 1
ATOM 3590 O O . GLU B 1 169 ? 15.336 -11.281 10.32 1 96.94 169 GLU B O 1
ATOM 3595 N N . GLN B 1 170 ? 14.102 -11.992 8.609 1 98.31 170 GLN B N 1
ATOM 3596 C CA . GLN B 1 170 ? 15.031 -13.07 8.266 1 98.31 170 GLN B CA 1
ATOM 3597 C C . GLN B 1 170 ? 16.031 -12.617 7.207 1 98.31 170 GLN B C 1
ATOM 3599 O O . GLN B 1 170 ? 16.875 -13.406 6.758 1 98.31 170 GLN B O 1
ATOM 3604 N N . GLY B 1 171 ? 15.883 -11.406 6.727 1 98.12 171 GLY B N 1
ATOM 3605 C CA . GLY B 1 171 ? 16.906 -10.812 5.871 1 98.12 171 GLY B CA 1
ATOM 3606 C C . GLY B 1 171 ? 16.516 -10.828 4.402 1 98.12 171 GLY B C 1
ATOM 3607 O O . GLY B 1 171 ? 17.375 -10.672 3.531 1 98.12 171 GLY B O 1
ATOM 3608 N N . VAL B 1 172 ? 15.266 -10.961 4.09 1 98.62 172 VAL B N 1
ATOM 3609 C CA . VAL B 1 172 ? 14.844 -11.039 2.695 1 98.62 172 VAL B CA 1
ATOM 3610 C C . VAL B 1 172 ? 15.188 -9.727 1.983 1 98.62 172 VAL B C 1
ATOM 3612 O O . VAL B 1 172 ? 15.148 -8.656 2.59 1 98.62 172 VAL B O 1
ATOM 3615 N N . GLU B 1 173 ? 15.547 -9.836 0.707 1 98.69 173 GLU B N 1
ATOM 3616 C CA . GLU B 1 173 ? 15.883 -8.68 -0.108 1 98.69 173 GLU B CA 1
ATOM 3617 C C . GLU B 1 173 ? 14.914 -8.523 -1.277 1 98.69 173 GLU B C 1
ATOM 3619 O O . GLU B 1 173 ? 14.711 -7.41 -1.777 1 98.69 173 GLU B O 1
ATOM 3624 N N . LEU B 1 174 ? 14.328 -9.586 -1.712 1 98.81 174 LEU B N 1
ATOM 3625 C CA . LEU B 1 174 ? 13.352 -9.641 -2.791 1 98.81 174 LEU B CA 1
ATOM 3626 C C . LEU B 1 174 ? 12.195 -10.57 -2.426 1 98.81 174 LEU B C 1
ATOM 3628 O O . LEU B 1 174 ? 12.414 -11.734 -2.104 1 98.81 174 LEU B O 1
ATOM 3632 N N . ILE B 1 175 ? 11.023 -10.016 -2.414 1 98.94 175 ILE B N 1
ATOM 3633 C CA . ILE B 1 175 ? 9.852 -10.852 -2.201 1 98.94 175 ILE B CA 1
ATOM 3634 C C . ILE B 1 175 ? 9.242 -11.242 -3.549 1 98.94 175 ILE B C 1
ATOM 3636 O O . ILE B 1 175 ? 9.062 -10.391 -4.422 1 98.94 175 ILE B O 1
ATOM 3640 N N . LEU B 1 176 ? 9.039 -12.508 -3.768 1 98.94 176 LEU B N 1
ATOM 3641 C CA . LEU B 1 176 ? 8.375 -13.078 -4.938 1 98.94 176 LEU B CA 1
ATOM 3642 C C . LEU B 1 176 ? 6.875 -13.203 -4.703 1 98.94 176 LEU B C 1
ATOM 3644 O O . LEU B 1 176 ? 6.441 -13.914 -3.795 1 98.94 176 LEU B O 1
ATOM 3648 N N . THR B 1 177 ? 6.066 -12.523 -5.535 1 98.94 177 THR B N 1
ATOM 3649 C CA . THR B 1 177 ? 4.621 -12.523 -5.328 1 98.94 177 THR B CA 1
ATOM 3650 C C . THR B 1 177 ? 3.896 -13.023 -6.574 1 98.94 177 THR B C 1
ATOM 3652 O O . THR B 1 177 ? 3.307 -12.227 -7.312 1 98.94 177 THR B O 1
ATOM 3655 N N . PRO B 1 178 ? 3.93 -14.344 -6.824 1 98.94 178 PRO B N 1
ATOM 3656 C CA . PRO B 1 178 ? 2.977 -14.844 -7.816 1 98.94 178 PRO B CA 1
ATOM 3657 C C . PRO B 1 178 ? 1.523 -14.641 -7.395 1 98.94 178 PRO B C 1
ATOM 3659 O O . PRO B 1 178 ? 1.181 -14.836 -6.227 1 98.94 178 PRO B O 1
ATOM 3662 N N . SER B 1 179 ? 0.705 -14.227 -8.344 1 98.88 179 SER B N 1
ATOM 3663 C CA . SER B 1 179 ? -0.64 -13.82 -7.945 1 98.88 179 SER B CA 1
ATOM 3664 C C . SER B 1 179 ? -1.671 -14.219 -8.992 1 98.88 179 SER B C 1
ATOM 3666 O O . SER B 1 179 ? -1.404 -14.148 -10.195 1 98.88 179 SER B O 1
ATOM 3668 N N . ALA B 1 180 ? -2.768 -14.688 -8.57 1 98.31 180 ALA B N 1
ATOM 3669 C CA . ALA B 1 180 ? -3.992 -14.875 -9.352 1 98.31 180 ALA B CA 1
ATOM 3670 C C . ALA B 1 180 ? -5.172 -14.172 -8.695 1 98.31 180 ALA B C 1
ATOM 3672 O O . ALA B 1 180 ? -5.734 -14.664 -7.711 1 98.31 180 ALA B O 1
ATOM 3673 N N . THR B 1 181 ? -5.57 -13.039 -9.203 1 97.88 181 THR B N 1
ATOM 3674 C CA . THR B 1 181 ? -6.68 -12.242 -8.68 1 97.88 181 THR B CA 1
ATOM 3675 C C . THR B 1 181 ? -7.855 -12.266 -9.656 1 97.88 181 THR B C 1
ATOM 3677 O O . THR B 1 181 ? -7.684 -12.031 -10.852 1 97.88 181 THR B O 1
ATOM 3680 N N . PHE B 1 182 ? -9.008 -12.453 -9.125 1 94.25 182 PHE B N 1
ATOM 3681 C CA . PHE B 1 182 ? -10.141 -12.812 -9.969 1 94.25 182 PHE B CA 1
ATOM 3682 C C . PHE B 1 182 ? -10.883 -11.57 -10.445 1 94.25 182 PHE B C 1
ATOM 3684 O O . PHE B 1 182 ? -11.688 -11.641 -11.375 1 94.25 182 PHE B O 1
ATOM 3691 N N . THR B 1 183 ? -10.727 -10.438 -9.844 1 95.5 183 THR B N 1
ATOM 3692 C CA . THR B 1 183 ? -11.328 -9.164 -10.211 1 95.5 183 THR B CA 1
ATOM 3693 C C . THR B 1 183 ? -10.289 -8.047 -10.234 1 95.5 183 THR B C 1
ATOM 3695 O O . THR B 1 183 ? -9.156 -8.242 -9.773 1 95.5 183 THR B O 1
ATOM 3698 N N . GLU B 1 184 ? -10.664 -6.949 -10.891 1 97.81 184 GLU B N 1
ATOM 3699 C CA . GLU B 1 184 ? -9.781 -5.789 -10.844 1 97.81 184 GLU B CA 1
ATOM 3700 C C . GLU B 1 184 ? -9.57 -5.312 -9.406 1 97.81 184 GLU B C 1
ATOM 3702 O O . GLU B 1 184 ? -8.461 -4.918 -9.031 1 97.81 184 GLU B O 1
ATOM 3707 N N . GLN B 1 185 ? -10.656 -5.363 -8.539 1 98 185 GLN B N 1
ATOM 3708 C CA . GLN B 1 185 ? -10.523 -5.023 -7.129 1 98 185 GLN B CA 1
ATOM 3709 C C . GLN B 1 185 ? -9.492 -5.91 -6.445 1 98 185 GLN B C 1
ATOM 3711 O O . GLN B 1 185 ? -8.672 -5.43 -5.66 1 98 185 GLN B O 1
ATOM 3716 N N . GLY B 1 186 ? -9.578 -7.211 -6.809 1 97.94 186 GLY B N 1
ATOM 3717 C CA . GLY B 1 186 ? -8.602 -8.133 -6.246 1 97.94 186 GLY B CA 1
ATOM 3718 C C . GLY B 1 186 ? -7.176 -7.797 -6.633 1 97.94 186 GLY B C 1
ATOM 3719 O O . GLY B 1 186 ? -6.27 -7.859 -5.797 1 97.94 186 GLY B O 1
ATOM 3720 N N . PHE B 1 187 ? -7.031 -7.438 -7.891 1 98.75 187 PHE B N 1
ATOM 3721 C CA . PHE B 1 187 ? -5.719 -7.023 -8.367 1 98.75 187 PHE B CA 1
ATOM 3722 C C . PHE B 1 187 ? -5.203 -5.828 -7.574 1 98.75 187 PHE B C 1
ATOM 3724 O O . PHE B 1 187 ? -4.059 -5.832 -7.109 1 98.75 187 PHE B O 1
ATOM 3731 N N . TRP B 1 188 ? -5.973 -4.844 -7.371 1 98.81 188 TRP B N 1
ATOM 3732 C CA . TRP B 1 188 ? -5.531 -3.619 -6.711 1 98.81 188 TRP B CA 1
ATOM 3733 C C . TRP B 1 188 ? -5.266 -3.863 -5.23 1 98.81 188 TRP B C 1
ATOM 3735 O O . TRP B 1 188 ? -4.367 -3.25 -4.645 1 98.81 188 TRP B O 1
ATOM 3745 N N . ARG B 1 189 ? -5.98 -4.789 -4.539 1 98.56 189 ARG B N 1
ATOM 3746 C CA . ARG B 1 189 ? -5.629 -5.152 -3.172 1 98.56 189 ARG B CA 1
ATOM 3747 C C . ARG B 1 189 ? -4.18 -5.629 -3.086 1 98.56 189 ARG B C 1
ATOM 3749 O O . ARG B 1 189 ? -3.396 -5.105 -2.291 1 98.56 189 ARG B O 1
ATOM 3756 N N . VAL B 1 190 ? -3.871 -6.504 -3.967 1 98.88 190 VAL B N 1
ATOM 3757 C CA . VAL B 1 190 ? -2.537 -7.09 -3.92 1 98.88 190 VAL B CA 1
ATOM 3758 C C . VAL B 1 190 ? -1.499 -6.047 -4.328 1 98.88 190 VAL B C 1
ATOM 3760 O O . VAL B 1 190 ? -0.483 -5.875 -3.648 1 98.88 190 VAL B O 1
ATOM 3763 N N . ARG B 1 191 ? -1.775 -5.309 -5.398 1 98.94 191 ARG B N 1
ATOM 3764 C CA . ARG B 1 191 ? -0.832 -4.34 -5.945 1 98.94 191 ARG B CA 1
ATOM 3765 C C . ARG B 1 191 ? -0.511 -3.252 -4.926 1 98.94 191 ARG B C 1
ATOM 3767 O O . ARG B 1 191 ? 0.658 -2.936 -4.695 1 98.94 191 ARG B O 1
ATOM 3774 N N . HIS B 1 192 ? -1.553 -2.672 -4.32 1 98.88 192 HIS B N 1
ATOM 3775 C CA . HIS B 1 192 ? -1.339 -1.642 -3.309 1 98.88 192 HIS B CA 1
ATOM 3776 C C . HIS B 1 192 ? -0.487 -2.168 -2.158 1 98.88 192 HIS B C 1
ATOM 3778 O O . HIS B 1 192 ? 0.432 -1.485 -1.697 1 98.88 192 HIS B O 1
ATOM 3784 N N . CYS B 1 193 ? -0.806 -3.33 -1.738 1 98.88 193 CYS B N 1
ATOM 3785 C CA . CYS B 1 193 ? -0.074 -3.906 -0.617 1 98.88 193 CYS B CA 1
ATOM 3786 C C . CYS B 1 193 ? 1.372 -4.195 -1.001 1 98.88 193 CYS B C 1
ATOM 3788 O O . CYS B 1 193 ? 2.285 -3.977 -0.203 1 98.88 193 CYS B O 1
ATOM 3790 N N . CYS B 1 194 ? 1.581 -4.691 -2.217 1 98.94 194 CYS B N 1
ATOM 3791 C CA . CYS B 1 194 ? 2.941 -4.934 -2.686 1 98.94 194 CYS B CA 1
ATOM 3792 C C . CYS B 1 194 ? 3.773 -3.66 -2.631 1 98.94 194 CYS B C 1
ATOM 3794 O O . CYS B 1 194 ? 4.922 -3.682 -2.188 1 98.94 194 CYS B O 1
ATOM 3796 N N . HIS B 1 195 ? 3.195 -2.566 -3.109 1 98.94 195 HIS B N 1
ATOM 3797 C CA . HIS B 1 195 ? 3.898 -1.29 -3.039 1 98.94 195 HIS B CA 1
ATOM 3798 C C . HIS B 1 195 ? 4.273 -0.945 -1.601 1 98.94 195 HIS B C 1
ATOM 3800 O O . HIS B 1 195 ? 5.406 -0.538 -1.329 1 98.94 195 HIS B O 1
ATOM 3806 N N . ALA B 1 196 ? 3.322 -1.097 -0.728 1 98.88 196 ALA B N 1
ATOM 3807 C CA . ALA B 1 196 ? 3.551 -0.746 0.671 1 98.88 196 ALA B CA 1
ATOM 3808 C C . ALA B 1 196 ? 4.645 -1.617 1.284 1 98.88 196 ALA B C 1
ATOM 3810 O O . ALA B 1 196 ? 5.461 -1.136 2.072 1 98.88 196 ALA B O 1
ATOM 3811 N N . ARG B 1 197 ? 4.637 -2.941 0.919 1 98.81 197 ARG B N 1
ATOM 3812 C CA . ARG B 1 197 ? 5.684 -3.824 1.425 1 98.81 197 ARG B CA 1
ATOM 3813 C C . ARG B 1 197 ? 7.066 -3.312 1.036 1 98.81 197 ARG B C 1
ATOM 3815 O O . ARG B 1 197 ? 8 -3.355 1.842 1 98.81 197 ARG B O 1
ATOM 3822 N N . CYS B 1 198 ? 7.191 -2.859 -0.195 1 98.81 198 CYS B N 1
ATOM 3823 C CA . CYS B 1 198 ? 8.469 -2.34 -0.667 1 98.81 198 CYS B CA 1
ATOM 3824 C C . CYS B 1 198 ? 8.898 -1.127 0.149 1 98.81 198 CYS B C 1
ATOM 3826 O O . CYS B 1 198 ? 10.086 -0.969 0.458 1 98.81 198 CYS B O 1
ATOM 3828 N N . ILE B 1 199 ? 7.969 -0.308 0.487 1 98.5 199 ILE B N 1
ATOM 3829 C CA . ILE B 1 199 ? 8.234 0.968 1.142 1 98.5 199 ILE B CA 1
ATOM 3830 C C . ILE B 1 199 ? 8.531 0.737 2.621 1 98.5 199 ILE B C 1
ATOM 3832 O O . ILE B 1 199 ? 9.594 1.123 3.117 1 98.5 199 ILE B O 1
ATOM 3836 N N . GLU B 1 200 ? 7.66 0.033 3.332 1 97.94 200 GLU B N 1
ATOM 3837 C CA . GLU B 1 200 ? 7.727 -0.079 4.785 1 97.94 200 GLU B CA 1
ATOM 3838 C C . GLU B 1 200 ? 8.875 -0.986 5.219 1 97.94 200 GLU B C 1
ATOM 3840 O O . GLU B 1 200 ? 9.375 -0.868 6.34 1 97.94 200 GLU B O 1
ATOM 3845 N N . ASN B 1 201 ? 9.312 -1.861 4.309 1 98.06 201 ASN B N 1
ATOM 3846 C CA . ASN B 1 201 ? 10.383 -2.799 4.637 1 98.06 201 ASN B CA 1
ATOM 3847 C C . ASN B 1 201 ? 11.656 -2.492 3.857 1 98.06 201 ASN B C 1
ATOM 3849 O O . ASN B 1 201 ? 12.695 -3.111 4.09 1 98.06 201 ASN B O 1
ATOM 3853 N N . GLN B 1 202 ? 11.539 -1.54 2.922 1 97.75 202 GLN B N 1
ATOM 3854 C CA . GLN B 1 202 ? 12.633 -1.194 2.014 1 97.75 202 GLN B CA 1
ATOM 3855 C C . GLN B 1 202 ? 13.234 -2.443 1.375 1 97.75 202 GLN B C 1
ATOM 3857 O O . GLN B 1 202 ? 14.422 -2.723 1.546 1 97.75 202 GLN B O 1
ATOM 3862 N N . ILE B 1 203 ? 12.477 -3.078 0.617 1 98.5 203 ILE B N 1
ATOM 3863 C CA . ILE B 1 203 ? 12.836 -4.27 -0.145 1 98.5 203 ILE B CA 1
ATOM 3864 C C . ILE B 1 203 ? 12.312 -4.145 -1.575 1 98.5 203 ILE B C 1
ATOM 3866 O O . ILE B 1 203 ? 11.523 -3.244 -1.879 1 98.5 203 ILE B O 1
ATOM 3870 N N . TYR B 1 204 ? 12.797 -5.039 -2.488 1 98.88 204 TYR B N 1
ATOM 3871 C CA . TYR B 1 204 ? 12.227 -5.188 -3.822 1 98.88 204 TYR B CA 1
ATOM 3872 C C . TYR B 1 204 ? 11.117 -6.234 -3.824 1 98.88 204 TYR B C 1
ATOM 3874 O O . TYR B 1 204 ? 11.078 -7.113 -2.959 1 98.88 204 TYR B O 1
ATOM 3882 N N . LEU B 1 205 ? 10.242 -6.133 -4.727 1 98.94 205 LEU B N 1
ATOM 3883 C CA . LEU B 1 205 ? 9.172 -7.109 -4.867 1 98.94 205 LEU B CA 1
ATOM 3884 C C . LEU B 1 205 ? 8.812 -7.309 -6.336 1 98.94 205 LEU B C 1
ATOM 3886 O O . LEU B 1 205 ? 8.766 -6.348 -7.105 1 98.94 205 LEU B O 1
ATOM 3890 N N . VAL B 1 206 ? 8.617 -8.523 -6.777 1 98.94 206 VAL B N 1
ATOM 3891 C CA . VAL B 1 206 ? 8.094 -8.805 -8.109 1 98.94 206 VAL B CA 1
ATOM 3892 C C . VAL B 1 206 ? 6.688 -9.391 -7.996 1 98.94 206 VAL B C 1
ATOM 3894 O O . VAL B 1 206 ? 6.473 -10.391 -7.312 1 98.94 206 VAL B O 1
ATOM 3897 N N . HIS B 1 207 ? 5.746 -8.688 -8.547 1 98.94 207 HIS B N 1
ATOM 3898 C CA . HIS B 1 207 ? 4.344 -9.086 -8.625 1 98.94 207 HIS B CA 1
ATOM 3899 C C . HIS B 1 207 ? 4.02 -9.695 -9.984 1 98.94 207 HIS B C 1
ATOM 3901 O O . HIS B 1 207 ? 3.934 -8.977 -10.984 1 98.94 207 HIS B O 1
ATOM 3907 N N . CYS B 1 208 ? 3.902 -10.984 -10.039 1 98.94 208 CYS B N 1
ATOM 3908 C CA . CYS B 1 208 ? 3.621 -11.68 -11.297 1 98.94 208 CYS B CA 1
ATOM 3909 C C . CYS B 1 208 ? 2.172 -12.148 -11.344 1 98.94 208 CYS B C 1
ATOM 3911 O O . CYS B 1 208 ? 1.767 -13.016 -10.562 1 98.94 208 CYS B O 1
ATOM 3913 N N . CYS B 1 209 ? 1.416 -11.703 -12.328 1 98.94 209 CYS B N 1
ATOM 3914 C CA . CYS B 1 209 ? -0.038 -11.812 -12.289 1 98.94 209 CYS B CA 1
ATOM 3915 C C . CYS B 1 209 ? -0.542 -12.773 -13.352 1 98.94 209 CYS B C 1
ATOM 3917 O O . CYS B 1 209 ? 0.003 -12.828 -14.453 1 98.94 209 CYS B O 1
ATOM 3919 N N . LEU B 1 210 ? -1.59 -13.445 -12.992 1 98.88 210 LEU B N 1
ATOM 3920 C CA . LEU B 1 210 ? -2.314 -14.328 -13.898 1 98.88 210 LEU B CA 1
ATOM 3921 C C . LEU B 1 210 ? -3.455 -13.578 -14.586 1 98.88 210 LEU B C 1
ATOM 3923 O O . LEU B 1 210 ? -4.176 -12.812 -13.938 1 98.88 210 LEU B O 1
ATOM 3927 N N . GLY B 1 211 ? -3.562 -13.727 -15.867 1 98.62 211 GLY B N 1
ATOM 3928 C CA . GLY B 1 211 ? -4.699 -13.203 -16.609 1 98.62 211 GLY B CA 1
ATOM 3929 C C . GLY B 1 211 ? -5.465 -14.281 -17.359 1 98.62 211 GLY B C 1
ATOM 3930 O O . GLY B 1 211 ? -5.102 -15.453 -17.312 1 98.62 211 GLY B O 1
ATOM 3931 N N . GLY B 1 212 ? -6.586 -13.844 -17.984 1 97.5 212 GLY B N 1
ATOM 3932 C CA . GLY B 1 212 ? -7.395 -14.75 -18.781 1 97.5 212 GLY B CA 1
ATOM 3933 C C . GLY B 1 212 ? -8.82 -14.883 -18.281 1 97.5 212 GLY B C 1
ATOM 3934 O O . GLY B 1 212 ? -9.117 -14.508 -17.141 1 97.5 212 GLY B O 1
ATOM 3935 N N . ASN B 1 213 ? -9.648 -15.336 -19.172 1 95.31 213 ASN B N 1
ATOM 3936 C CA . ASN B 1 213 ? -11.039 -15.648 -18.859 1 95.31 213 ASN B CA 1
ATOM 3937 C C . ASN B 1 213 ? -11.469 -16.969 -19.484 1 95.31 213 ASN B C 1
ATOM 3939 O O . ASN B 1 213 ? -12.289 -16.984 -20.406 1 95.31 213 ASN B O 1
ATOM 3943 N N . PRO B 1 214 ? -10.977 -18.047 -18.938 1 91.12 214 PRO B N 1
ATOM 3944 C CA . PRO B 1 214 ? -11.219 -19.344 -19.594 1 91.12 214 PRO B CA 1
ATOM 3945 C C . PRO B 1 214 ? -12.672 -19.797 -19.484 1 91.12 214 PRO B C 1
ATOM 3947 O O . PRO B 1 214 ? -13.141 -20.594 -20.312 1 91.12 214 PRO B O 1
ATOM 3950 N N . GLY B 1 215 ? -13.352 -19.344 -18.453 1 88.75 215 GLY B N 1
ATOM 3951 C CA . GLY B 1 215 ? -14.758 -19.703 -18.312 1 88.75 215 GLY B CA 1
ATOM 3952 C C . GLY B 1 215 ? -14.969 -20.984 -17.547 1 88.75 215 GLY B C 1
ATOM 3953 O O . GLY B 1 215 ? -14.016 -21.625 -17.094 1 88.75 215 GLY B O 1
ATOM 3954 N N . GLY B 1 216 ? -16.406 -21.312 -17.391 1 87.31 216 GLY B N 1
ATOM 3955 C CA . GLY B 1 216 ? -16.75 -22.484 -16.594 1 87.31 216 GLY B CA 1
ATOM 3956 C C . GLY B 1 216 ? -16.438 -22.312 -15.117 1 87.31 216 GLY B C 1
ATOM 3957 O O . GLY B 1 216 ? -16.812 -21.297 -14.516 1 87.31 216 GLY B O 1
ATOM 3958 N N . PRO B 1 217 ? -15.789 -23.516 -14.633 1 88.06 217 PRO B N 1
ATOM 3959 C CA . PRO B 1 217 ? -15.547 -23.312 -13.195 1 88.06 217 PRO B CA 1
ATOM 3960 C C . PRO B 1 217 ? -14.297 -22.484 -12.922 1 88.06 217 PRO B C 1
ATOM 3962 O O . PRO B 1 217 ? -14.047 -22.094 -11.781 1 88.06 217 PRO B O 1
ATOM 3965 N N . LEU B 1 218 ? -13.461 -22.281 -14.031 1 91.38 218 LEU B N 1
ATOM 3966 C CA . LEU B 1 218 ? -12.234 -21.516 -13.844 1 91.38 218 LEU B CA 1
ATOM 3967 C C . LEU B 1 218 ? -12.531 -20.016 -13.758 1 91.38 218 LEU B C 1
ATOM 3969 O O . LEU B 1 218 ? -13.203 -19.469 -14.633 1 91.38 218 LEU B O 1
ATOM 3973 N N . PRO B 1 219 ? -12.07 -19.516 -12.734 1 88.5 219 PRO B N 1
ATOM 3974 C CA . PRO B 1 219 ? -12.352 -18.094 -12.57 1 88.5 219 PRO B CA 1
ATOM 3975 C C . PRO B 1 219 ? -11.57 -17.219 -13.555 1 88.5 219 PRO B C 1
ATOM 3977 O O . PRO B 1 219 ? -10.492 -17.609 -14.008 1 88.5 219 PRO B O 1
ATOM 3980 N N . GLY B 1 220 ? -12.219 -16.078 -13.938 1 93.94 220 GLY B N 1
ATOM 3981 C CA . GLY B 1 220 ? -11.438 -15.062 -14.625 1 93.94 220 GLY B CA 1
ATOM 3982 C C . GLY B 1 220 ? -10.383 -14.422 -13.734 1 93.94 220 GLY B C 1
ATOM 3983 O O . GLY B 1 220 ? -10.492 -14.461 -12.508 1 93.94 220 GLY B O 1
ATOM 3984 N N . CYS B 1 221 ? -9.32 -13.844 -14.383 1 97.38 221 CYS B N 1
ATOM 3985 C CA . CYS B 1 221 ? -8.266 -13.172 -13.633 1 97.38 221 CYS B CA 1
ATOM 3986 C C . CYS B 1 221 ? -7.953 -11.805 -14.242 1 97.38 221 CYS B C 1
ATOM 3988 O O . CYS B 1 221 ? -8.258 -11.555 -15.406 1 97.38 221 CYS B O 1
ATOM 3990 N N . TRP B 1 222 ? -7.473 -10.906 -13.492 1 98.19 222 TRP B N 1
ATOM 3991 C CA . TRP B 1 222 ? -7.039 -9.57 -13.867 1 98.19 222 TRP B CA 1
ATOM 3992 C C . TRP B 1 222 ? -5.547 -9.391 -13.625 1 98.19 222 TRP B C 1
ATOM 3994 O O . TRP B 1 222 ? -5.055 -9.633 -12.523 1 98.19 222 TRP B O 1
ATOM 4004 N N . ALA B 1 223 ? -4.777 -8.953 -14.727 1 98.75 223 ALA B N 1
ATOM 4005 C CA . ALA B 1 223 ? -3.326 -9.055 -14.617 1 98.75 223 ALA B CA 1
ATOM 4006 C C . ALA B 1 223 ? -2.648 -7.754 -15.031 1 98.75 223 ALA B C 1
ATOM 4008 O O . ALA B 1 223 ? -3.021 -7.145 -16.031 1 98.75 223 ALA B O 1
ATOM 4009 N N . ARG B 1 224 ? -1.737 -7.328 -14.328 1 98.88 224 ARG B N 1
ATOM 4010 C CA . ARG B 1 224 ? -0.757 -6.293 -14.641 1 98.88 224 ARG B CA 1
ATOM 4011 C C . ARG B 1 224 ? 0.512 -6.473 -13.812 1 98.88 224 ARG B C 1
ATOM 4013 O O . ARG B 1 224 ? 0.699 -5.793 -12.805 1 98.88 224 ARG B O 1
ATOM 4020 N N . SER B 1 225 ? 1.382 -7.352 -14.203 1 98.94 225 SER B N 1
ATOM 4021 C CA . SER B 1 225 ? 2.594 -7.711 -13.477 1 98.94 225 SER B CA 1
ATOM 4022 C C . SER B 1 225 ? 3.533 -6.516 -13.336 1 98.94 225 SER B C 1
ATOM 4024 O O . SER B 1 225 ? 3.484 -5.59 -14.148 1 98.94 225 SER B O 1
ATOM 4026 N N . SER B 1 226 ? 4.336 -6.559 -12.297 1 98.94 226 SER B N 1
ATOM 4027 C CA . SER B 1 226 ? 5.23 -5.434 -12.07 1 98.94 226 SER B CA 1
ATOM 4028 C C . SER B 1 226 ? 6.457 -5.852 -11.266 1 98.94 226 SER B C 1
ATOM 4030 O O . SER B 1 226 ? 6.438 -6.883 -10.586 1 98.94 226 SER B O 1
ATOM 4032 N N . ILE B 1 227 ? 7.527 -5.148 -11.43 1 98.94 227 ILE B N 1
ATOM 4033 C CA . ILE B 1 227 ? 8.703 -5.152 -10.57 1 98.94 227 ILE B CA 1
ATOM 4034 C C . ILE B 1 227 ? 8.781 -3.838 -9.797 1 98.94 227 ILE B C 1
ATOM 4036 O O . ILE B 1 227 ? 8.766 -2.758 -10.391 1 98.94 227 ILE B O 1
ATOM 4040 N N . LEU B 1 228 ? 8.859 -3.943 -8.492 1 98.94 228 LEU B N 1
ATOM 4041 C CA . LEU B 1 228 ? 8.648 -2.777 -7.645 1 98.94 228 LEU B CA 1
ATOM 4042 C C . LEU B 1 228 ? 9.867 -2.531 -6.758 1 98.94 228 LEU B C 1
ATOM 4044 O O . LEU B 1 228 ? 10.57 -3.475 -6.379 1 98.94 228 LEU B O 1
ATOM 4048 N N . SER B 1 229 ? 10.125 -1.307 -6.461 1 98.75 229 SER B N 1
ATOM 4049 C CA . SER B 1 229 ? 11.148 -0.83 -5.531 1 98.75 229 SER B CA 1
ATOM 4050 C C . SER B 1 229 ? 10.539 0.048 -4.445 1 98.75 229 SER B C 1
ATOM 4052 O O . SER B 1 229 ? 9.359 0.405 -4.516 1 98.75 229 SER B O 1
ATOM 4054 N N . PRO B 1 230 ? 11.289 0.35 -3.434 1 97.94 230 PRO B N 1
ATOM 4055 C CA . PRO B 1 230 ? 10.852 1.467 -2.594 1 97.94 230 PRO B CA 1
ATOM 4056 C C . PRO B 1 230 ? 10.68 2.764 -3.381 1 97.94 230 PRO B C 1
ATOM 4058 O O . PRO B 1 230 ? 11.078 2.842 -4.547 1 97.94 230 PRO B O 1
ATOM 4061 N N . CYS B 1 231 ? 9.961 3.725 -2.832 1 97.69 231 CYS B N 1
ATOM 4062 C CA . CYS B 1 231 ? 9.805 5.043 -3.438 1 97.69 231 CYS B CA 1
ATOM 4063 C C . CYS B 1 231 ? 10.805 6.031 -2.859 1 97.69 231 CYS B C 1
ATOM 4065 O O . CYS B 1 231 ? 10.625 6.531 -1.749 1 97.69 231 CYS B O 1
ATOM 4067 N N . ASP B 1 232 ? 11.805 6.301 -3.486 1 96.12 232 ASP B N 1
ATOM 4068 C CA . ASP B 1 232 ? 12.805 7.301 -3.129 1 96.12 232 ASP B CA 1
ATOM 4069 C C . ASP B 1 232 ? 13.484 7.871 -4.375 1 96.12 232 ASP B C 1
ATOM 4071 O O . ASP B 1 232 ? 13.312 7.344 -5.477 1 96.12 232 ASP B O 1
ATOM 4075 N N . VAL B 1 233 ? 14.234 8.891 -4.215 1 92.25 233 VAL B N 1
ATOM 4076 C CA . VAL B 1 233 ? 14.758 9.664 -5.332 1 92.25 233 VAL B CA 1
ATOM 4077 C C . VAL B 1 233 ? 15.773 8.836 -6.109 1 92.25 233 VAL B C 1
ATOM 4079 O O . VAL B 1 233 ? 16.047 9.109 -7.285 1 92.25 233 VAL B O 1
ATOM 4082 N N . VAL B 1 234 ? 16.344 7.836 -5.504 1 94.75 234 VAL B N 1
ATOM 4083 C CA . VAL B 1 234 ? 17.375 7.043 -6.164 1 94.75 234 VAL B CA 1
ATOM 4084 C C . VAL B 1 234 ? 16.734 6.152 -7.23 1 94.75 234 VAL B C 1
ATOM 4086 O O . VAL B 1 234 ? 17.406 5.699 -8.156 1 94.75 234 VAL B O 1
ATOM 4089 N N . TRP B 1 235 ? 15.477 5.855 -7.125 1 95.94 235 TRP B N 1
ATOM 4090 C CA . TRP B 1 235 ? 14.75 5.125 -8.156 1 95.94 235 TRP B CA 1
ATOM 4091 C C . TRP B 1 235 ? 14.031 6.086 -9.102 1 95.94 235 TRP B C 1
ATOM 4093 O O . TRP B 1 235 ? 13.406 7.051 -8.656 1 95.94 235 TRP B O 1
ATOM 4103 N N . LYS B 1 236 ? 14.062 5.852 -10.359 1 93.94 236 LYS B N 1
ATOM 4104 C CA . LYS B 1 236 ? 13.656 6.777 -11.414 1 93.94 236 LYS B CA 1
ATOM 4105 C C . LYS B 1 236 ? 12.156 7.039 -11.359 1 93.94 236 LYS B C 1
ATOM 4107 O O . LYS B 1 236 ? 11.711 8.188 -11.461 1 93.94 236 LYS B O 1
ATOM 4112 N N . ASN B 1 237 ? 11.398 6.012 -11.32 1 97.69 237 ASN B N 1
ATOM 4113 C CA . ASN B 1 237 ? 9.945 6.164 -11.273 1 97.69 237 ASN B CA 1
ATOM 4114 C C . ASN B 1 237 ? 9.469 6.531 -9.875 1 97.69 237 ASN B C 1
ATOM 4116 O O . ASN B 1 237 ? 9.672 5.777 -8.922 1 97.69 237 ASN B O 1
ATOM 4120 N N . PRO B 1 238 ? 8.789 7.684 -9.68 1 98 238 PRO B N 1
ATOM 4121 C CA . PRO B 1 238 ? 8.414 8.141 -8.336 1 98 238 PRO B CA 1
ATOM 4122 C C . PRO B 1 238 ? 7.473 7.164 -7.629 1 98 238 PRO B C 1
ATOM 4124 O O . PRO B 1 238 ? 7.395 7.164 -6.398 1 98 238 PRO B O 1
ATOM 4127 N N . GLN B 1 239 ? 6.781 6.344 -8.383 1 98.56 239 GLN B N 1
ATOM 4128 C CA . GLN B 1 239 ? 5.816 5.418 -7.797 1 98.56 239 GLN B CA 1
ATOM 4129 C C . GLN B 1 239 ? 6.496 4.125 -7.359 1 98.56 239 GLN B C 1
ATOM 4131 O O . GLN B 1 239 ? 5.836 3.209 -6.859 1 98.56 239 GLN B O 1
ATOM 4136 N N . GLY B 1 240 ? 7.777 3.973 -7.586 1 98.69 240 GLY B N 1
ATOM 4137 C CA . GLY B 1 240 ? 8.5 2.764 -7.215 1 98.69 240 GLY B CA 1
ATOM 4138 C C . GLY B 1 240 ? 8.281 1.619 -8.188 1 98.69 240 GLY B C 1
ATOM 4139 O O . GLY B 1 240 ? 8.25 0.454 -7.785 1 98.69 240 GLY B O 1
ATOM 4140 N N . ILE B 1 241 ? 8.055 1.976 -9.477 1 98.88 241 ILE B N 1
ATOM 4141 C CA . ILE B 1 241 ? 7.84 0.954 -10.5 1 98.88 241 ILE B CA 1
ATOM 4142 C C . ILE B 1 241 ? 9.078 0.845 -11.383 1 98.88 241 ILE B C 1
ATOM 4144 O O . ILE B 1 241 ? 9.461 1.809 -12.055 1 98.88 241 ILE B O 1
ATOM 4148 N N . ILE B 1 242 ? 9.703 -0.284 -11.305 1 98.75 242 ILE B N 1
ATOM 4149 C CA . ILE B 1 242 ? 10.875 -0.537 -12.133 1 98.75 242 ILE B CA 1
ATOM 4150 C C . ILE B 1 242 ? 10.43 -0.978 -13.523 1 98.75 242 ILE B C 1
ATOM 4152 O O . ILE B 1 242 ? 10.992 -0.533 -14.531 1 98.75 242 ILE B O 1
ATOM 4156 N N . ALA B 1 243 ? 9.453 -1.855 -13.617 1 98.75 243 ALA B N 1
ATOM 4157 C CA . ALA B 1 243 ? 8.852 -2.338 -14.859 1 98.75 243 ALA B CA 1
ATOM 4158 C C . ALA B 1 243 ? 7.391 -2.738 -14.641 1 98.75 243 ALA B C 1
ATOM 4160 O O . ALA B 1 243 ? 7.012 -3.152 -13.547 1 98.75 243 ALA B O 1
ATOM 4161 N N . GLU B 1 244 ? 6.602 -2.664 -15.633 1 98.81 244 GLU B N 1
ATOM 4162 C CA . GLU B 1 244 ? 5.191 -3.014 -15.523 1 98.81 244 GLU B CA 1
ATOM 4163 C C . GLU B 1 244 ? 4.648 -3.533 -16.859 1 98.81 244 GLU B C 1
ATOM 4165 O O . GLU B 1 244 ? 5 -3.016 -17.922 1 98.81 244 GLU B O 1
ATOM 4170 N N . ALA B 1 245 ? 3.76 -4.465 -16.75 1 98.88 245 ALA B N 1
ATOM 4171 C CA . ALA B 1 245 ? 3.201 -5.109 -17.938 1 98.88 245 ALA B CA 1
ATOM 4172 C C . ALA B 1 245 ? 1.954 -4.379 -18.422 1 98.88 245 ALA B C 1
ATOM 4174 O O . ALA B 1 245 ? 1.405 -3.535 -17.703 1 98.88 245 ALA B O 1
ATOM 4175 N N . HIS B 1 246 ? 1.565 -4.734 -19.703 1 98.5 246 HIS B N 1
ATOM 4176 C CA . HIS B 1 246 ? 0.265 -4.293 -20.203 1 98.5 246 HIS B CA 1
ATOM 4177 C C . HIS B 1 246 ? -0.868 -5.051 -19.516 1 98.5 246 HIS B C 1
ATOM 4179 O O . HIS B 1 246 ? -0.739 -6.242 -19.234 1 98.5 246 HIS B O 1
ATOM 4185 N N . VAL B 1 247 ? -1.913 -4.355 -19.328 1 98.69 247 VAL B N 1
ATOM 4186 C CA . VAL B 1 247 ? -3.057 -4.902 -18.609 1 98.69 247 VAL B CA 1
ATOM 4187 C C . VAL B 1 247 ? -3.662 -6.059 -19.406 1 98.69 247 VAL B C 1
ATOM 4189 O O . VAL B 1 247 ? -3.947 -5.922 -20.594 1 98.69 247 VAL B O 1
ATOM 4192 N N . ASN B 1 248 ? -3.773 -7.18 -18.812 1 98.62 248 ASN B N 1
ATOM 4193 C CA . ASN B 1 248 ? -4.535 -8.344 -19.25 1 98.62 248 ASN B CA 1
ATOM 4194 C C . ASN B 1 248 ? -4.059 -8.836 -20.609 1 98.62 248 ASN B C 1
ATOM 4196 O O . ASN B 1 248 ? -4.863 -9.281 -21.438 1 98.62 248 ASN B O 1
ATOM 4200 N N . GLN B 1 249 ? -2.795 -8.703 -20.844 1 98.38 249 GLN B N 1
ATOM 4201 C CA . GLN B 1 249 ? -2.135 -9.234 -22.031 1 98.38 249 GLN B CA 1
ATOM 4202 C C . GLN B 1 249 ? -0.94 -10.102 -21.656 1 98.38 249 GLN B C 1
ATOM 4204 O O . GLN B 1 249 ? -0.233 -9.812 -20.688 1 98.38 249 GLN B O 1
ATOM 4209 N N . GLU B 1 250 ? -0.846 -11.188 -22.422 1 98.38 250 GLU B N 1
ATOM 4210 C CA . GLU B 1 250 ? 0.395 -11.93 -22.219 1 98.38 250 GLU B CA 1
ATOM 4211 C C . GLU B 1 250 ? 1.612 -11.023 -22.391 1 98.38 250 GLU B C 1
ATOM 4213 O O . GLU B 1 250 ? 1.664 -10.211 -23.312 1 98.38 250 GLU B O 1
ATOM 4218 N N . ASP B 1 251 ? 2.498 -11.094 -21.484 1 98 251 ASP B N 1
ATOM 4219 C CA . ASP B 1 251 ? 3.604 -10.133 -21.469 1 98 251 ASP B CA 1
ATOM 4220 C C . ASP B 1 251 ? 4.758 -10.656 -20.609 1 98 251 ASP B C 1
ATOM 4222 O O . ASP B 1 251 ? 4.555 -11.508 -19.734 1 98 251 ASP B O 1
ATOM 4226 N N . VAL B 1 252 ? 5.98 -10.367 -20.984 1 98.81 252 VAL B N 1
ATOM 4227 C CA . VAL B 1 252 ? 7.145 -10.555 -20.141 1 98.81 252 VAL B CA 1
ATOM 4228 C C . VAL B 1 252 ? 7.805 -9.203 -19.859 1 98.81 252 VAL B C 1
ATOM 4230 O O . VAL B 1 252 ? 8.203 -8.5 -20.781 1 98.81 252 VAL B O 1
ATOM 4233 N N . ILE B 1 253 ? 7.852 -8.836 -18.625 1 98.88 253 ILE B N 1
ATOM 4234 C CA . ILE B 1 253 ? 8.562 -7.621 -18.25 1 98.88 253 ILE B CA 1
ATOM 4235 C C . ILE B 1 253 ? 9.852 -7.984 -17.531 1 98.88 253 ILE B C 1
ATOM 4237 O O . ILE B 1 253 ? 9.914 -8.992 -16.828 1 98.88 253 ILE B O 1
ATOM 4241 N N . SER B 1 254 ? 10.875 -7.152 -17.656 1 98.75 254 SER B N 1
ATOM 4242 C CA . SER B 1 254 ? 12.164 -7.371 -17 1 98.75 254 SER B CA 1
ATOM 4243 C C . SER B 1 254 ? 12.695 -6.09 -16.375 1 98.75 254 SER B C 1
ATOM 4245 O O . SER B 1 254 ? 12.336 -4.988 -16.797 1 98.75 254 SER B O 1
ATOM 4247 N N . GLY B 1 255 ? 13.438 -6.246 -15.336 1 97.94 255 GLY B N 1
ATOM 4248 C CA . GLY B 1 255 ? 14.062 -5.121 -14.656 1 97.94 255 GLY B CA 1
ATOM 4249 C C . GLY B 1 255 ? 15.312 -5.512 -13.883 1 97.94 255 GLY B C 1
ATOM 4250 O O . GLY B 1 255 ? 15.477 -6.676 -13.508 1 97.94 255 GLY B O 1
ATOM 4251 N N . GLU B 1 256 ? 16.141 -4.535 -13.703 1 97.5 256 GLU B N 1
ATOM 4252 C CA . GLU B 1 256 ? 17.359 -4.727 -12.922 1 97.5 256 GLU B CA 1
ATOM 4253 C C . GLU B 1 256 ? 17.141 -4.34 -11.461 1 97.5 256 GLU B C 1
ATOM 4255 O O . GLU B 1 256 ? 16.562 -3.291 -11.164 1 97.5 256 GLU B O 1
ATOM 4260 N N . ILE B 1 257 ? 17.594 -5.191 -10.609 1 97.75 257 ILE B N 1
ATOM 4261 C CA . ILE B 1 257 ? 17.578 -4.945 -9.172 1 97.75 257 ILE B CA 1
ATOM 4262 C C . ILE B 1 257 ? 19 -4.707 -8.672 1 97.75 257 ILE B C 1
ATOM 4264 O O . ILE B 1 257 ? 19.906 -5.484 -8.977 1 97.75 257 ILE B O 1
ATOM 4268 N N . ASN B 1 258 ? 19.219 -3.646 -8 1 97.44 258 ASN B N 1
ATOM 4269 C CA . ASN B 1 258 ? 20.5 -3.305 -7.406 1 97.44 258 ASN B CA 1
ATOM 4270 C C . ASN B 1 258 ? 20.438 -3.322 -5.883 1 97.44 258 ASN B C 1
ATOM 4272 O O . ASN B 1 258 ? 19.906 -2.389 -5.27 1 97.44 258 ASN B O 1
ATOM 4276 N N . LEU B 1 259 ? 21.031 -4.309 -5.293 1 97.88 259 LEU B N 1
ATOM 4277 C CA . LEU B 1 259 ? 20.906 -4.484 -3.85 1 97.88 259 LEU B CA 1
ATOM 4278 C C . LEU B 1 259 ? 21.766 -3.461 -3.111 1 97.88 259 LEU B C 1
ATOM 4280 O O . LEU B 1 259 ? 21.469 -3.102 -1.97 1 97.88 259 LEU B O 1
ATOM 4284 N N . ASP B 1 260 ? 22.828 -2.98 -3.758 1 97.5 260 ASP B N 1
ATOM 4285 C CA . ASP B 1 260 ? 23.625 -1.932 -3.129 1 97.5 260 ASP B CA 1
ATOM 4286 C C . ASP B 1 260 ? 22.797 -0.672 -2.896 1 97.5 260 ASP B C 1
ATOM 4288 O O . ASP B 1 260 ? 22.891 -0.048 -1.839 1 97.5 260 ASP B O 1
ATOM 4292 N N . VAL B 1 261 ? 22.031 -0.356 -3.885 1 96.56 261 VAL B N 1
ATOM 4293 C CA . VAL B 1 261 ? 21.156 0.809 -3.795 1 96.56 261 VAL B CA 1
ATOM 4294 C C . VAL B 1 261 ? 20.141 0.609 -2.67 1 96.56 261 VAL B C 1
ATOM 4296 O O . VAL B 1 261 ? 19.828 1.551 -1.94 1 96.56 261 VAL B O 1
ATOM 4299 N N . LEU B 1 262 ? 19.672 -0.566 -2.545 1 97 262 LEU B N 1
ATOM 4300 C CA . LEU B 1 262 ? 18.734 -0.891 -1.482 1 97 262 LEU B CA 1
ATOM 4301 C C . LEU B 1 262 ? 19.344 -0.631 -0.11 1 97 262 LEU B C 1
ATOM 4303 O O . LEU B 1 262 ? 18.734 0.028 0.733 1 97 262 LEU B O 1
ATOM 4307 N N . TYR B 1 263 ? 20.516 -1.144 0.139 1 96.69 263 TYR B N 1
ATOM 4308 C CA . TYR B 1 263 ? 21.156 -1.018 1.438 1 96.69 263 TYR B CA 1
ATOM 4309 C C . TYR B 1 263 ? 21.562 0.428 1.708 1 96.69 263 TYR B C 1
ATOM 4311 O O . TYR B 1 263 ? 21.484 0.896 2.846 1 96.69 263 TYR B O 1
ATOM 4319 N N . GLU B 1 264 ? 21.969 1.129 0.654 1 96.56 264 GLU B N 1
ATOM 4320 C CA . GLU B 1 264 ? 22.25 2.553 0.798 1 96.56 264 GLU B CA 1
ATOM 4321 C C . GLU B 1 264 ? 21 3.332 1.194 1 96.56 264 GLU B C 1
ATOM 4323 O O . GLU B 1 264 ? 21.062 4.234 2.029 1 96.56 264 GLU B O 1
ATOM 4328 N N . ASN B 1 265 ? 19.922 2.955 0.587 1 96.12 265 ASN B N 1
ATOM 4329 C CA . ASN B 1 265 ? 18.656 3.613 0.892 1 96.12 265 ASN B CA 1
ATOM 4330 C C . ASN B 1 265 ? 18.203 3.346 2.328 1 96.12 265 ASN B C 1
ATOM 4332 O O . ASN B 1 265 ? 17.641 4.223 2.984 1 96.12 265 ASN B O 1
ATOM 4336 N N . ARG B 1 266 ? 18.406 2.15 2.861 1 95.75 266 ARG B N 1
ATOM 4337 C CA . ARG B 1 266 ? 18.094 1.815 4.246 1 95.75 266 ARG B CA 1
ATOM 4338 C C . ARG B 1 266 ? 18.859 2.711 5.211 1 95.75 266 ARG B C 1
ATOM 4340 O O . ARG B 1 266 ? 18.344 3.082 6.27 1 95.75 266 ARG B O 1
ATOM 4347 N N . LEU B 1 267 ? 20.047 3.105 4.816 1 93.75 267 LEU B N 1
ATOM 4348 C CA . LEU B 1 267 ? 20.953 3.834 5.707 1 93.75 267 LEU B CA 1
ATOM 4349 C C . LEU B 1 267 ? 20.719 5.34 5.602 1 93.75 267 LEU B C 1
ATOM 4351 O O . LEU B 1 267 ? 20.766 6.051 6.609 1 93.75 267 LEU B O 1
ATOM 4355 N N . GLY B 1 268 ? 20.484 5.781 4.375 1 92.38 268 GLY B N 1
ATOM 4356 C CA . GLY B 1 268 ? 20.516 7.223 4.211 1 92.38 268 GLY B CA 1
ATOM 4357 C C . GLY B 1 268 ? 19.438 7.75 3.289 1 92.38 268 GLY B C 1
ATOM 4358 O O . GLY B 1 268 ? 19.516 8.875 2.801 1 92.38 268 GLY B O 1
ATOM 4359 N N . GLY B 1 269 ? 18.562 6.992 2.975 1 93.56 269 GLY B N 1
ATOM 4360 C CA . GLY B 1 269 ? 17.469 7.465 2.141 1 93.56 269 GLY B CA 1
ATOM 4361 C C . GLY B 1 269 ? 16.625 8.531 2.812 1 93.56 269 GLY B C 1
ATOM 4362 O O . GLY B 1 269 ? 16.859 8.883 3.967 1 93.56 269 GLY B O 1
ATOM 4363 N N . ALA B 1 270 ? 15.695 9.133 2.051 1 93.69 270 ALA B N 1
ATOM 4364 C CA . ALA B 1 270 ? 14.805 10.148 2.6 1 93.69 270 ALA B CA 1
ATOM 4365 C C . ALA B 1 270 ? 13.984 9.594 3.758 1 93.69 270 ALA B C 1
ATOM 4367 O O . ALA B 1 270 ? 13.781 10.281 4.766 1 93.69 270 ALA B O 1
ATOM 4368 N N . ALA B 1 271 ? 13.477 8.422 3.584 1 93.88 271 ALA B N 1
ATOM 4369 C CA . ALA B 1 271 ? 12.758 7.676 4.613 1 93.88 271 ALA B CA 1
ATOM 4370 C C . ALA B 1 271 ? 13.484 6.379 4.965 1 93.88 271 ALA B C 1
ATOM 4372 O O . ALA B 1 271 ? 13.797 5.578 4.078 1 93.88 271 ALA B O 1
ATOM 4373 N N . THR B 1 272 ? 13.703 6.184 6.258 1 94.75 272 THR B N 1
ATOM 4374 C CA . THR B 1 272 ? 14.414 4.988 6.695 1 94.75 272 THR B CA 1
ATOM 4375 C C . THR B 1 272 ? 13.492 4.078 7.504 1 94.75 272 THR B C 1
ATOM 4377 O O . THR B 1 272 ? 13.797 3.73 8.648 1 94.75 272 THR B O 1
ATOM 4380 N N . THR B 1 273 ? 12.469 3.664 6.816 1 95.06 273 THR B N 1
ATOM 4381 C CA . THR B 1 273 ? 11.391 2.916 7.461 1 95.06 273 THR B CA 1
ATOM 4382 C C . THR B 1 273 ? 11.914 1.592 8.016 1 95.06 273 THR B C 1
ATOM 4384 O O . THR B 1 273 ? 11.453 1.128 9.062 1 95.06 273 THR B O 1
ATOM 4387 N N . PHE B 1 274 ? 12.898 0.965 7.348 1 93.56 274 PHE B N 1
ATOM 4388 C CA . PHE B 1 274 ? 13.484 -0.294 7.789 1 93.56 274 PHE B CA 1
ATOM 4389 C C . PHE B 1 274 ? 13.969 -0.19 9.234 1 93.56 274 PHE B C 1
ATOM 4391 O O . PHE B 1 274 ? 13.758 -1.104 10.031 1 93.56 274 PHE B O 1
ATOM 4398 N N . LYS B 1 275 ? 14.516 0.914 9.531 1 91.62 275 LYS B N 1
ATOM 4399 C CA . LYS B 1 275 ? 15.086 1.149 10.852 1 91.62 275 LYS B CA 1
ATOM 4400 C C . LYS B 1 275 ? 14.047 1.717 11.812 1 91.62 275 LYS B C 1
ATOM 4402 O O . LYS B 1 275 ? 14.117 1.492 13.023 1 91.62 275 LYS B O 1
ATOM 4407 N N . ASP B 1 276 ? 13.078 2.422 11.32 1 91.69 276 ASP B N 1
ATOM 4408 C CA . ASP B 1 276 ? 12.211 3.252 12.148 1 91.69 276 ASP B CA 1
ATOM 4409 C C . ASP B 1 276 ? 11 2.457 12.641 1 91.69 276 ASP B C 1
ATOM 4411 O O . ASP B 1 276 ? 10.281 2.904 13.539 1 91.69 276 ASP B O 1
ATOM 4415 N N . ARG B 1 277 ? 10.828 1.273 12.086 1 86.81 277 ARG B N 1
ATOM 4416 C CA . ARG B 1 277 ? 9.711 0.459 12.555 1 86.81 277 ARG B CA 1
ATOM 4417 C C . ARG B 1 277 ? 9.922 0.021 14 1 86.81 277 ARG B C 1
ATOM 4419 O O . ARG B 1 277 ? 11.039 -0.309 14.398 1 86.81 277 ARG B O 1
ATOM 4426 N N . ARG B 1 278 ? 8.898 0.121 14.883 1 80.31 278 ARG B N 1
ATOM 4427 C CA . ARG B 1 278 ? 8.969 -0.305 16.281 1 80.31 278 ARG B CA 1
ATOM 4428 C C . ARG B 1 278 ? 7.574 -0.597 16.828 1 80.31 278 ARG B C 1
ATOM 4430 O O . ARG B 1 278 ? 6.578 -0.077 16.312 1 80.31 278 ARG B O 1
#

Solvent-accessible surface area (backbone atoms only — not comparable to full-atom values): 27427 Å² total; per-residue (Å²): 130,83,48,60,50,32,42,22,33,31,23,44,55,43,50,82,47,82,46,72,65,54,52,50,50,54,53,47,56,51,52,61,72,40,64,87,31,48,31,38,32,30,11,24,51,55,57,58,35,58,41,48,60,42,86,68,38,66,77,38,62,53,53,55,60,51,60,42,30,82,45,45,66,62,54,51,51,50,48,43,50,49,9,39,76,68,62,18,34,33,32,67,18,18,39,51,36,72,78,49,90,97,31,28,27,47,34,28,40,36,21,23,42,86,69,48,73,48,74,45,39,38,56,47,71,50,64,73,45,56,66,38,60,47,47,61,34,90,60,81,62,68,43,82,50,99,80,46,33,29,28,72,29,53,31,57,25,35,36,31,67,57,55,55,50,54,29,46,76,73,57,40,46,34,36,43,22,24,16,62,22,61,37,62,18,47,32,37,40,35,51,31,16,47,46,23,49,11,39,35,53,53,26,35,34,38,40,12,17,14,18,33,65,64,45,71,48,47,72,39,31,33,20,58,23,34,33,35,35,36,39,39,86,90,42,86,40,41,79,12,52,69,31,66,42,56,72,63,43,72,38,75,35,61,39,79,45,52,52,57,59,43,57,50,32,52,73,66,36,79,64,39,34,57,71,66,59,120,128,83,49,60,51,32,40,22,33,31,24,44,57,42,49,82,47,81,48,73,64,52,52,51,50,54,52,47,56,50,51,61,72,40,65,87,31,49,32,37,33,29,12,23,50,55,58,58,34,57,41,49,60,41,85,68,38,65,76,40,62,53,51,54,59,52,62,41,30,83,45,44,66,63,54,51,51,50,49,44,49,48,8,37,76,68,62,18,34,32,31,67,17,17,38,52,33,74,78,51,92,96,32,28,28,47,33,28,39,37,21,24,42,85,70,48,74,49,74,46,41,37,56,47,71,50,64,74,44,56,65,39,60,46,44,62,33,90,58,82,61,70,42,83,50,100,80,45,33,29,29,70,30,54,31,56,26,36,37,30,66,56,55,55,50,54,30,46,77,72,58,40,47,33,36,43,22,23,16,61,22,61,35,64,19,47,32,37,39,34,50,32,15,47,46,21,49,11,38,36,54,52,26,34,34,38,39,12,16,15,17,34,66,65,46,71,48,46,70,40,32,33,20,57,22,36,34,36,35,37,39,37,85,91,41,87,39,41,78,12,52,69,30,66,42,59,70,65,42,72,38,72,36,61,40,79,45,53,52,56,59,44,57,49,31,53,73,65,37,81,65,39,35,58,70,66,59,120

Nearest PDB structures (foldseek):
  6ypa-assembly2_C  TM=8.302E-01  e=1.801E-19  Pyrococcus horikoshii
  1j31-assembly2_D  TM=8.316E-01  e=9.717E-19  Pyrococcus horikoshii OT3
  1f89-assembly1_B  TM=8.256E-01  e=1.096E-18  Saccharomyces cerevisiae
  3iw3-assembly1_B  TM=8.160E-01  e=1.394E-18  Pyrococcus abyssi GE5
  5h8i-assembly1_H  TM=7.938E-01  e=1.394E-18  Medicago truncatula

Secondary structure (DSSP, 8-state):
---EEEEEEEEEE----SSHHHHHHHHHHHHHHTTT-SEEEPPTTGGGGGGGGSTTGGGS-GGGGGGGGGGHHHHHHHHHHHHHHHT-EEEEEEEEEEEETTEEEEEEEEE-TTS-EEEEE-SS--GGGGGGTEE------EEE-SS-EEEE--GGGGG-HHHHHHHHHTT-SEEEEEE--SSHHHHHHHHHHHHHHHHHHT-EEEEEEEEB--BTTBPPB----EEE---STTSSSTT-EEEEPPTTS-EEEEEEEEHHHHHHHHHHSS--HHHH--/---EEEEEEEEEE----SSHHHHHHHHHHHHHHTTT-SEEEPPTTGGGGGGGGSTTGGGS-GGGGGGGGGGHHHHHHHHHHHHHHHT-EEEEEEEEEEEETTEEEEEEEEE-TTS-EEEEE-SS--GGGGGGTEE------EEE-SS-EEEE--GGGGG-HHHHHHHHHTT-SEEEEEE--SSHHHHHHHHHHHHHHHHHHT-EEEEEEEEB--BTTBPPB----EEE---STTSSSTT-EEEEPPTTS-EEEEEEEEHHHHHHHHHHSS--HHHH--

Sequence (556 aa):
MSRNFTVSACQYIVTEINTFEDFITKVRILLNKSQGADVVIFPELFTIELFTLLKKWQERPISHLTLIDQFTDAYKQLFQQEAKERGQFIIAGSHLEQTGADRYENVAHIWGPDGEHYAHSKTHIFPAERGWYTQEGDKMAVFQLPFAKVGFNICYEAEIPECAATLVEQGVELILTPSATFTEQGFWRVRHCCHARCIENQIYLVHCCLGGNPGGPLPGCWARSSILSPCDVVWKNPQGIIAEAHVNQEDVISGEINLDVLYENRLGGAATTFKDRRMSRNFTVSACQYIVTEINTFEDFITKVRILLNKSQGADVVIFPELFTIELFTLLKKWQERPISHLTLIDQFTDAYKQLFQQEAKERGQFIIAGSHLEQTGADRYENVAHIWGPDGEHYAHSKTHIFPAERGWYTQEGDKMAVFQLPFAKVGFNICYEAEIPECAATLVEQGVELILTPSATFTEQGFWRVRHCCHARCIENQIYLVHCCLGGNPGGPLPGCWARSSILSPCDVVWKNPQGIIAEAHVNQEDVISGEINLDVLYENRLGGAATTFKDRR

Organism: NCBI:txid436295

pLDDT: mean 96.54, std 4.44, range [54.38, 98.94]

Radius of gyration: 25.04 Å; Cα contacts (8 Å, |Δi|>4): 1430; chains: 2; bounding box: 61×77×54 Å

Foldseek 3Di:
DFLKFKEKFWAAAQAADADVVVVLVRVVVQVVVVQRGQEYAAAAASLLSVCNNDDVSLPDALLCSLVSQVCVVVLVVSVLVVQQVRQHWYFSHWDWHADDDLATFTKIWIHHNVGDIDMDTAADDDPVCVSNRYDHDDDWDWDDDPRFIETECELVSLLPLVSLVVSLVVPHAEYEYRYWAQDPVSVVSNVVSQQVSQALQVHKYWYHYYAYDHHRNDGGGKDKTFIFHHQFPVDPDNSRTQWIHDIRDGDMIMGMDTVVVSVVCCVDTPDNNNPVPD/DFLKFKEKFWAAAQAADADVVVVLVRVVVQVVVVQRGQEYEAAAASLLSVCNNDDPSLPDALLCSLVSQVCVVVLVVSVLVVQQVRQHWYWSHWDWHDDDDLATFTKIWIHHNVGDIDMDTAADDDPVCVSNRYDHDDDWDWDDDPRFIETECELVSLLPLVSLVVSLVVPHAEYEYRYWAQDPVSVVSNVVSQQVSQALQVHKYWYHYYAYDHHRNDGGGKDKTFIFHHQFPVDPDNSRTQWIHDIRDGDMIMGMDTVVVSVVCCVDTPDNNNPVPD

InterPro domains:
  IPR003010 Carbon-nitrogen hydrolase [PF00795] (19-264)
  IPR003010 Carbon-nitrogen hydrolase [PS50263] (5-259)
  IPR036526 Carbon-nitrogen hydrolase superfamily [G3DSA:3.60.110.10] (1-275)
  IPR036526 Carbon-nitrogen hydrolase superfamily [SSF56317] (1-266)